Protein AF-0000000086175299 (afdb_homodimer)

Secondary structure (DSSP, 8-state):
-EEEEEEEEEEETTTTEEEEEEEEEETTEEEEEEETTTTEEEESSGGGGGT----HHHHHHHHHHHHHHHHHHHHHTTTPPPPPBPPEEEEEESS---TTS-EEEEEEEEEEBSS--EEEEEETTEEE-TT-EEPPPEEPTTS-EEEEEEEEE---TT--EEEEEE-TT-SS-EEEEE---------HHHHHHHHHHHHHHHHHHHHHHHHHHHHHHHHHHHHHGGGG-/-EEEEEEEEEEETTTTEEEEEEEEEETTEEEEEEETTTTEEEESSGGGGGT----HHHHHHHHHHHHHHHHHHHHHTTTPPPPPBPPEEEEEESS---TTS-EEEEEEEEEEBSS--EEEEEETTEEE-TT-EEPPPEEPTTS-EEEEEEEEE---TT--EEEEEE-TT-SS-EEEEE---------HHHHHHHHHHHHHHHHHHHHHHHHHHHHHHHHHHHHHHHTT-

Structure (mmCIF, N/CA/C/O backbone):
data_AF-0000000086175299-model_v1
#
loop_
_entity.id
_entity.type
_entity.pdbx_description
1 polymer 'Mamu class II histocompatibility antigen, DR alpha chain'
#
loop_
_atom_site.group_PDB
_atom_site.id
_atom_site.type_symbol
_atom_site.label_atom_id
_atom_site.label_alt_id
_atom_site.label_comp_id
_atom_site.label_asym_id
_atom_site.label_entity_id
_atom_site.label_seq_id
_atom_site.pdbx_PDB_ins_code
_atom_site.Cartn_x
_atom_site.Cartn_y
_atom_site.Cartn_z
_atom_site.occupancy
_atom_site.B_iso_or_equiv
_atom_site.auth_seq_id
_atom_site.auth_comp_id
_atom_site.auth_asym_id
_atom_site.auth_atom_id
_atom_site.pdbx_PDB_model_num
ATOM 1 N N . ASN A 1 1 ? -17.094 -0.562 -2.014 1 91.75 1 ASN A N 1
ATOM 2 C CA . ASN A 1 1 ? -16.391 0 -0.864 1 91.75 1 ASN A CA 1
ATOM 3 C C . ASN A 1 1 ? -15.438 -1.011 -0.24 1 91.75 1 ASN A C 1
ATOM 5 O O . ASN A 1 1 ? -15.633 -2.221 -0.379 1 91.75 1 ASN A O 1
ATOM 9 N N . VAL A 1 2 ? -14.383 -0.412 0.351 1 91.12 2 VAL A N 1
ATOM 10 C CA . VAL A 1 2 ? -13.367 -1.262 0.966 1 91.12 2 VAL A CA 1
ATOM 11 C C . VAL A 1 2 ? -12.945 -0.672 2.309 1 91.12 2 VAL A C 1
ATOM 13 O O . VAL A 1 2 ? -12.781 0.543 2.436 1 91.12 2 VAL A O 1
ATOM 16 N N . ILE A 1 3 ? -12.906 -1.562 3.283 1 90.12 3 ILE A N 1
ATOM 17 C CA . ILE A 1 3 ? -12.266 -1.201 4.543 1 90.12 3 ILE A CA 1
ATOM 18 C C . ILE A 1 3 ? -10.93 -1.933 4.672 1 90.12 3 ILE A C 1
ATOM 20 O O . ILE A 1 3 ? -10.82 -3.105 4.305 1 90.12 3 ILE A O 1
ATOM 24 N N . ILE A 1 4 ? -9.875 -1.222 5.113 1 90.38 4 ILE A N 1
ATOM 25 C CA . ILE A 1 4 ? -8.539 -1.793 5.285 1 90.38 4 ILE A CA 1
ATOM 26 C C . ILE A 1 4 ? -8.055 -1.549 6.711 1 90.38 4 ILE A C 1
ATOM 28 O O . ILE A 1 4 ? -8.18 -0.439 7.234 1 90.38 4 ILE A O 1
ATOM 32 N N . GLN A 1 5 ? -7.672 -2.604 7.387 1 90.38 5 GLN A N 1
ATOM 33 C CA . GLN A 1 5 ? -6.887 -2.518 8.617 1 90.38 5 GLN A CA 1
ATOM 34 C C . GLN A 1 5 ? -5.438 -2.926 8.367 1 90.38 5 GLN A C 1
ATOM 36 O O . GLN A 1 5 ? -5.172 -3.994 7.816 1 90.38 5 GLN A O 1
ATOM 41 N N . ALA A 1 6 ? -4.582 -2.041 8.656 1 90.88 6 ALA A N 1
ATOM 42 C CA . ALA A 1 6 ? -3.166 -2.33 8.445 1 90.88 6 ALA A CA 1
ATOM 43 C C . ALA A 1 6 ? -2.344 -1.976 9.68 1 90.88 6 ALA A C 1
ATOM 45 O O . ALA A 1 6 ? -2.615 -0.976 10.352 1 90.88 6 ALA A O 1
ATOM 46 N N . GLU A 1 7 ? -1.419 -2.836 9.969 1 92.31 7 GLU A N 1
ATOM 47 C CA . GLU A 1 7 ? -0.458 -2.561 11.031 1 92.31 7 GLU A CA 1
ATOM 48 C C . GLU A 1 7 ? 0.943 -3.023 10.641 1 92.31 7 GLU A C 1
ATOM 50 O O . GLU A 1 7 ? 1.098 -3.943 9.836 1 92.31 7 GLU A O 1
ATOM 55 N N . PHE A 1 8 ? 1.941 -2.334 11.148 1 92.62 8 PHE A N 1
ATOM 56 C CA . PHE A 1 8 ? 3.305 -2.801 10.938 1 92.62 8 PHE A CA 1
ATOM 57 C C . PHE A 1 8 ? 4.168 -2.541 12.164 1 92.62 8 PHE A C 1
ATOM 59 O O . PHE A 1 8 ? 3.812 -1.725 13.016 1 92.62 8 PHE A O 1
ATOM 66 N N . TYR A 1 9 ? 5.18 -3.273 12.344 1 92.81 9 TYR A N 1
ATOM 67 C CA . TYR A 1 9 ? 6.242 -3.094 13.328 1 92.81 9 TYR A CA 1
ATOM 68 C C . TYR A 1 9 ? 7.613 -3.139 12.656 1 92.81 9 TYR A C 1
ATOM 70 O O . TYR A 1 9 ? 7.875 -4.012 11.82 1 92.81 9 TYR A O 1
ATOM 78 N N . GLN A 1 10 ? 8.43 -2.16 12.953 1 93.5 10 GLN A N 1
ATOM 79 C CA . GLN A 1 10 ? 9.727 -2.002 12.305 1 93.5 10 GLN A CA 1
ATOM 80 C C . GLN A 1 10 ? 10.844 -1.859 13.328 1 93.5 10 GLN A C 1
ATOM 82 O O . GLN A 1 10 ? 10.648 -1.259 14.391 1 93.5 10 GLN A O 1
ATOM 87 N N . ARG A 1 11 ? 11.93 -2.441 12.984 1 90.81 11 ARG A N 1
ATOM 88 C CA . ARG A 1 11 ? 13.133 -2.32 13.797 1 90.81 11 ARG A CA 1
ATOM 89 C C . ARG A 1 11 ? 14.336 -1.942 12.938 1 90.81 11 ARG A C 1
ATOM 91 O O . ARG A 1 11 ? 14.57 -2.541 11.891 1 90.81 11 ARG A O 1
ATOM 98 N N . ASP A 1 12 ? 14.984 -0.895 13.312 1 89.06 12 ASP A N 1
ATOM 99 C CA . ASP A 1 12 ? 16.281 -0.511 12.758 1 89.06 12 ASP A CA 1
ATOM 100 C C . ASP A 1 12 ? 17.406 -0.78 13.758 1 89.06 12 ASP A C 1
ATOM 102 O O . ASP A 1 12 ? 17.578 -0.028 14.719 1 89.06 12 ASP A O 1
ATOM 106 N N . GLU A 1 13 ? 18.188 -1.777 13.492 1 88.25 13 GLU A N 1
ATOM 107 C CA . GLU A 1 13 ? 19.219 -2.176 14.438 1 88.25 13 GLU A CA 1
ATOM 108 C C . GLU A 1 13 ? 20.391 -1.185 14.43 1 88.25 13 GLU A C 1
ATOM 110 O O . GLU A 1 13 ? 21.062 -1 15.445 1 88.25 13 GLU A O 1
ATOM 115 N N . ARG A 1 14 ? 20.625 -0.539 13.32 1 85.12 14 ARG A N 1
ATOM 116 C CA . ARG A 1 14 ? 21.703 0.437 13.242 1 85.12 14 ARG A CA 1
ATOM 117 C C . ARG A 1 14 ? 21.438 1.631 14.148 1 85.12 14 ARG A C 1
ATOM 119 O O . ARG A 1 14 ? 22.328 2.088 14.867 1 85.12 14 ARG A O 1
ATOM 126 N N . LEU A 1 15 ? 20.188 2.025 14.156 1 85.44 15 LEU A N 1
ATOM 127 C CA . LEU A 1 15 ? 19.797 3.178 14.953 1 85.44 15 LEU A CA 1
ATOM 128 C C . LEU A 1 15 ? 19.266 2.738 16.312 1 85.44 15 LEU A C 1
ATOM 130 O O . LEU A 1 15 ? 18.969 3.574 17.172 1 85.44 15 LEU A O 1
ATOM 134 N N . GLN A 1 16 ? 19.141 1.435 16.5 1 88.81 16 GLN A N 1
ATOM 135 C CA . GLN A 1 16 ? 18.562 0.883 17.734 1 88.81 16 GLN A CA 1
ATOM 136 C C . GLN A 1 16 ? 17.188 1.501 18.016 1 88.81 16 GLN A C 1
ATOM 138 O O . GLN A 1 16 ? 16.938 1.937 19.141 1 88.81 16 GLN A O 1
ATOM 143 N N . GLN A 1 17 ? 16.438 1.642 16.969 1 89.19 17 GLN A N 1
ATOM 144 C CA . GLN A 1 17 ? 15.078 2.186 17.062 1 89.19 17 GLN A CA 1
ATOM 145 C C . GLN A 1 17 ? 14.047 1.195 16.531 1 89.19 17 GLN A C 1
ATOM 147 O O . GLN A 1 17 ? 14.328 0.436 15.609 1 89.19 17 GLN A O 1
ATOM 152 N N . GLU A 1 18 ? 12.938 1.149 17.219 1 92.38 18 GLU A N 1
ATOM 153 C CA . GLU A 1 18 ? 11.82 0.323 16.766 1 92.38 18 GLU A CA 1
ATOM 154 C C . GLU A 1 18 ? 10.484 1.01 17.016 1 92.38 18 GLU A C 1
ATOM 156 O O . GLU A 1 18 ? 10.406 1.963 17.797 1 92.38 18 GLU A O 1
ATOM 161 N N . GLY A 1 19 ? 9.555 0.662 16.312 1 90.38 19 GLY A N 1
ATOM 162 C CA . GLY A 1 19 ? 8.219 1.211 16.438 1 90.38 19 GLY A CA 1
ATOM 163 C C . GLY A 1 19 ? 7.219 0.585 15.477 1 90.38 19 GLY A C 1
ATOM 164 O O . GLY A 1 19 ? 7.562 -0.337 14.734 1 90.38 19 GLY A O 1
ATOM 165 N N . GLY A 1 20 ? 6.012 0.989 15.656 1 92.38 20 GLY A N 1
ATOM 166 C CA . GLY A 1 20 ? 4.961 0.45 14.812 1 92.38 20 GLY A CA 1
ATOM 167 C C . GLY A 1 20 ? 3.811 1.415 14.602 1 92.38 20 GLY A C 1
ATOM 168 O O . GLY A 1 20 ? 3.826 2.533 15.117 1 92.38 20 GLY A O 1
ATOM 169 N N . GLU A 1 21 ? 2.945 1.028 13.734 1 93.62 21 GLU A N 1
ATOM 170 C CA . GLU A 1 21 ? 1.728 1.782 13.453 1 93.62 21 GLU A CA 1
ATOM 171 C C . GLU A 1 21 ? 0.528 0.853 13.289 1 93.62 21 GLU A C 1
ATOM 173 O O . GLU A 1 21 ? 0.684 -0.306 12.898 1 93.62 21 GLU A O 1
ATOM 178 N N . PHE A 1 22 ? -0.597 1.322 13.742 1 92.94 22 PHE A N 1
ATOM 179 C CA . PHE A 1 22 ? -1.893 0.681 13.555 1 92.94 22 PHE A CA 1
ATOM 180 C C . PHE A 1 22 ? -2.904 1.664 12.977 1 92.94 22 PHE A C 1
ATOM 182 O O . PHE A 1 22 ? -3.127 2.736 13.547 1 92.94 22 PHE A O 1
ATOM 189 N N . MET A 1 23 ? -3.545 1.289 11.828 1 90.62 23 MET A N 1
ATOM 190 C CA . MET A 1 23 ? -4.469 2.242 11.219 1 90.62 23 MET A CA 1
ATOM 191 C C . MET A 1 23 ? -5.648 1.521 10.57 1 90.62 23 MET A C 1
ATOM 193 O O . MET A 1 23 ? -5.578 0.317 10.32 1 90.62 23 MET A O 1
ATOM 197 N N . PHE A 1 24 ? -6.699 2.246 10.453 1 89.38 24 PHE A N 1
ATOM 198 C CA . PHE A 1 24 ? -7.918 1.813 9.773 1 89.38 24 PHE A CA 1
ATOM 199 C C . PHE A 1 24 ? -8.289 2.785 8.664 1 89.38 24 PHE A C 1
ATOM 201 O O . PHE A 1 24 ? -8.305 4 8.875 1 89.38 24 PHE A O 1
ATOM 208 N N . ASP A 1 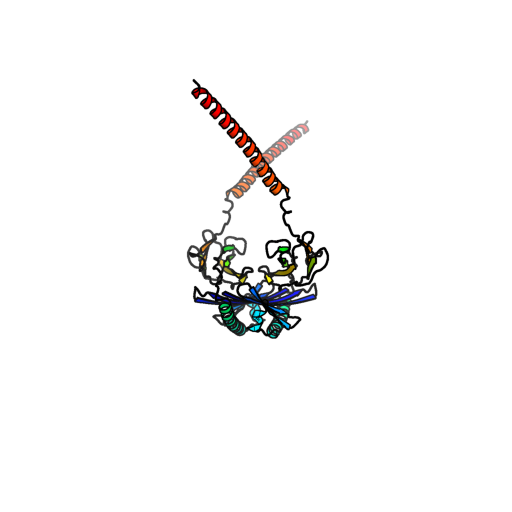25 ? -8.57 2.238 7.484 1 88.62 25 ASP A N 1
ATOM 209 C CA . ASP A 1 25 ? -8.852 3.027 6.285 1 88.62 25 ASP A CA 1
ATOM 210 C C . ASP A 1 25 ? -10.164 2.594 5.637 1 88.62 25 ASP A C 1
ATOM 212 O O . ASP A 1 25 ? -10.469 1.402 5.586 1 88.62 25 ASP A O 1
ATOM 216 N N . PHE A 1 26 ? -10.992 3.578 5.227 1 87.31 26 PHE A N 1
ATOM 217 C CA . PHE A 1 26 ? -12.219 3.336 4.48 1 87.31 26 PHE A CA 1
ATOM 218 C C . PHE A 1 26 ? -12.195 4.074 3.146 1 87.31 26 PHE A C 1
ATOM 220 O O . PHE A 1 26 ? -12.195 5.305 3.111 1 87.31 26 PHE A O 1
ATOM 227 N N . ASP A 1 27 ? -12.156 3.266 2.094 1 83.56 27 ASP A N 1
ATOM 228 C CA . ASP A 1 27 ? -12.172 3.787 0.731 1 83.56 27 ASP A CA 1
ATOM 229 C C . ASP A 1 27 ? -11.062 4.82 0.529 1 83.56 27 ASP A C 1
ATOM 231 O O . ASP A 1 27 ? -11.305 5.887 -0.047 1 83.56 27 ASP A O 1
ATOM 235 N N . GLY A 1 28 ? -9.914 4.52 1.148 1 79.25 28 GLY A N 1
ATOM 236 C CA . GLY A 1 28 ? -8.758 5.371 0.933 1 79.25 28 GLY A CA 1
ATOM 237 C C . GLY A 1 28 ? -8.617 6.457 1.98 1 79.25 28 GLY A C 1
ATOM 238 O O . GLY A 1 28 ? -7.59 7.141 2.039 1 79.25 28 GLY A O 1
ATOM 239 N N . ASP A 1 29 ? -9.609 6.66 2.764 1 79.81 29 ASP A N 1
ATOM 240 C CA . ASP A 1 29 ? -9.555 7.66 3.824 1 79.81 29 ASP A CA 1
ATOM 241 C C . ASP A 1 29 ? -9.25 7.016 5.176 1 79.81 29 ASP A C 1
ATOM 243 O O . ASP A 1 29 ? -9.977 6.125 5.621 1 79.81 29 ASP A O 1
ATOM 247 N N . GLU A 1 30 ? -8.148 7.523 5.73 1 83.44 30 GLU A N 1
ATOM 248 C CA . GLU A 1 30 ? -7.898 7.086 7.102 1 83.44 30 GLU A CA 1
ATOM 249 C C . GLU A 1 30 ? -9.055 7.469 8.023 1 83.44 30 GLU A C 1
ATOM 251 O O . GLU A 1 30 ? -9.5 8.617 8.023 1 83.44 30 GLU A O 1
ATOM 256 N N . ILE A 1 31 ? -9.57 6.52 8.711 1 86.56 31 ILE A N 1
ATOM 257 C CA . ILE A 1 31 ? -10.641 6.773 9.672 1 86.56 31 ILE A CA 1
ATOM 258 C C . ILE A 1 31 ? -10.039 7.051 11.047 1 86.56 31 ILE A C 1
ATOM 260 O O . ILE A 1 31 ? -10.391 8.039 11.703 1 86.56 31 ILE A O 1
ATOM 264 N N . PHE A 1 32 ? -9.133 6.164 11.43 1 89.5 32 PHE A N 1
ATOM 265 C CA . PHE A 1 32 ? -8.414 6.395 12.68 1 89.5 32 PHE A CA 1
ATOM 266 C C . PHE A 1 32 ? -7.082 5.652 12.68 1 89.5 32 PHE A C 1
ATOM 268 O O . PHE A 1 32 ? -6.852 4.781 11.836 1 89.5 32 PHE A O 1
ATOM 275 N N . HIS A 1 33 ? -6.211 6.051 13.555 1 91.88 33 HIS A N 1
ATOM 276 C CA . HIS A 1 33 ? -5 5.336 13.938 1 91.88 33 HIS A CA 1
ATOM 277 C C . HIS A 1 33 ? -4.809 5.348 15.445 1 91.88 33 HIS A C 1
ATOM 279 O O . HIS A 1 33 ? -5.559 6.008 16.172 1 91.88 33 HIS A O 1
ATOM 285 N N . VAL A 1 34 ? -3.881 4.477 15.852 1 91.69 34 VAL A N 1
ATOM 286 C CA . VAL A 1 34 ? -3.65 4.41 17.297 1 91.69 34 VAL A CA 1
ATOM 287 C C . VAL A 1 34 ? -2.32 5.078 17.641 1 91.69 34 VAL A C 1
ATOM 289 O O . VAL A 1 34 ? -1.292 4.781 17.016 1 91.69 34 VAL A O 1
ATOM 292 N N . ASP A 1 35 ? -2.406 6.105 18.484 1 92.31 35 ASP A N 1
ATOM 293 C CA . ASP A 1 35 ? -1.19 6.602 19.125 1 92.31 35 ASP A CA 1
ATOM 294 C C . ASP A 1 35 ? -0.645 5.59 20.125 1 92.31 35 ASP A C 1
ATOM 296 O O . ASP A 1 35 ? -1.168 5.465 21.234 1 92.31 35 ASP A O 1
ATOM 300 N N . LEU A 1 36 ? 0.349 4.906 19.734 1 91.94 36 LEU A N 1
ATOM 301 C CA . LEU A 1 36 ? 0.838 3.775 20.516 1 91.94 36 LEU A CA 1
ATOM 302 C C . LEU A 1 36 ? 1.492 4.25 21.812 1 91.94 36 LEU A C 1
ATOM 304 O O . LEU A 1 36 ? 1.406 3.576 22.828 1 91.94 36 LEU A O 1
ATOM 308 N N . GLN A 1 37 ? 2.152 5.375 21.766 1 89.19 37 GLN A N 1
ATOM 309 C CA . GLN A 1 37 ? 2.789 5.926 22.953 1 89.19 37 GLN A CA 1
ATOM 310 C C . GLN A 1 37 ? 1.75 6.367 23.984 1 89.19 37 GLN A C 1
ATOM 312 O O . GLN A 1 37 ? 1.866 6.051 25.156 1 89.19 37 GLN A O 1
ATOM 317 N N . LYS A 1 38 ? 0.691 7.004 23.5 1 92.62 38 LYS A N 1
ATOM 318 C CA . LYS A 1 38 ? -0.345 7.504 24.391 1 92.62 38 LYS A CA 1
ATOM 319 C C . LYS A 1 38 ? -1.429 6.453 24.625 1 92.62 38 LYS A C 1
ATOM 321 O O . LYS A 1 38 ? -2.314 6.641 25.453 1 92.62 38 LYS A O 1
ATOM 326 N N . THR A 1 39 ? -1.411 5.398 23.922 1 92.88 39 THR A N 1
ATOM 327 C CA . THR A 1 39 ? -2.406 4.336 23.984 1 92.88 39 THR A CA 1
ATOM 328 C C . THR A 1 39 ? -3.809 4.895 23.766 1 92.88 39 THR A C 1
ATOM 330 O O . THR A 1 39 ? -4.719 4.648 24.562 1 92.88 39 THR A O 1
ATOM 333 N N . GLU A 1 40 ? -3.92 5.703 22.672 1 93.19 40 GLU A N 1
ATOM 334 C CA . GLU A 1 40 ? -5.199 6.336 22.375 1 93.19 40 GLU A CA 1
ATOM 335 C C . GLU A 1 40 ? -5.559 6.172 20.891 1 93.19 40 GLU A C 1
ATOM 337 O O . GLU A 1 40 ? -4.684 6.234 20.031 1 93.19 40 GLU A O 1
ATOM 342 N N . THR A 1 41 ? -6.852 5.934 20.703 1 91.44 41 THR A N 1
ATOM 343 C CA . THR A 1 41 ? -7.383 5.965 19.344 1 91.44 41 THR A CA 1
ATOM 344 C C . THR A 1 41 ? -7.551 7.402 18.859 1 91.44 41 THR A C 1
ATOM 346 O O . THR A 1 41 ? -8.195 8.211 19.531 1 91.44 41 THR A O 1
ATOM 349 N N . VAL A 1 42 ? -6.902 7.727 17.781 1 90.31 42 VAL A N 1
ATOM 350 C CA . VAL A 1 42 ? -6.977 9.062 17.203 1 90.31 42 VAL A CA 1
ATOM 351 C C . VAL A 1 42 ? -7.828 9.031 15.93 1 90.31 42 VAL A C 1
ATOM 353 O O . VAL A 1 42 ? -7.438 8.43 14.93 1 90.31 42 VAL A O 1
ATOM 356 N N . TRP A 1 43 ? -8.961 9.703 15.977 1 86.31 43 TRP A N 1
ATOM 357 C CA . TRP A 1 43 ? -9.883 9.742 14.844 1 86.31 43 TRP A CA 1
ATOM 358 C C . TRP A 1 43 ? -9.508 10.852 13.867 1 86.31 43 TRP A C 1
ATOM 360 O O . TRP A 1 43 ? -9.203 11.969 14.281 1 86.31 43 TRP A O 1
ATOM 370 N N . ARG A 1 44 ? -9.453 10.531 12.586 1 81.25 44 ARG A N 1
ATOM 371 C CA . ARG A 1 44 ? -9.156 11.539 11.578 1 81.25 44 ARG A CA 1
ATOM 372 C C . ARG A 1 44 ? -10.234 12.617 11.539 1 81.25 44 ARG A C 1
ATOM 374 O O . ARG A 1 44 ? -9.938 13.805 11.438 1 81.25 44 ARG A O 1
ATOM 381 N N . LEU A 1 45 ? -11.445 12.148 11.477 1 76.5 45 LEU A N 1
ATOM 382 C CA . LEU A 1 45 ? -12.586 13.039 11.672 1 76.5 45 LEU A CA 1
ATOM 383 C C . LEU A 1 45 ? -13.211 12.812 13.047 1 76.5 45 LEU A C 1
ATOM 385 O O . LEU A 1 45 ? -13.781 11.75 13.312 1 76.5 45 LEU A O 1
ATOM 389 N N . PRO A 1 46 ? -13.156 13.789 13.922 1 78.06 46 PRO A N 1
ATOM 390 C CA . PRO A 1 46 ? -13.602 13.633 15.305 1 78.06 46 PRO A CA 1
ATOM 391 C C . PRO A 1 46 ? -15.031 13.109 15.422 1 78.06 46 PRO A C 1
ATOM 393 O O . PRO A 1 46 ? -15.352 12.359 16.344 1 78.06 46 PRO A O 1
ATOM 396 N N . LYS A 1 47 ? -15.859 13.516 14.453 1 76.31 47 LYS A N 1
ATOM 397 C CA . LYS A 1 47 ? -17.266 13.117 14.516 1 76.31 47 LYS A CA 1
ATOM 398 C C . LYS A 1 47 ? -17.406 11.594 14.492 1 76.31 47 LYS A C 1
ATOM 400 O O . LYS A 1 47 ? -18.328 11.047 15.078 1 76.31 47 LYS A O 1
ATOM 405 N N . PHE A 1 48 ? -16.469 10.938 13.891 1 77.44 48 PHE A N 1
ATOM 406 C CA . PHE A 1 48 ? -16.516 9.484 13.82 1 77.44 48 PHE A CA 1
ATOM 407 C C . PHE A 1 48 ? -16.391 8.867 15.211 1 77.44 48 PHE A C 1
ATOM 409 O O . PHE A 1 48 ? -16.938 7.797 15.484 1 77.44 48 PHE A O 1
ATOM 416 N N . GLY A 1 49 ? -15.703 9.547 16.109 1 78.44 49 GLY A N 1
ATOM 417 C CA . GLY A 1 49 ? -15.477 9.047 17.469 1 78.44 49 GLY A CA 1
ATOM 418 C C . GLY A 1 49 ? -16.719 9.062 18.328 1 78.44 49 GLY A C 1
ATOM 419 O O . GLY A 1 49 ? -16.766 8.422 19.375 1 78.44 49 GLY A O 1
ATOM 420 N N . SER A 1 50 ? -17.688 9.68 17.844 1 79 50 SER A N 1
ATOM 421 C CA . SER A 1 50 ? -18.906 9.758 18.625 1 79 50 SER A CA 1
ATOM 422 C C . SER A 1 50 ? -19.812 8.555 18.375 1 79 50 SER A C 1
ATOM 424 O O . SER A 1 50 ? -20.688 8.25 19.172 1 79 50 SER A O 1
ATOM 426 N N . PHE A 1 51 ? -19.609 7.91 17.266 1 73.62 51 PHE A N 1
ATOM 427 C CA . PHE A 1 51 ? -20.531 6.824 16.953 1 73.62 51 PHE A CA 1
ATOM 428 C C . PHE A 1 51 ? -19.781 5.496 16.875 1 73.62 51 PHE A C 1
ATOM 430 O O . PHE A 1 51 ? -20.406 4.43 16.844 1 73.62 51 PHE A O 1
ATOM 437 N N . ALA A 1 52 ? -18.516 5.582 16.766 1 74.56 52 ALA A N 1
ATOM 438 C CA . ALA A 1 52 ? -17.703 4.367 16.719 1 74.56 52 ALA A CA 1
ATOM 439 C C . ALA A 1 52 ? -16.594 4.398 17.766 1 74.56 52 ALA A C 1
ATOM 441 O O . ALA A 1 52 ? -16.25 5.465 18.281 1 74.56 52 ALA A O 1
ATOM 442 N N . SER A 1 53 ? -16.188 3.162 18.188 1 80.06 53 SER A N 1
ATOM 443 C CA . SER A 1 53 ? -15.094 3.078 19.141 1 80.06 53 SER A CA 1
ATOM 444 C C . SER A 1 53 ? -14.125 1.956 18.781 1 80.06 53 SER A C 1
ATOM 446 O O . SER A 1 53 ? -14.5 1.01 18.094 1 80.06 53 SER A O 1
ATOM 448 N N . PHE A 1 54 ? -12.938 2.209 19.125 1 84.25 54 PHE A N 1
ATOM 449 C CA . PHE A 1 54 ? -11.883 1.198 19.047 1 84.25 54 PHE A CA 1
ATOM 450 C C . PHE A 1 54 ? -11 1.234 20.281 1 84.25 54 PHE A C 1
ATOM 452 O O . PHE A 1 54 ? -10.57 2.307 20.719 1 84.25 54 PHE A O 1
ATOM 459 N N . GLU A 1 55 ? -10.875 0.029 20.812 1 86.19 55 GLU A N 1
ATOM 460 C CA . GLU A 1 55 ? -10.031 -0.066 22 1 86.19 55 GLU A CA 1
ATOM 461 C C . GLU A 1 55 ? -8.555 -0.091 21.625 1 86.19 55 GLU A C 1
ATOM 463 O O . GLU A 1 55 ? -8.062 -1.077 21.078 1 86.19 55 GLU A O 1
ATOM 468 N N . ALA A 1 56 ? -7.816 0.952 22.062 1 90.81 56 ALA A N 1
ATOM 469 C CA . ALA A 1 56 ? -6.406 1.105 21.719 1 90.81 56 ALA A CA 1
ATOM 470 C C . ALA A 1 56 ? -5.586 -0.075 22.234 1 90.81 56 ALA A C 1
ATOM 472 O O . ALA A 1 56 ? -4.574 -0.445 21.641 1 90.81 56 ALA A O 1
ATOM 473 N N . GLN A 1 57 ? -6.074 -0.735 23.25 1 89.12 57 GLN A N 1
ATOM 474 C CA . GLN A 1 57 ? -5.363 -1.868 23.828 1 89.12 57 GLN A CA 1
ATOM 475 C C . GLN A 1 57 ? -5.234 -3.014 22.828 1 89.12 57 GLN A C 1
ATOM 477 O O . GLN A 1 57 ? -4.242 -3.742 22.844 1 89.12 57 GLN A O 1
ATOM 482 N N . GLY A 1 58 ? -6.195 -3.17 22.078 1 85.81 58 GLY A N 1
ATOM 483 C CA . GLY A 1 58 ? -6.117 -4.184 21.031 1 85.81 58 GLY A CA 1
ATOM 484 C C . GLY A 1 58 ? -4.938 -3.988 20.094 1 85.81 58 GLY A C 1
ATOM 485 O O . GLY A 1 58 ? -4.23 -4.945 19.766 1 85.81 58 GLY A O 1
ATOM 486 N N . ALA A 1 59 ? -4.738 -2.754 19.688 1 89.94 59 ALA A N 1
ATOM 487 C CA . ALA A 1 59 ? -3.605 -2.428 18.828 1 89.94 59 ALA A CA 1
ATOM 488 C C . ALA A 1 59 ? -2.281 -2.707 19.531 1 89.94 59 ALA A C 1
ATOM 490 O O . ALA A 1 59 ? -1.333 -3.199 18.906 1 89.94 59 ALA A O 1
ATOM 491 N N . LEU A 1 60 ? -2.24 -2.396 20.828 1 90.94 60 LEU A N 1
ATOM 492 C CA . LEU A 1 60 ? -1.021 -2.625 21.594 1 90.94 60 LEU A CA 1
ATOM 493 C C . LEU A 1 60 ? -0.704 -4.113 21.688 1 90.94 60 LEU A C 1
ATOM 495 O O . LEU A 1 60 ? 0.46 -4.512 21.609 1 90.94 60 LEU A O 1
ATOM 499 N N . GLN A 1 61 ? -1.739 -4.887 21.828 1 86.56 61 GLN A N 1
ATOM 500 C CA . GLN A 1 61 ? -1.541 -6.332 21.859 1 86.56 61 GLN A CA 1
ATOM 501 C C . GLN A 1 61 ? -1.015 -6.844 20.516 1 86.56 61 GLN A C 1
ATOM 503 O O . GLN A 1 61 ? -0.111 -7.68 20.484 1 86.56 61 GLN A O 1
ATOM 508 N N . ASN A 1 62 ? -1.573 -6.352 19.469 1 86.94 62 ASN A N 1
ATOM 509 C CA . ASN A 1 62 ? -1.094 -6.715 18.141 1 86.94 62 ASN A CA 1
ATOM 510 C C . ASN A 1 62 ? 0.368 -6.324 17.953 1 86.94 62 ASN A C 1
ATOM 512 O O . ASN A 1 62 ? 1.139 -7.07 17.344 1 86.94 62 ASN A O 1
ATOM 516 N N . MET A 1 63 ? 0.769 -5.141 18.484 1 92 63 MET A N 1
ATOM 517 C CA . MET A 1 63 ? 2.148 -4.676 18.359 1 92 63 MET A CA 1
ATOM 518 C C . MET A 1 63 ? 3.105 -5.613 19.094 1 92 63 MET A C 1
ATOM 520 O O . MET A 1 63 ? 4.207 -5.879 18.609 1 92 63 MET A O 1
ATOM 524 N N . ALA A 1 64 ? 2.678 -6.102 20.234 1 89.94 64 ALA A N 1
ATOM 525 C CA . ALA A 1 64 ? 3.514 -7.027 20.984 1 89.94 64 ALA A CA 1
ATOM 526 C C . ALA A 1 64 ? 3.748 -8.32 20.203 1 89.94 64 ALA A C 1
ATOM 528 O O . ALA A 1 64 ? 4.871 -8.828 20.156 1 89.94 64 ALA A O 1
ATOM 529 N N . VAL A 1 65 ? 2.73 -8.836 19.625 1 84.56 65 VAL A N 1
ATOM 530 C CA . VAL A 1 65 ? 2.826 -10.039 18.812 1 84.56 65 VAL A CA 1
ATOM 531 C C . VAL A 1 65 ? 3.73 -9.781 17.609 1 84.56 65 VAL A C 1
ATOM 533 O O . VAL A 1 65 ? 4.621 -10.578 17.312 1 84.56 65 VAL A O 1
ATOM 536 N N . ASP A 1 66 ? 3.537 -8.648 16.938 1 90.19 66 ASP A N 1
ATOM 537 C CA . ASP A 1 66 ? 4.328 -8.289 15.766 1 90.19 66 ASP A CA 1
ATOM 538 C C . ASP A 1 66 ? 5.805 -8.148 16.125 1 90.19 66 ASP A C 1
ATOM 540 O O . ASP A 1 66 ? 6.68 -8.555 15.352 1 90.19 66 ASP A O 1
ATOM 544 N N . LYS A 1 67 ? 6.023 -7.543 17.2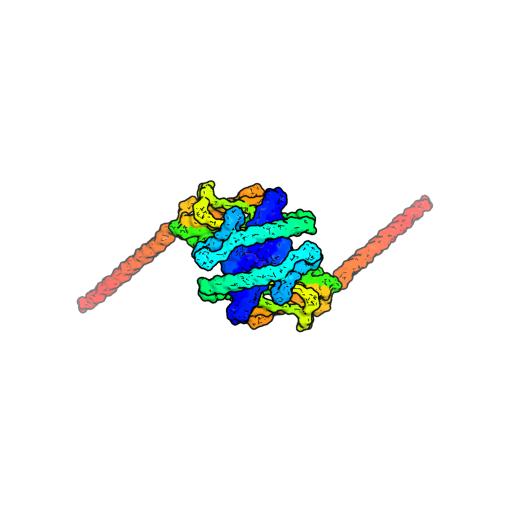66 1 90.5 67 LYS A N 1
ATOM 545 C CA . LYS A 1 67 ? 7.398 -7.379 17.734 1 90.5 67 LYS A CA 1
ATOM 546 C C . LYS A 1 67 ? 8.086 -8.734 17.906 1 90.5 67 LYS A C 1
ATOM 548 O O . LYS A 1 67 ? 9.219 -8.922 17.453 1 90.5 67 LYS A O 1
ATOM 553 N N . GLN A 1 68 ? 7.43 -9.656 18.516 1 88.56 68 GLN A N 1
ATOM 554 C CA . GLN A 1 68 ? 7.973 -10.992 18.719 1 88.56 68 GLN A CA 1
ATOM 555 C C . GLN A 1 68 ? 8.195 -11.703 17.391 1 88.56 68 GLN A C 1
ATOM 557 O O . GLN A 1 68 ? 9.242 -12.32 17.172 1 88.56 68 GLN A O 1
ATOM 562 N N . ASN A 1 69 ? 7.215 -11.617 16.531 1 84.12 69 ASN A N 1
ATOM 563 C CA . ASN A 1 69 ? 7.332 -12.234 15.219 1 84.12 69 ASN A CA 1
ATOM 564 C C . ASN A 1 69 ? 8.492 -11.641 14.422 1 84.12 69 ASN A C 1
ATOM 566 O O . ASN A 1 69 ? 9.188 -12.359 13.711 1 84.12 69 ASN A O 1
ATOM 570 N N . LEU A 1 70 ? 8.648 -10.352 14.555 1 90.12 70 LEU A N 1
ATOM 571 C CA . LEU A 1 70 ? 9.75 -9.688 13.867 1 90.12 70 LEU A CA 1
ATOM 572 C C . LEU A 1 70 ? 11.094 -10.234 14.344 1 90.12 70 LEU A C 1
ATOM 574 O O . LEU A 1 70 ? 11.984 -10.5 13.531 1 90.12 70 LEU A O 1
ATOM 578 N N . GLU A 1 71 ? 11.234 -10.453 15.641 1 89.44 71 GLU A N 1
ATOM 579 C CA . GLU A 1 71 ? 12.461 -11.008 16.203 1 89.44 71 GLU A CA 1
ATOM 580 C C . GLU A 1 71 ? 12.758 -12.391 15.617 1 89.44 71 GLU A C 1
ATOM 582 O O . GLU A 1 71 ? 13.891 -12.672 15.219 1 89.44 71 GLU A O 1
ATOM 587 N N . ILE A 1 72 ? 11.812 -13.148 15.562 1 85.5 72 ILE A N 1
ATOM 588 C CA . ILE A 1 72 ? 11.953 -14.5 15.039 1 85.5 72 ILE A CA 1
ATOM 589 C C . ILE A 1 72 ? 12.367 -14.445 13.57 1 85.5 72 ILE A C 1
ATOM 591 O O . ILE A 1 72 ? 13.305 -15.133 13.156 1 85.5 72 ILE A O 1
ATOM 595 N N . MET A 1 73 ? 11.672 -13.633 12.805 1 85.69 73 MET A N 1
ATOM 596 C CA . MET A 1 73 ? 11.953 -13.547 11.375 1 85.69 73 MET A CA 1
ATOM 597 C C . MET A 1 73 ? 13.352 -12.984 11.125 1 85.69 73 MET A C 1
ATOM 599 O O . MET A 1 73 ? 14.031 -13.406 10.195 1 85.69 73 MET A O 1
ATOM 603 N N . MET A 1 74 ? 13.75 -12.031 11.945 1 89.69 74 MET A N 1
ATOM 604 C CA . MET A 1 74 ? 15.086 -11.461 11.82 1 89.69 74 MET A CA 1
ATOM 605 C C . MET A 1 74 ? 16.156 -12.531 12.062 1 89.69 74 MET A C 1
ATOM 607 O O . MET A 1 74 ? 17.141 -12.617 11.32 1 89.69 74 MET A O 1
ATOM 611 N N . LYS A 1 75 ? 15.969 -13.352 13.047 1 86.19 75 LYS A N 1
ATOM 612 C CA . LYS A 1 75 ? 16.906 -14.43 13.336 1 86.19 75 LYS A CA 1
ATOM 613 C C . LYS A 1 75 ? 16.984 -15.422 12.18 1 86.19 75 LYS A C 1
ATOM 615 O O . LYS A 1 75 ? 18.078 -15.852 11.797 1 86.19 75 LYS A O 1
ATOM 620 N N . ARG A 1 76 ? 15.883 -15.695 11.617 1 82.25 76 ARG A N 1
ATOM 621 C CA . ARG A 1 76 ? 15.805 -16.672 10.531 1 82.25 76 ARG A CA 1
ATOM 622 C C . ARG A 1 76 ? 16.438 -16.125 9.258 1 82.25 76 ARG A C 1
ATOM 624 O O . ARG A 1 76 ? 16.844 -16.906 8.383 1 82.25 76 ARG A O 1
ATOM 631 N N . SER A 1 77 ? 16.438 -14.891 9.125 1 83.06 77 SER A N 1
ATOM 632 C CA . SER A 1 77 ? 17.031 -14.258 7.957 1 83.06 77 SER A CA 1
ATOM 633 C C . SER A 1 77 ? 18.484 -13.852 8.219 1 83.06 77 SER A C 1
ATOM 635 O O . SER A 1 77 ? 19.047 -13.047 7.477 1 83.06 77 SER A O 1
ATOM 637 N N . ASN A 1 78 ? 19.016 -14.383 9.227 1 87 78 ASN A N 1
ATOM 638 C CA . ASN A 1 78 ? 20.375 -14.039 9.641 1 87 78 ASN A CA 1
ATOM 639 C C . ASN A 1 78 ? 20.547 -12.539 9.836 1 87 78 ASN A C 1
ATOM 641 O O . ASN A 1 78 ? 21.594 -11.977 9.523 1 87 78 ASN A O 1
ATOM 645 N N . ARG A 1 79 ? 19.438 -11.883 10.164 1 83.31 79 ARG A N 1
ATOM 646 C CA . ARG A 1 79 ? 19.359 -10.477 10.531 1 83.31 79 ARG A CA 1
ATOM 647 C C . ARG A 1 79 ? 19.859 -9.586 9.398 1 83.31 79 ARG A C 1
ATOM 649 O O . ARG A 1 79 ? 20.594 -8.625 9.641 1 83.31 79 ARG A O 1
ATOM 656 N N . SER A 1 80 ? 19.578 -10.047 8.195 1 81.44 80 SER A N 1
ATOM 657 C CA . SER A 1 80 ? 19.844 -9.203 7.039 1 81.44 80 SER A CA 1
ATOM 658 C C . SER A 1 80 ? 19.016 -7.93 7.078 1 81.44 80 SER A C 1
ATOM 660 O O . SER A 1 80 ? 17.797 -7.98 7.328 1 81.44 80 SER A O 1
ATOM 662 N N . GLN A 1 81 ? 19.672 -6.77 6.988 1 80.56 81 GLN A N 1
ATOM 663 C CA . GLN A 1 81 ? 18.953 -5.5 7.094 1 80.56 81 GLN A CA 1
ATOM 664 C C . GLN A 1 81 ? 18.641 -4.934 5.711 1 80.56 81 GLN A C 1
ATOM 666 O O . GLN A 1 81 ? 19.453 -5.051 4.789 1 80.56 81 GLN A O 1
ATOM 671 N N . ALA A 1 82 ? 17.469 -4.426 5.633 1 81.31 82 ALA A N 1
ATOM 672 C CA . ALA A 1 82 ? 17.078 -3.754 4.395 1 81.31 82 ALA A CA 1
ATOM 673 C C . ALA A 1 82 ? 17.984 -2.551 4.121 1 81.31 82 ALA A C 1
ATOM 675 O O . ALA A 1 82 ? 18.562 -1.983 5.047 1 81.31 82 ALA A O 1
ATOM 676 N N . THR A 1 83 ? 18.062 -2.203 2.814 1 87.31 83 THR A N 1
ATOM 677 C CA . THR A 1 83 ? 18.844 -1.041 2.414 1 87.31 83 THR A CA 1
ATOM 678 C C . THR A 1 83 ? 18.109 0.252 2.768 1 87.31 83 THR A C 1
ATOM 680 O O . THR A 1 83 ? 16.906 0.361 2.574 1 87.31 83 THR A O 1
ATOM 683 N N . ILE A 1 84 ? 18.953 1.192 3.299 1 91.06 84 ILE A N 1
ATOM 684 C CA . ILE A 1 84 ? 18.406 2.504 3.625 1 91.06 84 ILE A CA 1
ATOM 685 C C . ILE A 1 84 ? 18.016 3.238 2.342 1 91.06 84 ILE A C 1
ATOM 687 O O . ILE A 1 84 ? 18.766 3.232 1.367 1 91.06 84 ILE A O 1
ATOM 691 N N . VAL A 1 85 ? 16.828 3.807 2.312 1 94.5 85 VAL A N 1
ATOM 692 C CA . VAL A 1 85 ? 16.359 4.582 1.17 1 94.5 85 VAL A CA 1
ATOM 693 C C . VAL A 1 85 ? 15.992 5.992 1.618 1 94.5 85 VAL A C 1
ATOM 695 O O . VAL A 1 85 ? 15.055 6.184 2.393 1 94.5 85 VAL A O 1
ATOM 698 N N . PRO A 1 86 ? 16.734 7.004 1.139 1 96.56 86 PRO A N 1
ATOM 699 C CA . PRO A 1 86 ? 16.422 8.383 1.515 1 96.56 86 PRO A CA 1
ATOM 700 C C . PRO A 1 86 ? 15.094 8.867 0.92 1 96.56 86 PRO A C 1
ATOM 702 O O . PRO A 1 86 ? 14.727 8.461 -0.187 1 96.56 86 PRO A O 1
ATOM 705 N N . PRO A 1 87 ? 14.445 9.844 1.584 1 97.44 87 PRO A N 1
ATOM 706 C CA . PRO A 1 87 ? 13.133 10.297 1.12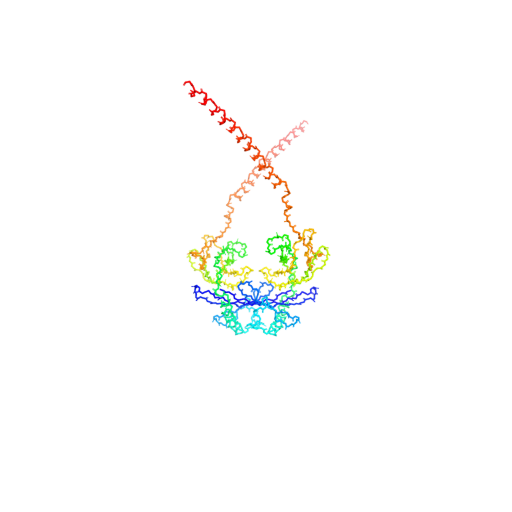4 1 97.44 87 PRO A CA 1
ATOM 707 C C . PRO A 1 87 ? 13.227 11.297 -0.027 1 97.44 87 PRO A C 1
ATOM 709 O O . PRO A 1 87 ? 14.211 12.031 -0.139 1 97.44 87 PRO A O 1
ATOM 712 N N . GLU A 1 88 ? 12.219 11.148 -0.843 1 97.62 88 GLU A N 1
ATOM 713 C CA . GLU A 1 88 ? 11.883 12.25 -1.739 1 97.62 88 GLU A CA 1
ATOM 714 C C . GLU A 1 88 ? 10.844 13.172 -1.113 1 97.62 88 GLU A C 1
ATOM 716 O O . GLU A 1 88 ? 9.898 12.711 -0.479 1 97.62 88 GLU A O 1
ATOM 721 N N . VAL A 1 89 ? 11.094 14.562 -1.232 1 97.88 89 VAL A N 1
ATOM 722 C CA . VAL A 1 89 ? 10.219 15.5 -0.533 1 97.88 89 VAL A CA 1
ATOM 723 C C . VAL A 1 89 ? 9.617 16.484 -1.527 1 97.88 89 VAL A C 1
ATOM 725 O O . VAL A 1 89 ? 10.32 17.016 -2.398 1 97.88 89 VAL A O 1
ATOM 728 N N . THR A 1 90 ? 8.32 16.625 -1.465 1 97.69 90 THR A N 1
ATOM 729 C CA . THR A 1 90 ? 7.605 17.625 -2.258 1 97.69 90 THR A CA 1
ATOM 730 C C . THR A 1 90 ? 6.695 18.469 -1.37 1 97.69 90 THR A C 1
ATOM 732 O O . THR A 1 90 ? 6.07 17.953 -0.442 1 97.69 90 THR A O 1
ATOM 735 N N . VAL A 1 91 ? 6.652 19.812 -1.637 1 97.81 91 VAL A N 1
ATOM 736 C CA . VAL A 1 91 ? 5.77 20.703 -0.907 1 97.81 91 VAL A CA 1
ATOM 737 C C . VAL A 1 91 ? 4.809 21.391 -1.879 1 97.81 91 VAL A C 1
ATOM 739 O O . VAL A 1 91 ? 5.23 21.906 -2.922 1 97.81 91 VAL A O 1
ATOM 742 N N . PHE A 1 92 ? 3.514 21.375 -1.564 1 96.88 92 PHE A N 1
ATOM 743 C CA . PHE A 1 92 ? 2.508 22 -2.412 1 96.88 92 PHE A CA 1
ATOM 744 C C . PHE A 1 92 ? 1.287 22.406 -1.596 1 96.88 92 PHE A C 1
ATOM 746 O O . PHE A 1 92 ? 1.118 21.969 -0.459 1 96.88 92 PHE A O 1
ATOM 753 N N . SER A 1 93 ? 0.508 23.297 -2.139 1 95.81 93 SER A N 1
ATOM 754 C CA . SER A 1 93 ? -0.694 23.75 -1.443 1 95.81 93 SER A CA 1
ATOM 755 C C . SER A 1 93 ? -1.883 22.844 -1.757 1 95.81 93 SER A C 1
ATOM 757 O O . SER A 1 93 ? -1.982 22.297 -2.859 1 95.81 93 SER A O 1
ATOM 759 N N . GLU A 1 94 ? -2.742 22.672 -0.762 1 94.31 94 GLU A N 1
ATOM 760 C CA . GLU A 1 94 ? -3.943 21.859 -0.937 1 94.31 94 GLU A CA 1
ATOM 761 C C . GLU A 1 94 ? -4.867 22.469 -1.989 1 94.31 94 GLU A C 1
ATOM 763 O O . GLU A 1 94 ? -5.41 21.75 -2.832 1 94.31 94 GLU A O 1
ATOM 768 N N . ASP A 1 95 ? -5.098 23.781 -1.865 1 91.38 95 ASP A N 1
ATOM 769 C CA . ASP A 1 95 ? -5.914 24.547 -2.811 1 91.38 95 ASP A CA 1
ATOM 770 C C . ASP A 1 95 ? -5.066 25.547 -3.584 1 91.38 95 ASP A C 1
ATOM 772 O O . ASP A 1 95 ? -3.959 25.891 -3.166 1 91.38 95 ASP A O 1
ATOM 776 N N . PRO A 1 96 ? -5.641 25.969 -4.793 1 92.75 96 PRO A N 1
ATOM 777 C CA . PRO A 1 96 ? -4.93 27.078 -5.449 1 92.75 96 PRO A CA 1
ATOM 778 C C . PRO A 1 96 ? -4.699 28.266 -4.516 1 92.75 96 PRO A C 1
ATOM 780 O O . PRO A 1 96 ? -5.574 28.609 -3.723 1 92.75 96 PRO A O 1
ATOM 783 N N . VAL A 1 97 ? -3.596 28.812 -4.664 1 94.06 97 VAL A N 1
ATOM 784 C CA . VAL A 1 97 ? -3.174 29.828 -3.701 1 94.06 97 VAL A CA 1
ATOM 785 C C . VAL A 1 97 ? -3.828 31.172 -4.039 1 94.06 97 VAL A C 1
ATOM 787 O O . VAL A 1 97 ? -3.756 31.625 -5.184 1 94.06 97 VAL A O 1
ATOM 790 N N . GLU A 1 98 ? -4.551 31.688 -3.102 1 92.25 98 GLU A N 1
ATOM 791 C CA . GLU A 1 98 ? -5.066 33.062 -3.102 1 92.25 98 GLU A CA 1
ATOM 792 C C . GLU A 1 98 ? -4.586 33.812 -1.876 1 92.25 98 GLU A C 1
ATOM 794 O O . GLU A 1 98 ? -4.844 33.438 -0.74 1 92.25 98 GLU A O 1
ATOM 799 N N . LEU A 1 99 ? -3.887 34.969 -2.223 1 92.44 99 LEU A N 1
ATOM 800 C CA . LEU A 1 99 ? -3.334 35.75 -1.111 1 92.44 99 LEU A CA 1
ATOM 801 C C . LEU A 1 99 ? -4.43 36.156 -0.131 1 92.44 99 LEU A C 1
ATOM 803 O O . LEU A 1 99 ? -5.516 36.562 -0.543 1 92.44 99 LEU A O 1
ATOM 807 N N . GLY A 1 100 ? -4.176 35.906 1.189 1 94.44 100 GLY A N 1
ATOM 808 C CA . GLY A 1 100 ? -5.105 36.312 2.229 1 94.44 100 GLY A CA 1
ATOM 809 C C . GLY A 1 100 ? -6.145 35.281 2.549 1 94.44 100 GLY A C 1
ATOM 810 O O . GLY A 1 100 ? -6.824 35.344 3.574 1 94.44 100 GLY A O 1
ATOM 811 N N . ASP A 1 101 ? -6.34 34.281 1.71 1 95.5 101 ASP A N 1
ATOM 812 C CA . ASP A 1 101 ? -7.316 33.219 1.936 1 95.5 101 ASP A CA 1
ATOM 813 C C . ASP A 1 101 ? -6.672 32 2.6 1 95.5 101 ASP A C 1
ATOM 815 O O . ASP A 1 101 ? -5.617 31.531 2.16 1 95.5 101 ASP A O 1
ATOM 819 N N . PRO A 1 102 ? -7.285 31.578 3.641 1 96.56 102 PRO A N 1
ATOM 820 C CA . PRO A 1 102 ? -6.738 30.406 4.328 1 96.56 102 PRO A CA 1
ATOM 821 C C . PRO A 1 102 ? -6.508 29.219 3.391 1 96.56 102 PRO A C 1
ATOM 823 O O . PRO A 1 102 ? -7.305 28.984 2.479 1 96.56 102 PRO A O 1
ATOM 826 N N . ASN A 1 103 ? -5.387 28.5 3.584 1 96.88 103 ASN A N 1
ATOM 827 C CA . ASN A 1 103 ? -4.977 27.344 2.803 1 96.88 103 ASN A CA 1
ATOM 828 C C . ASN A 1 103 ? -4.207 26.344 3.654 1 96.88 103 ASN A C 1
ATOM 830 O O . ASN A 1 103 ? -4.082 26.516 4.867 1 96.88 103 ASN A O 1
ATOM 834 N N . VAL A 1 104 ? -3.852 25.25 3.1 1 96.12 104 VAL A N 1
ATOM 835 C CA . VAL A 1 104 ? -3.051 24.234 3.775 1 96.12 104 VAL A CA 1
ATOM 836 C C . VAL A 1 104 ? -1.842 23.875 2.916 1 96.12 104 VAL A C 1
ATOM 838 O O . VAL A 1 104 ? -1.985 23.578 1.727 1 96.12 104 VAL A O 1
ATOM 841 N N . LEU A 1 105 ? -0.645 23.969 3.486 1 97.56 105 LEU A N 1
ATOM 842 C CA . LEU A 1 105 ? 0.563 23.453 2.848 1 97.56 105 LEU A CA 1
ATOM 843 C C . LEU A 1 105 ? 0.776 21.984 3.184 1 97.56 105 LEU A C 1
ATOM 845 O O . LEU A 1 105 ? 0.575 21.562 4.328 1 97.56 105 LEU A O 1
ATOM 849 N N . ILE A 1 106 ? 1.142 21.25 2.178 1 96.88 106 ILE A N 1
ATOM 850 C CA . ILE A 1 106 ? 1.346 19.812 2.342 1 96.88 106 ILE A CA 1
ATOM 851 C C . ILE A 1 106 ? 2.809 19.469 2.07 1 96.88 106 ILE A C 1
ATOM 853 O O . ILE A 1 106 ? 3.354 19.828 1.023 1 96.88 106 ILE A O 1
ATOM 857 N N . CYS A 1 107 ? 3.471 18.922 2.994 1 98.5 107 CYS A N 1
ATOM 858 C CA . CYS A 1 107 ? 4.777 18.297 2.805 1 98.5 107 CYS A CA 1
ATOM 859 C C . CYS A 1 107 ? 4.645 16.797 2.594 1 98.5 107 CYS A C 1
ATOM 861 O O . CYS A 1 107 ? 4.266 16.062 3.512 1 98.5 107 CYS A O 1
ATOM 863 N N . TYR A 1 108 ? 4.859 16.359 1.454 1 97.19 108 TYR A N 1
ATOM 864 C CA . TYR A 1 108 ? 4.762 14.961 1.069 1 97.19 108 TYR A CA 1
ATOM 865 C C . TYR A 1 108 ? 6.137 14.305 1.064 1 97.19 108 TYR A C 1
ATOM 867 O O . TYR A 1 108 ? 6.965 14.586 0.2 1 97.19 108 TYR A O 1
ATOM 875 N N . VAL A 1 109 ? 6.395 13.414 1.994 1 97.31 109 VAL A N 1
ATOM 876 C CA . VAL A 1 109 ? 7.645 12.672 2.121 1 97.31 109 VAL A CA 1
ATOM 877 C C . VAL A 1 109 ? 7.441 11.234 1.633 1 97.31 109 VAL A C 1
ATOM 879 O O . VAL A 1 109 ? 6.645 10.484 2.203 1 97.31 109 VAL A O 1
ATOM 882 N N . ASP A 1 110 ? 8.227 10.867 0.63 1 94.81 110 ASP A N 1
ATOM 883 C CA . ASP A 1 110 ? 7.875 9.656 -0.101 1 94.81 110 ASP A CA 1
ATOM 884 C C . ASP A 1 110 ? 9.094 8.75 -0.276 1 94.81 110 ASP A C 1
ATOM 886 O O . ASP A 1 110 ? 10.234 9.211 -0.209 1 94.81 110 ASP A O 1
ATOM 890 N N . LYS A 1 111 ? 8.859 7.395 -0.331 1 94.62 111 LYS A N 1
ATOM 891 C CA . LYS A 1 111 ? 9.82 6.383 -0.756 1 94.62 111 LYS A CA 1
ATOM 892 C C . LYS A 1 111 ? 11.023 6.332 0.186 1 94.62 111 LYS A C 1
ATOM 894 O O . LYS A 1 111 ? 12.172 6.387 -0.259 1 94.62 111 LYS A O 1
ATOM 899 N N . PHE A 1 112 ? 10.766 6.148 1.454 1 94.75 112 PHE A N 1
ATOM 900 C CA . PHE A 1 112 ? 11.906 6.109 2.371 1 94.75 112 PHE A CA 1
ATOM 901 C C . PHE A 1 112 ? 11.844 4.867 3.252 1 94.75 112 PHE A C 1
ATOM 903 O O . PHE A 1 112 ? 10.766 4.332 3.508 1 94.75 112 PHE A O 1
ATOM 910 N N . TRP A 1 113 ? 12.977 4.48 3.654 1 90.81 113 TRP A N 1
ATOM 911 C CA . TRP A 1 113 ? 13.188 3.398 4.609 1 90.81 113 TRP A CA 1
ATOM 912 C C . TRP A 1 113 ? 14.43 3.645 5.453 1 90.81 113 TRP A C 1
ATOM 914 O O . TRP A 1 113 ? 15.461 4.09 4.938 1 90.81 113 TRP A O 1
ATOM 924 N N . PRO A 1 114 ? 14.328 3.459 6.785 1 90.62 114 PRO A N 1
ATOM 925 C CA . PRO A 1 114 ? 13.188 3.01 7.586 1 90.62 114 PRO A CA 1
ATOM 926 C C . PRO A 1 114 ? 12.164 4.113 7.816 1 90.62 114 PRO A C 1
ATOM 928 O O . PRO A 1 114 ? 12.352 5.242 7.363 1 90.62 114 PRO A O 1
ATOM 931 N N . SER A 1 115 ? 11.062 3.707 8.43 1 90.5 115 SER A N 1
ATOM 932 C CA . SER A 1 115 ? 9.969 4.641 8.68 1 90.5 115 SER A CA 1
ATOM 933 C C . SER A 1 115 ? 10.234 5.492 9.914 1 90.5 115 SER A C 1
ATOM 935 O O . SER A 1 115 ? 9.398 5.566 10.82 1 90.5 115 SER A O 1
ATOM 937 N N . MET A 1 116 ? 11.328 6.07 10.039 1 87.31 116 MET A N 1
ATOM 938 C CA . MET A 1 116 ? 11.734 7.023 11.07 1 87.31 116 MET A CA 1
ATOM 939 C C . MET A 1 116 ? 12.211 8.328 10.438 1 87.31 116 MET A C 1
ATOM 941 O O . MET A 1 116 ? 13.242 8.359 9.766 1 87.31 116 MET A O 1
ATOM 945 N N . ILE A 1 117 ? 11.414 9.352 10.617 1 93.44 117 ILE A N 1
ATOM 946 C CA . ILE A 1 117 ? 11.758 10.633 10.016 1 93.44 117 ILE A CA 1
ATOM 947 C C . ILE A 1 117 ? 11.289 11.773 10.914 1 93.44 117 ILE A C 1
ATOM 949 O O . ILE A 1 117 ? 10.414 11.578 11.766 1 93.44 117 ILE A O 1
ATOM 953 N N . SER A 1 118 ? 11.977 12.82 10.797 1 94.31 118 SER A N 1
ATOM 954 C CA . SER A 1 118 ? 11.547 14.055 11.445 1 94.31 118 SER A CA 1
ATOM 955 C C . SER A 1 118 ? 11.141 15.109 10.422 1 94.31 118 SER A C 1
ATOM 957 O O . SER A 1 118 ? 11.906 15.398 9.492 1 94.31 118 SER A O 1
ATOM 959 N N . ILE A 1 119 ? 9.93 15.594 10.602 1 97.38 119 ILE A N 1
ATOM 960 C CA . ILE A 1 119 ? 9.43 16.625 9.695 1 97.38 119 ILE A CA 1
ATOM 961 C C . ILE A 1 119 ? 9.133 17.906 10.484 1 97.38 119 ILE A C 1
ATOM 963 O O . ILE A 1 119 ? 8.43 17.859 11.5 1 97.38 119 ILE A O 1
ATOM 967 N N . THR A 1 120 ? 9.727 19 10.039 1 98.25 120 THR A N 1
ATOM 968 C CA . THR A 1 120 ? 9.508 20.297 10.688 1 98.25 120 THR A CA 1
ATOM 969 C C . THR A 1 120 ? 9.141 21.359 9.656 1 98.25 120 THR A C 1
ATOM 971 O O . THR A 1 120 ? 9.68 21.375 8.547 1 98.25 120 THR A O 1
ATOM 974 N N . TRP A 1 121 ? 8.219 22.219 10.062 1 98.62 121 TRP A N 1
ATOM 975 C CA . TRP A 1 121 ? 7.848 23.328 9.203 1 98.62 121 TRP A CA 1
ATOM 976 C C . TRP A 1 121 ? 8.539 24.625 9.656 1 98.62 121 TRP A C 1
ATOM 978 O O . TRP A 1 121 ? 8.625 24.891 10.852 1 98.62 121 TRP A O 1
ATOM 988 N N . LEU A 1 122 ? 8.977 25.422 8.672 1 98.69 122 LEU A N 1
ATOM 989 C CA . LEU A 1 122 ? 9.547 26.734 8.945 1 98.69 122 LEU A CA 1
ATOM 990 C C . LEU A 1 122 ? 8.82 27.812 8.156 1 98.69 122 LEU A C 1
ATOM 992 O O . LEU A 1 122 ? 8.484 27.625 6.98 1 98.69 122 LEU A O 1
ATOM 996 N N . ARG A 1 123 ? 8.531 28.844 8.828 1 98.38 123 ARG A N 1
ATOM 997 C CA . ARG A 1 123 ? 8.086 30.078 8.188 1 98.38 123 ARG A CA 1
ATOM 998 C C . ARG A 1 123 ? 9.141 31.172 8.328 1 98.38 123 ARG A C 1
ATOM 1000 O O . ARG A 1 123 ? 9.477 31.578 9.438 1 98.38 123 ARG A O 1
ATOM 1007 N N . ASN A 1 124 ? 9.602 31.625 7.246 1 97.94 124 ASN A N 1
ATOM 1008 C CA . ASN A 1 124 ? 10.664 32.625 7.238 1 97.94 124 ASN A CA 1
ATOM 1009 C C . ASN A 1 124 ? 11.812 32.219 8.156 1 97.94 124 ASN A C 1
ATOM 1011 O O . ASN A 1 124 ? 12.297 33.031 8.945 1 97.94 124 ASN A O 1
ATOM 1015 N N . GLY A 1 125 ? 12.148 31 8.164 1 97.44 125 GLY A N 1
ATOM 1016 C CA . GLY A 1 125 ? 13.305 30.484 8.883 1 97.44 125 GLY A CA 1
ATOM 1017 C C . GLY A 1 125 ? 12.984 30.109 10.32 1 97.44 125 GLY A C 1
ATOM 1018 O O . GLY A 1 125 ? 13.836 29.547 11.023 1 97.44 125 GLY A O 1
ATOM 1019 N N . GLN A 1 126 ? 11.758 30.375 10.719 1 98 126 GLN A N 1
ATOM 1020 C CA . GLN A 1 126 ? 11.359 30.062 12.094 1 98 126 GLN A CA 1
ATOM 1021 C C . GLN A 1 126 ? 10.398 28.891 12.133 1 98 126 GLN A C 1
ATOM 1023 O O . GLN A 1 126 ? 9.469 28.797 11.32 1 98 126 GLN A O 1
ATOM 1028 N N . GLU A 1 127 ? 10.594 28.031 13.102 1 98.12 127 GLU A N 1
ATOM 1029 C CA . GLU A 1 127 ? 9.758 26.844 13.219 1 98.12 127 GLU A CA 1
ATOM 1030 C C . GLU A 1 127 ? 8.32 27.219 13.555 1 98.12 127 GLU A C 1
ATOM 1032 O O . GLU A 1 127 ? 8.07 28.094 14.383 1 98.12 127 GLU A O 1
ATOM 1037 N N . VAL A 1 128 ? 7.395 26.641 12.867 1 98.19 128 VAL A N 1
ATOM 1038 C CA . VAL A 1 128 ? 5.977 26.828 13.141 1 98.19 128 VAL A CA 1
ATOM 1039 C C . VAL A 1 128 ? 5.328 25.484 13.445 1 98.19 128 VAL A C 1
ATOM 1041 O O . VAL A 1 128 ? 5.629 24.469 12.797 1 98.19 128 VAL A O 1
ATOM 1044 N N . THR A 1 129 ? 4.465 25.453 14.516 1 95.69 129 THR A N 1
ATOM 1045 C CA . THR A 1 129 ? 3.889 24.172 14.953 1 95.69 129 THR A CA 1
ATOM 1046 C C . THR A 1 129 ? 2.369 24.281 15.055 1 95.69 129 THR A C 1
ATOM 1048 O O . THR A 1 129 ? 1.681 23.266 15.148 1 95.69 129 THR A O 1
ATOM 1051 N N . ASP A 1 130 ? 1.894 25.453 14.984 1 94 130 ASP A N 1
ATOM 1052 C CA . ASP A 1 130 ? 0.465 25.641 15.219 1 94 130 ASP A CA 1
ATOM 1053 C C . ASP A 1 130 ? -0.364 24.984 14.117 1 94 130 ASP A C 1
ATOM 1055 O O . ASP A 1 130 ? -0.228 25.328 12.945 1 94 130 ASP A O 1
ATOM 1059 N N . GLY A 1 131 ? -1.23 24.078 14.492 1 91.69 131 GLY A N 1
ATOM 1060 C CA . GLY A 1 131 ? -2.17 23.453 13.57 1 91.69 131 GLY A CA 1
ATOM 1061 C C . GLY A 1 131 ? -1.542 22.375 12.711 1 91.69 131 GLY A C 1
ATOM 1062 O O . GLY A 1 131 ? -2.219 21.766 11.875 1 91.69 131 GLY A O 1
ATOM 1063 N N . VAL A 1 132 ? -0.289 22.188 12.93 1 93.62 132 VAL A N 1
ATOM 1064 C CA . VAL A 1 132 ? 0.401 21.188 12.117 1 93.62 132 VAL A CA 1
ATOM 1065 C C . VAL A 1 132 ? -0.165 19.797 12.406 1 93.62 132 VAL A C 1
ATOM 1067 O O . VAL A 1 132 ? -0.388 19.438 13.562 1 93.62 132 VAL A O 1
ATOM 1070 N N . PHE A 1 133 ? -0.433 19.094 11.281 1 87.44 133 PHE A N 1
ATOM 1071 C CA . PHE A 1 133 ? -0.919 17.719 11.391 1 87.44 133 PHE A CA 1
ATOM 1072 C C . PHE A 1 133 ? -0.067 16.781 10.555 1 87.44 133 PHE A C 1
ATOM 1074 O O . PHE A 1 133 ? 0.244 17.078 9.398 1 87.44 133 PHE A O 1
ATOM 1081 N N . GLU A 1 134 ? 0.337 15.688 11.219 1 89.5 134 GLU A N 1
ATOM 1082 C CA . GLU A 1 134 ? 1.104 14.664 10.508 1 89.5 134 GLU A CA 1
ATOM 1083 C C . GLU A 1 134 ? 0.359 13.336 10.477 1 89.5 134 GLU A C 1
ATOM 1085 O O . GLU A 1 134 ? -0.238 12.93 11.477 1 89.5 134 GLU A O 1
ATOM 1090 N N . THR A 1 135 ? 0.363 12.719 9.289 1 87.06 135 THR A N 1
ATOM 1091 C CA . THR A 1 135 ? -0.26 11.406 9.172 1 87.06 135 THR A CA 1
ATOM 1092 C C . THR A 1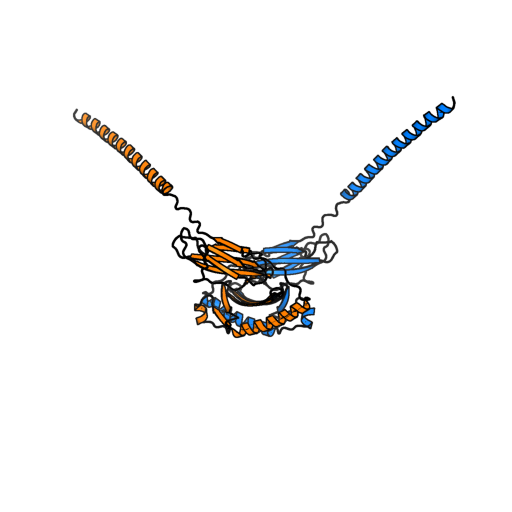 135 ? 0.653 10.32 9.734 1 87.06 135 THR A C 1
ATOM 1094 O O . THR A 1 135 ? 1.799 10.594 10.102 1 87.06 135 THR A O 1
ATOM 1097 N N . VAL A 1 136 ? 0.104 9.086 9.852 1 87.81 136 VAL A N 1
ATOM 1098 C CA . VAL A 1 136 ? 0.928 7.922 10.156 1 87.81 136 VAL A CA 1
ATOM 1099 C C . VAL A 1 136 ? 1.803 7.582 8.945 1 87.81 136 VAL A C 1
ATOM 1101 O O . VAL A 1 136 ? 1.685 8.211 7.891 1 87.81 136 VAL A O 1
ATOM 1104 N N . PHE A 1 137 ? 2.727 6.641 9.172 1 90.25 137 PHE A N 1
ATOM 1105 C CA . PHE A 1 137 ? 3.49 6.098 8.055 1 90.25 137 PHE A CA 1
ATOM 1106 C C . PHE A 1 137 ? 2.631 5.156 7.219 1 90.25 137 PHE A C 1
ATOM 1108 O O . PHE A 1 137 ? 2.018 4.23 7.75 1 90.25 137 PHE A O 1
ATOM 1115 N N . TYR A 1 138 ? 2.533 5.422 5.957 1 85.44 138 TYR A N 1
ATOM 1116 C CA . TYR A 1 138 ? 1.836 4.531 5.035 1 85.44 138 TYR A CA 1
ATOM 1117 C C . TYR A 1 138 ? 2.82 3.643 4.285 1 85.44 138 TYR A C 1
ATOM 1119 O O . TYR A 1 138 ? 3.779 4.137 3.686 1 85.44 138 TYR A O 1
ATOM 1127 N N . PRO A 1 139 ? 2.574 2.354 4.371 1 83.81 139 PRO A N 1
ATOM 1128 C CA . PRO A 1 139 ? 3.455 1.47 3.604 1 83.81 139 PRO A CA 1
ATOM 1129 C C . PRO A 1 139 ? 3.256 1.602 2.096 1 83.81 139 PRO A C 1
ATOM 1131 O O . PRO A 1 139 ? 2.135 1.84 1.637 1 83.81 139 PRO A O 1
ATOM 1134 N N . ARG A 1 140 ? 4.379 1.501 1.39 1 84 140 ARG A N 1
ATOM 1135 C CA . ARG A 1 140 ? 4.348 1.479 -0.069 1 84 140 ARG A CA 1
ATOM 1136 C C . ARG A 1 140 ? 4.516 0.059 -0.6 1 84 140 ARG A C 1
ATOM 1138 O O . ARG A 1 140 ? 4.879 -0.85 0.149 1 84 140 ARG A O 1
ATOM 1145 N N . GLU A 1 141 ? 4.316 -0.061 -1.924 1 74.5 141 GLU A N 1
ATOM 1146 C CA . GLU A 1 141 ? 4.422 -1.357 -2.588 1 74.5 141 GLU A CA 1
ATOM 1147 C C . GLU A 1 141 ? 5.859 -1.859 -2.598 1 74.5 141 GLU A C 1
ATOM 1149 O O . GLU A 1 141 ? 6.102 -3.068 -2.574 1 74.5 141 GLU A O 1
ATOM 1154 N N . ASP A 1 142 ? 6.762 -0.957 -2.684 1 77.38 142 ASP A N 1
ATOM 1155 C CA . ASP A 1 142 ? 8.164 -1.341 -2.76 1 77.38 142 ASP A CA 1
ATOM 1156 C C . ASP A 1 142 ? 8.773 -1.494 -1.365 1 77.38 142 ASP A C 1
ATOM 1158 O O . ASP A 1 142 ? 9.992 -1.479 -1.207 1 77.38 142 ASP A O 1
ATOM 1162 N N . HIS A 1 143 ? 7.977 -1.532 -0.341 1 77.12 143 HIS A N 1
ATOM 1163 C CA . HIS A 1 143 ? 8.336 -1.781 1.051 1 77.12 143 HIS A CA 1
ATOM 1164 C C . HIS A 1 143 ? 8.93 -0.535 1.7 1 77.12 143 HIS A C 1
ATOM 1166 O O . HIS A 1 143 ? 9.531 -0.615 2.773 1 77.12 143 HIS A O 1
ATOM 1172 N N . SER A 1 144 ? 8.867 0.501 0.963 1 89.81 144 SER A N 1
ATOM 1173 C CA . SER A 1 144 ? 9.188 1.79 1.57 1 89.81 144 SER A CA 1
ATOM 1174 C C . SER A 1 144 ? 7.938 2.451 2.143 1 89.81 144 SER A C 1
ATOM 1176 O O . SER A 1 144 ? 6.898 1.806 2.287 1 89.81 144 SER A O 1
ATOM 1178 N N . PHE A 1 145 ? 8.172 3.697 2.639 1 92.31 145 PHE A N 1
ATOM 1179 C CA . PHE A 1 145 ? 7.055 4.344 3.312 1 92.31 145 PHE A CA 1
ATOM 1180 C C . PHE A 1 145 ? 6.809 5.734 2.74 1 92.31 145 PHE A C 1
ATOM 1182 O O . PHE A 1 145 ? 7.652 6.273 2.021 1 92.31 145 PHE A O 1
ATOM 1189 N N . ARG A 1 146 ? 5.641 6.172 3.02 1 93.06 146 ARG A N 1
ATOM 1190 C CA . ARG A 1 146 ? 5.316 7.57 2.754 1 93.06 146 ARG A CA 1
ATOM 1191 C C . ARG A 1 146 ? 4.617 8.211 3.951 1 93.06 146 ARG A C 1
ATOM 1193 O O . ARG A 1 146 ? 4.062 7.504 4.797 1 93.06 146 ARG A O 1
ATOM 1200 N N . LYS A 1 147 ? 4.68 9.57 4.051 1 93.94 147 LYS A N 1
ATOM 1201 C CA . LYS A 1 147 ? 4.094 10.344 5.137 1 93.94 147 LYS A CA 1
ATOM 1202 C C . LYS A 1 147 ? 3.74 11.758 4.68 1 93.94 147 LYS A C 1
ATOM 1204 O O . LYS A 1 147 ? 4.383 12.305 3.781 1 93.94 147 LYS A O 1
ATOM 1209 N N . PHE A 1 148 ? 2.662 12.25 5.27 1 92.31 148 PHE A N 1
ATOM 1210 C CA . PHE A 1 148 ? 2.24 13.609 4.953 1 92.31 148 PHE A CA 1
ATOM 1211 C C . PHE A 1 148 ? 2.273 14.492 6.199 1 92.31 148 PHE A C 1
ATOM 1213 O O . PHE A 1 148 ? 1.939 14.031 7.297 1 92.31 148 PHE A O 1
ATOM 1220 N N . SER A 1 149 ? 2.682 15.68 6.047 1 96.12 149 SER A N 1
ATOM 1221 C CA . SER A 1 149 ? 2.547 16.719 7.055 1 96.12 149 SER A CA 1
ATOM 1222 C C . SER A 1 149 ? 1.78 17.922 6.508 1 96.12 149 SER A C 1
ATOM 1224 O O . SER A 1 149 ? 2.01 18.344 5.375 1 96.12 149 SER A O 1
ATOM 1226 N N . TYR A 1 150 ? 0.844 18.391 7.297 1 93.81 150 TYR A N 1
ATOM 1227 C CA . TYR A 1 150 ? -0.04 19.469 6.875 1 93.81 150 TYR A CA 1
ATOM 1228 C C . TYR A 1 150 ? 0.158 20.719 7.742 1 93.81 150 TYR A C 1
ATOM 1230 O O . TYR A 1 150 ? 0.19 20.609 8.969 1 93.81 150 TYR A O 1
ATOM 1238 N N . LEU A 1 151 ? 0.262 21.859 7.105 1 97.75 151 LEU A N 1
ATOM 1239 C CA . LEU A 1 151 ? 0.4 23.141 7.797 1 97.75 151 LEU A CA 1
ATOM 1240 C C . LEU A 1 151 ? -0.672 24.125 7.34 1 97.75 151 LEU A C 1
ATOM 1242 O O . LEU A 1 151 ? -0.625 24.625 6.211 1 97.75 151 LEU A O 1
ATOM 1246 N N . PRO A 1 152 ? -1.645 24.406 8.227 1 96.81 152 PRO A N 1
ATOM 1247 C CA . PRO A 1 152 ? -2.541 25.516 7.891 1 96.81 152 PRO A CA 1
ATOM 1248 C C . PRO A 1 152 ? -1.825 26.859 7.855 1 96.81 152 PRO A C 1
ATOM 1250 O O . PRO A 1 152 ? -0.979 27.141 8.711 1 96.81 152 PRO A O 1
ATOM 1253 N N . PHE A 1 153 ? -2.15 27.641 6.77 1 97.19 153 PHE A N 1
ATOM 1254 C CA . PHE A 1 153 ? -1.477 28.922 6.66 1 97.19 153 PHE A CA 1
ATOM 1255 C C . PHE A 1 153 ? -2.328 29.922 5.875 1 97.19 153 PHE A C 1
ATOM 1257 O O . PHE A 1 153 ? -3.354 29.547 5.301 1 97.19 153 PHE A O 1
ATOM 1264 N N . ILE A 1 154 ? -2.012 31.109 6.059 1 96.38 154 ILE A N 1
ATOM 1265 C CA . ILE A 1 154 ? -2.547 32.156 5.215 1 96.38 154 ILE A CA 1
ATOM 1266 C C . ILE A 1 154 ? -1.449 32.688 4.301 1 96.38 154 ILE A C 1
ATOM 1268 O O . ILE A 1 154 ? -0.494 33.312 4.766 1 96.38 154 ILE A O 1
ATOM 1272 N N . PRO A 1 155 ? -1.628 32.406 3.014 1 95.69 155 PRO A N 1
ATOM 1273 C CA . PRO A 1 155 ? -0.605 32.906 2.096 1 95.69 155 PRO A CA 1
ATOM 1274 C C . PRO A 1 155 ? -0.447 34.406 2.17 1 95.69 155 PRO A C 1
ATOM 1276 O O . PRO A 1 155 ? -1.433 35.156 2.055 1 95.69 155 PRO A O 1
ATOM 1279 N N . THR A 1 156 ? 0.695 34.844 2.406 1 94.19 156 THR A N 1
ATOM 1280 C CA . THR A 1 156 ? 1.04 36.25 2.492 1 94.19 156 THR A CA 1
ATOM 1281 C C . THR A 1 156 ? 2.258 36.562 1.629 1 94.19 156 THR A C 1
ATOM 1283 O O . THR A 1 156 ? 3.242 35.812 1.639 1 94.19 156 THR A O 1
ATOM 1286 N N . ARG A 1 157 ? 2.111 37.719 0.886 1 90.94 157 ARG A N 1
ATOM 1287 C CA . ARG A 1 157 ? 3.24 38.125 0.052 1 90.94 157 ARG A CA 1
ATOM 1288 C C . ARG A 1 157 ? 4.5 38.312 0.89 1 90.94 157 ARG A C 1
ATOM 1290 O O . ARG A 1 157 ? 4.453 38.938 1.947 1 90.94 157 ARG A O 1
ATOM 1297 N N . GLY A 1 158 ? 5.633 37.75 0.431 1 92.38 158 GLY A N 1
ATOM 1298 C CA . GLY A 1 158 ? 6.906 37.906 1.116 1 92.38 158 GLY A CA 1
ATOM 1299 C C . GLY A 1 158 ? 7.223 36.75 2.053 1 92.38 158 GLY A C 1
ATOM 1300 O O . GLY A 1 158 ? 8.375 36.562 2.447 1 92.38 158 GLY A O 1
ATOM 1301 N N . ASP A 1 159 ? 6.125 36.062 2.459 1 95.94 159 ASP A N 1
ATOM 1302 C CA . ASP A 1 159 ? 6.359 34.906 3.32 1 95.94 159 ASP A CA 1
ATOM 1303 C C . ASP A 1 159 ? 6.828 33.688 2.506 1 95.94 159 ASP A C 1
ATOM 1305 O O . ASP A 1 159 ? 6.43 33.531 1.352 1 95.94 159 ASP A O 1
ATOM 1309 N N . TYR A 1 160 ? 7.711 33 3.119 1 97.69 160 TYR A N 1
ATOM 1310 C CA . TYR A 1 160 ? 8.078 31.719 2.533 1 97.69 160 TYR A CA 1
ATOM 1311 C C . TYR A 1 160 ? 8.062 30.609 3.584 1 97.69 160 TYR A C 1
ATOM 1313 O O . TYR A 1 160 ? 8.117 30.891 4.785 1 97.69 160 TYR A O 1
ATOM 1321 N N . TYR A 1 161 ? 7.926 29.406 3.123 1 98.5 161 TYR A N 1
ATOM 1322 C CA . TYR A 1 161 ? 7.828 28.25 3.998 1 98.5 161 TYR A CA 1
ATOM 1323 C C . TYR A 1 161 ? 8.797 27.156 3.562 1 98.5 161 TYR A C 1
ATOM 1325 O O . TYR A 1 161 ? 9.047 26.969 2.369 1 98.5 161 TYR A O 1
ATOM 1333 N N . ASP A 1 162 ? 9.344 26.5 4.555 1 98.69 162 ASP A N 1
ATOM 1334 C CA . ASP A 1 162 ? 10.188 25.344 4.301 1 98.69 162 ASP A CA 1
ATOM 1335 C C . ASP A 1 162 ? 9.688 24.125 5.07 1 98.69 162 ASP A C 1
ATOM 1337 O O . ASP A 1 162 ? 9.258 24.234 6.219 1 98.69 162 ASP A O 1
ATOM 1341 N N . CYS A 1 163 ? 9.758 23.031 4.387 1 98.81 163 CYS A N 1
ATOM 1342 C CA . CYS A 1 163 ? 9.633 21.75 5.062 1 98.81 163 CYS A CA 1
ATOM 1343 C C . CYS A 1 163 ? 11 21.109 5.254 1 98.81 163 CYS A C 1
ATOM 1345 O O . CYS A 1 163 ? 11.695 20.812 4.277 1 98.81 163 CYS A O 1
ATOM 1347 N N . ARG A 1 164 ? 11.398 20.891 6.441 1 98.69 164 ARG A N 1
ATOM 1348 C CA . ARG A 1 164 ? 12.688 20.297 6.777 1 98.69 164 ARG A CA 1
ATOM 1349 C C . ARG A 1 164 ? 12.523 18.828 7.176 1 98.69 164 ARG A C 1
ATOM 1351 O O . ARG A 1 164 ? 11.758 18.516 8.094 1 98.69 164 ARG A O 1
ATOM 1358 N N . VAL A 1 165 ? 13.266 18 6.465 1 98.5 165 VAL A N 1
ATOM 1359 C CA . VAL A 1 165 ? 13.141 16.562 6.699 1 98.5 165 VAL A CA 1
ATOM 1360 C C . VAL A 1 165 ? 14.492 15.984 7.098 1 98.5 165 VAL A C 1
ATOM 1362 O O . VAL A 1 165 ? 15.5 16.219 6.43 1 98.5 165 VAL A O 1
ATOM 1365 N N . LYS A 1 166 ? 14.492 15.242 8.188 1 96.94 166 LYS A N 1
ATOM 1366 C CA . LYS A 1 166 ? 15.672 14.5 8.617 1 96.94 166 LYS A CA 1
ATOM 1367 C C . LYS A 1 166 ? 15.43 12.992 8.531 1 96.94 166 LYS A C 1
ATOM 1369 O O . LYS A 1 166 ? 14.359 12.508 8.898 1 96.94 166 LYS A O 1
ATOM 1374 N N . HIS A 1 167 ? 16.375 12.375 8.016 1 95.94 167 HIS A N 1
ATOM 1375 C CA . HIS A 1 167 ? 16.344 10.93 7.84 1 95.94 167 HIS A CA 1
ATOM 1376 C C . HIS A 1 167 ? 17.75 10.344 7.781 1 95.94 167 HIS A C 1
ATOM 1378 O O . HIS A 1 167 ? 18.672 11 7.301 1 95.94 167 HIS A O 1
ATOM 1384 N N . GLU A 1 168 ? 17.875 9.117 8.266 1 92.94 168 GLU A N 1
ATOM 1385 C CA . GLU A 1 168 ? 19.188 8.477 8.336 1 92.94 168 GLU A CA 1
ATOM 1386 C C . GLU A 1 168 ? 19.812 8.352 6.957 1 92.94 168 GLU A C 1
ATOM 1388 O O . GLU A 1 168 ? 21.047 8.367 6.824 1 92.94 168 GLU A O 1
ATOM 1393 N N . GLY A 1 169 ? 19 8.281 5.969 1 94 169 GLY A N 1
ATOM 1394 C CA . GLY A 1 169 ? 19.5 8.148 4.613 1 94 169 GLY A CA 1
ATOM 1395 C C . GLY A 1 169 ? 19.984 9.453 4.012 1 94 169 GLY A C 1
ATOM 1396 O O . GLY A 1 169 ? 20.547 9.477 2.918 1 94 169 GLY A O 1
ATOM 1397 N N . LEU A 1 170 ? 19.766 10.477 4.703 1 95.75 170 LEU A N 1
ATOM 1398 C CA . LEU A 1 170 ? 20.188 11.805 4.258 1 95.75 170 LEU A CA 1
ATOM 1399 C C . LEU A 1 170 ? 21.422 12.258 5.02 1 95.75 170 LEU A C 1
ATOM 1401 O O . LEU A 1 170 ? 21.5 12.102 6.242 1 95.75 170 LEU A O 1
ATOM 1405 N N . SER A 1 171 ? 22.359 12.82 4.289 1 95.12 171 SER A N 1
ATOM 1406 C CA . SER A 1 171 ? 23.578 13.312 4.926 1 95.12 171 SER A CA 1
ATOM 1407 C C . SER A 1 171 ? 23.312 14.562 5.75 1 95.12 171 SER A C 1
ATOM 1409 O O . SER A 1 171 ? 24.016 14.836 6.73 1 95.12 171 SER A O 1
ATOM 1411 N N . ALA A 1 172 ? 22.359 15.305 5.316 1 96.5 172 ALA A N 1
ATOM 1412 C CA . ALA A 1 172 ? 21.922 16.5 6.02 1 96.5 172 ALA A CA 1
ATOM 1413 C C . ALA A 1 172 ? 20.406 16.672 5.902 1 96.5 172 ALA A C 1
ATOM 1415 O O . ALA A 1 172 ? 19.766 16 5.086 1 96.5 172 ALA A O 1
ATOM 1416 N N . ALA A 1 173 ? 19.953 17.547 6.789 1 96.94 173 ALA A N 1
ATOM 1417 C CA . ALA A 1 173 ? 18.516 17.828 6.711 1 96.94 173 ALA A CA 1
ATOM 1418 C C . ALA A 1 173 ? 18.141 18.359 5.332 1 96.94 173 ALA A C 1
ATOM 1420 O O . ALA A 1 173 ? 18.844 19.203 4.77 1 96.94 173 ALA A O 1
ATOM 1421 N N . LEU A 1 174 ? 17.156 17.781 4.762 1 97.81 174 LEU A N 1
ATOM 1422 C CA . LEU A 1 174 ? 16.672 18.219 3.469 1 97.81 174 LEU A CA 1
ATOM 1423 C C . LEU A 1 174 ? 15.625 19.328 3.641 1 97.81 174 LEU A C 1
ATOM 1425 O O . LEU A 1 174 ? 14.641 19.156 4.355 1 97.81 174 LEU A O 1
ATOM 1429 N N . LEU A 1 175 ? 15.859 20.453 3.037 1 97.69 175 LEU A N 1
ATOM 1430 C CA . LEU A 1 175 ? 14.93 21.578 3.098 1 97.69 175 LEU A CA 1
ATOM 1431 C C . LEU A 1 175 ? 14.219 21.766 1.765 1 97.69 175 LEU A C 1
ATOM 1433 O O . LEU A 1 175 ? 14.859 22 0.738 1 97.69 175 LEU A O 1
ATOM 1437 N N . LYS A 1 176 ? 12.945 21.625 1.79 1 98.25 176 LYS A N 1
ATOM 1438 C CA . LYS A 1 176 ? 12.156 21.906 0.595 1 98.25 176 LYS A CA 1
ATOM 1439 C C . LYS A 1 176 ? 11.422 23.234 0.717 1 98.25 176 LYS A C 1
ATOM 1441 O O . LYS A 1 176 ? 10.578 23.406 1.602 1 98.25 176 LYS A O 1
ATOM 1446 N N . HIS A 1 177 ? 11.688 24.078 -0.234 1 97.69 177 HIS A N 1
ATOM 1447 C CA . HIS A 1 177 ? 11.227 25.469 -0.194 1 97.69 177 HIS A CA 1
ATOM 1448 C C . HIS A 1 177 ? 9.891 25.625 -0.917 1 97.69 177 HIS A C 1
ATOM 1450 O O . HIS A 1 177 ? 9.664 24.984 -1.946 1 97.69 177 HIS A O 1
ATOM 1456 N N . TRP A 1 178 ? 8.992 26.438 -0.325 1 97.56 178 TRP A N 1
ATOM 1457 C CA . TRP A 1 178 ? 7.746 26.812 -0.979 1 97.56 178 TRP A CA 1
ATOM 1458 C C . TRP A 1 178 ? 7.43 28.281 -0.752 1 97.56 178 TRP A C 1
ATOM 1460 O O . TRP A 1 178 ? 7.602 28.797 0.355 1 97.56 178 TRP A O 1
ATOM 1470 N N . GLU A 1 179 ? 7.016 28.938 -1.737 1 95.56 179 GLU A N 1
ATOM 1471 C CA . GLU A 1 179 ? 6.562 30.328 -1.642 1 95.56 179 GLU A CA 1
ATOM 1472 C C . GLU A 1 179 ? 5.391 30.594 -2.584 1 95.56 179 GLU A C 1
ATOM 1474 O O . GLU A 1 179 ? 5.285 29.969 -3.641 1 95.56 179 GLU A O 1
ATOM 1479 N N . PRO A 1 180 ? 4.5 31.422 -2.129 1 92.12 180 PRO A N 1
ATOM 1480 C CA . PRO A 1 180 ? 3.371 31.734 -3.016 1 92.12 180 PRO A CA 1
ATOM 1481 C C . PRO A 1 180 ? 3.805 32.375 -4.32 1 92.12 180 PRO A C 1
ATOM 1483 O O . PRO A 1 180 ? 4.637 33.312 -4.309 1 92.12 180 PRO A O 1
ATOM 1486 N N . GLN A 1 181 ? 3.525 31.656 -5.422 1 80.81 181 GLN A N 1
ATOM 1487 C CA . GLN A 1 181 ? 3.805 32.281 -6.711 1 80.81 181 GLN A CA 1
ATOM 1488 C C . GLN A 1 181 ? 2.6 33.062 -7.211 1 80.81 181 GLN A C 1
ATOM 1490 O O . GLN A 1 181 ? 1.614 32.5 -7.668 1 80.81 181 GLN A O 1
ATOM 1495 N N . VAL A 1 182 ? 2.309 34.031 -6.641 1 69.69 182 VAL A N 1
ATOM 1496 C CA . VAL A 1 182 ? 1.187 34.812 -7.145 1 69.69 182 VAL A CA 1
ATOM 1497 C C . VAL A 1 182 ? 1.677 35.781 -8.219 1 69.69 182 VAL A C 1
ATOM 1499 O O . VAL A 1 182 ? 2.689 36.438 -8.031 1 69.69 182 VAL A O 1
ATOM 1502 N N . PRO A 1 183 ? 1.386 35.312 -9.5 1 60.91 183 PRO A N 1
ATOM 1503 C CA . PRO A 1 183 ? 1.794 36.281 -10.516 1 60.91 183 PRO A CA 1
ATOM 1504 C C . PRO A 1 183 ? 1.661 37.719 -10.047 1 60.91 183 PRO A C 1
ATOM 1506 O O . PRO A 1 183 ? 0.789 38.031 -9.234 1 60.91 183 PRO A O 1
ATOM 1509 N N . LEU A 1 184 ? 2.801 38.344 -9.898 1 54.69 184 LEU A N 1
ATOM 1510 C CA . LEU A 1 184 ? 2.691 39.781 -9.656 1 54.69 184 LEU A CA 1
ATOM 1511 C C . LEU A 1 184 ? 1.42 40.344 -10.289 1 54.69 184 LEU A C 1
ATOM 1513 O O . LEU A 1 184 ? 0.965 39.844 -11.32 1 54.69 184 LEU A O 1
ATOM 1517 N N . PRO A 1 185 ? 0.519 40.781 -9.414 1 49.59 185 PRO A N 1
ATOM 1518 C CA . PRO A 1 185 ? -0.607 41.406 -10.102 1 49.59 185 PRO A CA 1
ATOM 1519 C C . PRO A 1 185 ? -0.242 41.906 -11.5 1 49.59 185 PRO A C 1
ATOM 1521 O O . PRO A 1 185 ? 0.911 42.25 -11.758 1 49.59 185 PRO A O 1
ATOM 1524 N N . ALA A 1 186 ? -0.707 41.281 -12.547 1 48.88 186 ALA A N 1
ATOM 1525 C CA . ALA A 1 186 ? -0.484 41.906 -13.844 1 48.88 186 ALA A CA 1
ATOM 1526 C C . ALA A 1 186 ? -0.179 43.406 -13.68 1 48.88 186 ALA A C 1
ATOM 1528 O O . ALA A 1 186 ? -0.949 44.125 -13.047 1 48.88 186 ALA A O 1
ATOM 1529 N N . SER A 1 187 ? 0.938 43.781 -13.469 1 45.31 187 SER A N 1
ATOM 1530 C CA . SER A 1 187 ? 1.219 45.219 -13.383 1 45.31 187 SER A CA 1
ATOM 1531 C C . SER A 1 187 ? 0.148 46.031 -14.094 1 45.31 187 SER A C 1
ATOM 1533 O O . SER A 1 187 ? -0.549 45.531 -14.969 1 45.31 187 SER A O 1
ATOM 1535 N N . GLU A 1 188 ? -0.3 47.188 -13.484 1 48.81 188 GLU A N 1
ATOM 1536 C CA . GLU A 1 188 ? -1.053 48.312 -14.016 1 48.81 188 GLU A CA 1
ATOM 1537 C C . GLU A 1 188 ? -0.817 48.469 -15.516 1 48.81 188 GLU A C 1
ATOM 1539 O O . GLU A 1 188 ? -1.5 49.25 -16.172 1 48.81 188 GLU A O 1
ATOM 1544 N N . SER A 1 189 ? 0.119 47.656 -16.031 1 54.78 189 SER A N 1
ATOM 1545 C CA . SER A 1 189 ? 0.542 47.938 -17.391 1 54.78 189 SER A CA 1
ATOM 1546 C C . SER A 1 189 ? -0.435 47.344 -18.406 1 54.78 189 SER A C 1
ATOM 1548 O O . SER A 1 189 ? -0.744 47.938 -19.422 1 54.78 189 SER A O 1
ATOM 1550 N N . THR A 1 190 ? -0.884 46.094 -18.062 1 56.75 190 THR A N 1
ATOM 1551 C CA . THR A 1 190 ? -1.838 45.531 -19.031 1 56.75 190 THR A CA 1
ATOM 1552 C C . THR A 1 190 ? -3.189 46.219 -18.906 1 56.75 190 THR A C 1
ATOM 1554 O O . THR A 1 190 ? -3.857 46.469 -19.906 1 56.75 190 THR A O 1
ATOM 1557 N N . GLU A 1 191 ? -3.666 46.375 -17.719 1 54.38 191 GLU A N 1
ATOM 1558 C CA . GLU A 1 191 ? -4.848 47.219 -17.531 1 54.38 191 GLU A CA 1
ATOM 1559 C C . GLU A 1 191 ? -4.609 48.625 -18.031 1 54.38 191 GLU A C 1
ATOM 1561 O O . GLU A 1 191 ? -5.484 49.25 -18.656 1 54.38 191 GLU A O 1
ATOM 1566 N N . THR A 1 192 ? -3.416 49.156 -17.75 1 56.34 192 THR A N 1
ATOM 1567 C CA . THR A 1 192 ? -2.986 50.438 -18.312 1 56.34 192 THR A CA 1
ATOM 1568 C C . THR A 1 192 ? -2.92 50.344 -19.844 1 56.34 192 THR A C 1
ATOM 1570 O O . THR A 1 192 ? -3.326 51.281 -20.531 1 56.34 192 THR A O 1
ATOM 1573 N N . LEU A 1 193 ? -2.494 49.156 -20.312 1 59.25 193 LEU A N 1
ATOM 1574 C CA . LEU A 1 193 ? -2.453 48.969 -21.766 1 59.25 193 LEU A CA 1
ATOM 1575 C C . LEU A 1 193 ? -3.861 48.875 -22.344 1 59.25 193 LEU A C 1
ATOM 1577 O O . LEU A 1 193 ? -4.148 49.438 -23.391 1 59.25 193 LEU A O 1
ATOM 1581 N N . VAL A 1 194 ? -4.742 48.219 -21.703 1 65.69 194 VAL A N 1
ATOM 1582 C CA . VAL A 1 194 ? -6.117 48.094 -22.156 1 65.69 194 VAL A CA 1
ATOM 1583 C C . VAL A 1 194 ? -6.832 49.438 -22.062 1 65.69 194 VAL A C 1
ATOM 1585 O O . VAL A 1 194 ? -7.57 49.812 -22.969 1 65.69 194 VAL A O 1
ATOM 1588 N N . CYS A 1 195 ? -6.527 50.156 -20.938 1 60.62 195 CYS A N 1
ATOM 1589 C CA . CYS A 1 195 ? -7.059 51.531 -20.797 1 60.62 195 CYS A CA 1
ATOM 1590 C C . CYS A 1 195 ? -6.461 52.469 -21.844 1 60.62 195 CYS A C 1
ATOM 1592 O O . CYS A 1 195 ? -7.172 53.281 -22.422 1 60.62 195 CYS A O 1
ATOM 1594 N N . ALA A 1 196 ? -5.156 52.344 -22.141 1 65.44 196 ALA A N 1
ATOM 1595 C CA . ALA A 1 196 ? -4.488 53.125 -23.172 1 65.44 196 ALA A CA 1
ATOM 1596 C C . ALA A 1 196 ? -5.047 52.812 -24.562 1 65.44 196 ALA A C 1
ATOM 1598 O O . ALA A 1 196 ? -5.277 53.719 -25.359 1 65.44 196 ALA A O 1
ATOM 1599 N N . LEU A 1 197 ? -5.289 51.5 -24.766 1 71.06 197 LEU A N 1
ATOM 1600 C CA . LEU A 1 197 ? -5.867 51.094 -26.031 1 71.06 197 LEU A CA 1
ATOM 1601 C C . LEU A 1 197 ? -7.305 51.594 -26.156 1 71.06 197 LEU A C 1
ATOM 1603 O O . LEU A 1 197 ? -7.723 52.031 -27.234 1 71.06 197 LEU A O 1
ATOM 1607 N N . GLY A 1 198 ? -8.07 51.531 -25.109 1 63.97 198 GLY A N 1
ATOM 1608 C CA . GLY A 1 198 ? -9.414 52.094 -25.094 1 63.97 198 GLY A CA 1
ATOM 1609 C C . GLY A 1 198 ? -9.438 53.562 -25.359 1 63.97 198 GLY A C 1
ATOM 1610 O O . GLY A 1 198 ? -10.266 54.062 -26.141 1 63.97 198 GLY A O 1
ATOM 1611 N N . LEU A 1 199 ? -8.438 54.312 -24.688 1 64.69 199 LEU A N 1
ATOM 1612 C CA . LEU A 1 199 ? -8.305 55.75 -24.906 1 64.69 199 LEU A CA 1
ATOM 1613 C C . LEU A 1 199 ? -7.902 56.062 -26.359 1 64.69 199 LEU A C 1
ATOM 1615 O O . LEU A 1 199 ? -8.422 57 -26.969 1 64.69 199 LEU A O 1
ATOM 1619 N N . ALA A 1 200 ? -7.035 55.188 -26.922 1 68.12 200 ALA A N 1
ATOM 1620 C CA . ALA A 1 200 ? -6.605 55.344 -28.312 1 68.12 200 ALA A CA 1
ATOM 1621 C C . ALA A 1 200 ? -7.773 55.156 -29.281 1 68.12 200 ALA A C 1
ATOM 1623 O O . ALA A 1 200 ? -7.965 55.938 -30.203 1 68.12 200 ALA A O 1
ATOM 1624 N N . VAL A 1 201 ? -8.539 54.156 -29.016 1 73.25 201 VAL A N 1
ATOM 1625 C CA . VAL A 1 201 ? -9.703 53.875 -29.859 1 73.25 201 VAL A CA 1
ATOM 1626 C C . VAL A 1 201 ? -10.734 54.969 -29.688 1 73.25 201 VAL A C 1
ATOM 1628 O O . VAL A 1 201 ? -11.375 55.375 -30.656 1 73.25 201 VAL A O 1
ATOM 1631 N N . GLY A 1 202 ? -10.914 55.469 -28.469 1 63.91 202 GLY A N 1
ATOM 1632 C CA . GLY A 1 202 ? -11.797 56.594 -28.188 1 63.91 202 GLY A CA 1
ATOM 1633 C C . GLY A 1 202 ? -11.398 57.844 -28.938 1 63.91 202 GLY A C 1
ATOM 1634 O O . GLY A 1 202 ? -12.25 58.531 -29.531 1 63.91 202 GLY A O 1
ATOM 1635 N N . ILE A 1 203 ? -10.086 58.188 -28.953 1 65.88 203 ILE A N 1
ATOM 1636 C CA . ILE A 1 203 ? -9.555 59.375 -29.625 1 65.88 203 ILE A CA 1
ATOM 1637 C C . ILE A 1 203 ? -9.758 59.219 -31.141 1 65.88 203 ILE A C 1
ATOM 1639 O O . ILE A 1 203 ? -10.203 60.156 -31.797 1 65.88 203 ILE A O 1
ATOM 1643 N N . VAL A 1 204 ? -9.484 58 -31.656 1 72 204 VAL A N 1
ATOM 1644 C CA . VAL A 1 204 ? -9.688 57.75 -33.094 1 72 204 VAL A CA 1
ATOM 1645 C C . VAL A 1 204 ? -11.172 57.875 -33.406 1 72 204 VAL A C 1
ATOM 1647 O O . VAL A 1 204 ? -11.523 58.438 -34.469 1 72 204 VAL A O 1
ATOM 1650 N N . GLY A 1 205 ? -11.992 57.375 -32.562 1 68.06 205 GLY A N 1
ATOM 1651 C CA . GLY A 1 205 ? -13.43 57.531 -32.75 1 68.06 205 GLY A CA 1
ATOM 1652 C C . GLY A 1 205 ? -13.883 58.969 -32.781 1 68.06 205 GLY A C 1
ATOM 1653 O O . GLY A 1 205 ? -14.711 59.344 -33.594 1 68.06 205 GLY A O 1
ATOM 1654 N N . ILE A 1 206 ? -13.328 59.781 -31.891 1 65 206 ILE A N 1
ATOM 1655 C CA . ILE A 1 206 ? -13.648 61.188 -31.812 1 65 206 ILE A CA 1
ATOM 1656 C C . ILE A 1 206 ? -13.203 61.906 -33.094 1 65 206 ILE A C 1
ATOM 1658 O O . ILE A 1 206 ? -13.945 62.688 -33.688 1 65 206 ILE A O 1
ATOM 1662 N N . ILE A 1 207 ? -11.969 61.562 -33.562 1 66.69 207 ILE A N 1
ATOM 1663 C CA . ILE A 1 207 ? -11.406 62.156 -34.781 1 66.69 207 ILE A CA 1
ATOM 1664 C C . ILE A 1 207 ? -12.266 61.812 -35.969 1 66.69 207 ILE A C 1
ATOM 1666 O O . ILE A 1 207 ? -12.633 62.688 -36.781 1 66.69 207 ILE A O 1
ATOM 1670 N N . VAL A 1 208 ? -12.617 60.531 -36.062 1 72.94 208 VAL A N 1
ATOM 1671 C CA . VAL A 1 208 ? -13.422 60.062 -37.188 1 72.94 208 VAL A CA 1
ATOM 1672 C C . VAL A 1 208 ? -14.82 60.656 -37.094 1 72.94 208 VAL A C 1
ATOM 1674 O O . VAL A 1 208 ? -15.375 61.125 -38.125 1 72.94 208 VAL A O 1
ATOM 1677 N N . GLY A 1 209 ? -15.391 60.656 -35.969 1 66.44 209 GLY A N 1
ATOM 1678 C CA . GLY A 1 209 ? -16.688 61.281 -35.75 1 66.44 209 GLY A CA 1
ATOM 1679 C C . GLY A 1 209 ? -16.719 62.75 -36.125 1 66.44 209 GLY A C 1
ATOM 1680 O O . GLY A 1 209 ? -17.656 63.219 -36.75 1 66.44 209 GLY A O 1
ATOM 1681 N N . THR A 1 210 ? -15.695 63.5 -35.781 1 69.44 210 THR A N 1
ATOM 1682 C CA . THR A 1 210 ? -15.57 64.938 -36.094 1 69.44 210 THR A CA 1
ATOM 1683 C C . THR A 1 210 ? -15.461 65.188 -37.594 1 69.44 210 THR A C 1
ATOM 1685 O O . THR A 1 210 ? -16.094 66.062 -38.125 1 69.44 210 THR A O 1
ATOM 1688 N N . ILE A 1 211 ? -14.742 64.25 -38.25 1 69.94 211 ILE A N 1
ATOM 1689 C CA . ILE A 1 211 ? -14.555 64.375 -39.688 1 69.94 211 ILE A CA 1
ATOM 1690 C C . ILE A 1 211 ? -15.891 64.125 -40.406 1 69.94 211 ILE A C 1
ATOM 1692 O O . ILE A 1 211 ? -16.25 64.875 -41.344 1 69.94 211 ILE A O 1
ATOM 1696 N N . LEU A 1 212 ? -16.594 63.156 -39.938 1 71.75 212 LEU A N 1
ATOM 1697 C CA . LEU A 1 212 ? -17.875 62.812 -40.531 1 71.75 212 LEU A CA 1
ATOM 1698 C C . LEU A 1 212 ? -18.891 63.938 -40.312 1 71.75 212 LEU A C 1
ATOM 1700 O O . LEU A 1 212 ? -19.688 64.25 -41.219 1 71.75 212 LEU A O 1
ATOM 1704 N N . ILE A 1 213 ? -18.875 64.625 -39.25 1 65.5 213 ILE A N 1
ATOM 1705 C CA . ILE A 1 213 ? -19.766 65.75 -38.938 1 65.5 213 ILE A CA 1
ATOM 1706 C C . ILE A 1 213 ? -19.438 66.938 -39.812 1 65.5 213 ILE A C 1
ATOM 1708 O O . ILE A 1 213 ? -20.328 67.625 -40.344 1 65.5 213 ILE A O 1
ATOM 1712 N N . ILE A 1 214 ? -18.172 67.188 -40.062 1 68.25 214 ILE A N 1
ATOM 1713 C CA . ILE A 1 214 ? -17.734 68.312 -40.875 1 68.25 214 ILE A CA 1
ATOM 1714 C C . ILE A 1 214 ? -18.156 68.125 -42.344 1 68.25 214 ILE A C 1
ATOM 1716 O O . ILE A 1 214 ? -18.656 69 -43 1 68.25 214 ILE A O 1
ATOM 1720 N N . LYS A 1 215 ? -18.047 66.812 -42.688 1 69.69 215 LYS A N 1
ATOM 1721 C CA . LYS A 1 215 ? -18.438 66.5 -44.062 1 69.69 215 LYS A CA 1
ATOM 1722 C C . LYS A 1 215 ? -19.953 66.625 -44.25 1 69.69 215 LYS A C 1
ATOM 1724 O O . LYS A 1 215 ? -20.406 67.125 -45.281 1 69.69 215 LYS A O 1
ATOM 1729 N N . ALA A 1 216 ? -20.734 66.375 -43.281 1 66.69 216 ALA A N 1
ATOM 1730 C CA . ALA A 1 216 ? -22.188 66.438 -43.312 1 66.69 216 ALA A CA 1
ATOM 1731 C C . ALA A 1 216 ? -22.641 67.875 -43.312 1 66.69 216 ALA A C 1
ATOM 1733 O O . ALA A 1 216 ? -23.578 68.25 -44.031 1 66.69 216 ALA A O 1
ATOM 1734 N N . MET A 1 217 ? -21.891 68.75 -42.656 1 63.44 217 MET A N 1
ATOM 1735 C CA . MET A 1 217 ? -22.219 70.188 -42.562 1 63.44 217 MET A CA 1
ATOM 1736 C C . MET A 1 217 ? -21.906 70.938 -43.875 1 63.44 217 MET A C 1
ATOM 1738 O O . MET A 1 217 ? -22.641 71.812 -44.281 1 63.44 217 MET A O 1
ATOM 1742 N N . LYS A 1 218 ? -20.969 70.438 -44.625 1 73.75 218 LYS A N 1
ATOM 1743 C CA . LYS A 1 218 ? -20.609 71 -45.906 1 73.75 218 LYS A CA 1
ATOM 1744 C C . LYS A 1 218 ? -21.562 70.562 -47.031 1 73.75 218 LYS A C 1
ATOM 1746 O O . LYS A 1 218 ? -21.875 71.375 -47.906 1 73.75 218 LYS A O 1
ATOM 1751 N N . MET A 1 219 ? -21.984 69.375 -46.938 1 63.34 219 MET A N 1
ATOM 1752 C CA . MET A 1 219 ? -22.922 68.875 -47.969 1 63.34 219 MET A CA 1
ATOM 1753 C C . MET A 1 219 ? -24.266 69.562 -47.844 1 63.34 219 MET A C 1
ATOM 1755 O O . MET A 1 219 ? -24.922 69.875 -48.844 1 63.34 219 MET A O 1
ATOM 1759 N N . ASN A 1 220 ? -24.641 69.938 -46.688 1 59.12 220 ASN A N 1
ATOM 1760 C CA . ASN A 1 220 ? -25.922 70.625 -46.531 1 59.12 220 ASN A CA 1
ATOM 1761 C C . ASN A 1 220 ? -25.812 72.125 -46.938 1 59.12 220 ASN A C 1
ATOM 1763 O O . ASN A 1 220 ? -26.828 72.75 -47.219 1 59.12 220 ASN A O 1
ATOM 1767 N N . GLY A 1 221 ? -24.625 72.625 -46.938 1 60.31 221 GLY A N 1
ATOM 1768 C CA . GLY A 1 221 ? -24.484 74 -47.406 1 60.31 221 GLY A CA 1
ATOM 1769 C C . GLY A 1 221 ? -24.703 74.188 -48.906 1 60.31 221 GLY A C 1
ATOM 1770 O O . GLY A 1 221 ? -25.219 75.188 -49.344 1 60.31 221 GLY A O 1
ATOM 1771 N N . THR A 1 222 ? -24.281 73.25 -49.75 1 59.91 222 THR A N 1
ATOM 1772 C CA . THR A 1 222 ? -24.469 73.438 -51.188 1 59.91 222 THR A CA 1
ATOM 1773 C C . THR A 1 222 ? -25.938 73.188 -51.562 1 59.91 222 THR A C 1
ATOM 1775 O O . THR A 1 222 ? -26.359 73.562 -52.625 1 59.91 222 THR A O 1
ATOM 1778 N N . ARG A 1 223 ? -26.641 72.5 -50.75 1 54.03 223 ARG A N 1
ATOM 1779 C CA . ARG A 1 223 ? -28.047 72.312 -51.156 1 54.03 223 ARG A CA 1
ATOM 1780 C C . ARG A 1 223 ? -28.828 73.625 -51 1 54.03 223 ARG A C 1
ATOM 1782 O O . ARG A 1 223 ? -29.719 73.938 -51.781 1 54.03 223 ARG A O 1
ATOM 1789 N N . ASN A 1 224 ? -28.406 74.375 -49.938 1 49.66 224 ASN A N 1
ATOM 1790 C CA . ASN A 1 224 ? -29.281 75.562 -49.781 1 49.66 224 ASN A CA 1
ATOM 1791 C C . ASN A 1 224 ? -28.984 76.625 -50.812 1 49.66 224 ASN A C 1
ATOM 1793 O O . ASN A 1 224 ? -29.75 77.562 -50.969 1 49.66 224 ASN A O 1
ATOM 1797 N N . GLN A 1 225 ? -27.797 76.562 -51.438 1 50.34 225 GLN A N 1
ATOM 1798 C CA . GLN A 1 225 ? -27.656 77.688 -52.375 1 50.34 225 GLN A CA 1
ATOM 1799 C C . GLN A 1 225 ? -28.5 77.438 -53.625 1 50.34 225 GLN A C 1
ATOM 1801 O O . GLN A 1 225 ? -28.547 78.312 -54.5 1 50.34 225 GLN A O 1
ATOM 1806 N N . ARG A 1 226 ? -28.938 76.188 -53.875 1 47.25 226 ARG A N 1
ATOM 1807 C CA . ARG A 1 226 ? -29.656 76.125 -55.156 1 47.25 226 ARG A CA 1
ATOM 1808 C C . ARG A 1 226 ? -31.016 76.812 -55.062 1 47.25 226 ARG A C 1
ATOM 1810 O O . ARG A 1 226 ? -31.703 76.938 -56.094 1 47.25 226 ARG A O 1
ATOM 1817 N N . GLY A 1 227 ? -31.469 76.875 -53.844 1 40.84 227 GLY A N 1
ATOM 1818 C CA . GLY A 1 227 ? -32.844 77.312 -53.906 1 40.84 227 GLY A CA 1
ATOM 1819 C C . GLY A 1 227 ? -32.969 78.75 -54.375 1 40.84 227 GLY A C 1
ATOM 1820 O O . GLY A 1 227 ? -34.062 79.25 -54.531 1 40.84 227 GLY A O 1
ATOM 1821 N N . LEU A 1 228 ? -31.828 79.562 -54.062 1 41.59 228 LEU A N 1
ATOM 1822 C CA . LEU A 1 228 ? -32.125 80.938 -54.406 1 41.59 228 LEU A CA 1
ATOM 1823 C C . LEU A 1 228 ? -31.953 81.188 -55.906 1 41.59 228 LEU A C 1
ATOM 1825 O O . LEU A 1 228 ? -32.156 82.312 -56.375 1 41.59 228 LEU A O 1
ATOM 1829 N N . LEU A 1 229 ? -31.766 80.125 -56.688 1 30.81 229 LEU A N 1
ATOM 1830 C CA . LEU A 1 229 ? -32.094 80.688 -58 1 30.81 229 LEU A CA 1
ATOM 1831 C C . LEU A 1 229 ? -33.625 80.688 -58.219 1 30.81 229 LEU A C 1
ATOM 1833 O O . LEU A 1 229 ? -34.312 79.812 -57.75 1 30.81 229 LEU A O 1
ATOM 1837 N N . ASN B 1 1 ? 14.336 -4.02 9.508 1 91.81 1 ASN B N 1
ATOM 1838 C CA . ASN B 1 1 ? 13.32 -4.984 9.117 1 91.81 1 ASN B CA 1
ATOM 1839 C C . ASN B 1 1 ? 11.922 -4.523 9.523 1 91.81 1 ASN B C 1
ATOM 1841 O O . ASN B 1 1 ? 11.773 -3.744 10.469 1 91.81 1 ASN B O 1
ATOM 1845 N N . VAL B 1 2 ? 10.977 -4.984 8.695 1 91.25 2 VAL B N 1
ATOM 1846 C CA . VAL B 1 2 ? 9.594 -4.602 8.945 1 91.25 2 VAL B CA 1
ATOM 1847 C C . VAL B 1 2 ? 8.68 -5.812 8.766 1 91.25 2 VAL B C 1
ATOM 1849 O O . VAL B 1 2 ? 8.859 -6.594 7.828 1 91.25 2 VAL B O 1
ATOM 1852 N N . ILE B 1 3 ? 7.805 -5.965 9.75 1 90.19 3 ILE B N 1
ATOM 1853 C CA . ILE B 1 3 ? 6.707 -6.906 9.578 1 90.19 3 ILE B CA 1
ATOM 1854 C C . ILE B 1 3 ? 5.398 -6.141 9.383 1 90.19 3 ILE B C 1
ATOM 1856 O O . ILE B 1 3 ? 5.164 -5.125 10.039 1 90.19 3 ILE B O 1
ATOM 1860 N N . ILE B 1 4 ? 4.566 -6.578 8.398 1 90.5 4 ILE B N 1
ATOM 1861 C CA . ILE B 1 4 ? 3.287 -5.941 8.109 1 90.5 4 ILE B CA 1
ATOM 1862 C C . ILE B 1 4 ? 2.17 -6.977 8.164 1 90.5 4 ILE B C 1
ATOM 1864 O O . ILE B 1 4 ? 2.305 -8.078 7.625 1 90.5 4 ILE B O 1
ATOM 1868 N N . GLN B 1 5 ? 1.155 -6.703 8.961 1 90.38 5 GLN B N 1
ATOM 1869 C CA . GLN B 1 5 ? -0.12 -7.41 8.883 1 90.38 5 GLN B CA 1
ATOM 1870 C C . GLN B 1 5 ? -1.195 -6.531 8.25 1 90.38 5 GLN B C 1
ATOM 1872 O O . GLN B 1 5 ? -1.407 -5.395 8.672 1 90.38 5 GLN B O 1
ATOM 1877 N N . ALA B 1 6 ? -1.723 -7.02 7.203 1 90.81 6 ALA B N 1
ATOM 1878 C CA . ALA B 1 6 ? -2.758 -6.25 6.516 1 90.81 6 ALA B CA 1
ATOM 1879 C C . ALA B 1 6 ? -3.984 -7.113 6.23 1 90.81 6 ALA B C 1
ATOM 1881 O O . ALA B 1 6 ? -3.857 -8.297 5.91 1 90.81 6 ALA B O 1
ATOM 1882 N N . GLU B 1 7 ? -5.121 -6.504 6.434 1 92.31 7 GLU B N 1
ATOM 1883 C CA . GLU B 1 7 ? -6.375 -7.148 6.066 1 92.31 7 GLU B CA 1
ATOM 1884 C C . GLU B 1 7 ? -7.352 -6.148 5.453 1 92.31 7 GLU B C 1
ATOM 1886 O O . GLU B 1 7 ? -7.285 -4.949 5.742 1 92.31 7 GLU B O 1
ATOM 1891 N N . PHE B 1 8 ? -8.188 -6.633 4.555 1 92.62 8 PHE B N 1
ATOM 1892 C CA . PHE B 1 8 ? -9.234 -5.766 4.023 1 92.62 8 PHE B CA 1
ATOM 1893 C C . PHE B 1 8 ? -10.516 -6.551 3.779 1 92.62 8 PHE B C 1
ATOM 1895 O O . PHE B 1 8 ? -10.492 -7.781 3.703 1 92.62 8 PHE B O 1
ATOM 1902 N N . TYR B 1 9 ? -11.602 -5.914 3.783 1 92.88 9 TYR B N 1
ATOM 1903 C CA . TYR B 1 9 ? -12.914 -6.406 3.391 1 92.88 9 TYR B CA 1
ATOM 1904 C C . TYR B 1 9 ? -13.578 -5.469 2.387 1 92.88 9 TYR B C 1
ATOM 1906 O O . TYR B 1 9 ? -13.562 -4.246 2.568 1 92.88 9 TYR B O 1
ATOM 1914 N N . GLN B 1 10 ? -14.055 -6.039 1.31 1 93.44 10 GLN B N 1
ATOM 1915 C CA . GLN B 1 10 ? -14.609 -5.258 0.208 1 93.44 10 GLN B CA 1
ATOM 1916 C C . GLN B 1 10 ? -16 -5.75 -0.166 1 93.44 10 GLN B C 1
ATOM 1918 O O . GLN B 1 10 ? -16.281 -6.949 -0.104 1 93.44 10 GLN B O 1
ATOM 1923 N N . ARG B 1 11 ? -16.812 -4.805 -0.494 1 90.75 11 ARG B N 1
ATOM 1924 C CA . ARG B 1 11 ? -18.156 -5.102 -0.979 1 90.75 11 ARG B CA 1
ATOM 1925 C C . ARG B 1 11 ? -18.453 -4.344 -2.268 1 90.75 11 ARG B C 1
ATOM 1927 O O . ARG B 1 11 ? -18.203 -3.137 -2.354 1 90.75 11 ARG B O 1
ATOM 1934 N N . ASP B 1 12 ? -18.844 -5.059 -3.273 1 88.94 12 ASP B N 1
ATOM 1935 C CA . ASP B 1 12 ? -19.375 -4.492 -4.504 1 88.94 12 ASP B CA 1
ATOM 1936 C C . ASP B 1 12 ? -20.891 -4.707 -4.59 1 88.94 12 ASP B C 1
ATOM 1938 O O . ASP B 1 12 ? -21.344 -5.816 -4.879 1 88.94 12 ASP B O 1
ATOM 1942 N N . GLU B 1 13 ? -21.625 -3.664 -4.402 1 88.12 13 GLU B N 1
ATOM 1943 C CA . GLU B 1 13 ? -23.078 -3.785 -4.367 1 88.12 13 GLU B CA 1
ATOM 1944 C C . GLU B 1 13 ? -23.656 -4.031 -5.762 1 88.12 13 GLU B C 1
ATOM 1946 O O . GLU B 1 13 ? -24.688 -4.684 -5.91 1 88.12 13 GLU B O 1
ATOM 1951 N N . ARG B 1 14 ? -22.984 -3.551 -6.785 1 85.06 14 ARG B N 1
ATOM 1952 C CA . ARG B 1 14 ? -23.469 -3.762 -8.148 1 85.06 14 ARG B CA 1
ATOM 1953 C C . ARG B 1 14 ? -23.406 -5.238 -8.523 1 85.06 14 ARG B C 1
ATOM 1955 O O . ARG B 1 14 ? -24.359 -5.773 -9.102 1 85.06 14 ARG B O 1
ATOM 1962 N N . LEU B 1 15 ? -22.344 -5.859 -8.102 1 85.25 15 LEU B N 1
ATOM 1963 C CA . LEU B 1 15 ? -22.156 -7.27 -8.422 1 85.25 15 LEU B CA 1
ATOM 1964 C C . LEU B 1 15 ? -22.672 -8.156 -7.293 1 85.25 15 LEU B C 1
ATOM 1966 O O . LEU B 1 15 ? -22.688 -9.383 -7.418 1 85.25 15 LEU B O 1
ATOM 1970 N N . GLN B 1 16 ? -23.094 -7.535 -6.207 1 88.56 16 GLN B N 1
ATOM 1971 C CA . GLN B 1 16 ? -23.531 -8.266 -5.023 1 88.56 16 GLN B CA 1
ATOM 1972 C C . GLN B 1 16 ? -22.484 -9.281 -4.578 1 88.56 16 GLN B C 1
ATOM 1974 O O . GLN B 1 16 ? -22.812 -10.445 -4.332 1 88.56 16 GLN B O 1
ATOM 1979 N N . GLN B 1 17 ? -21.266 -8.836 -4.621 1 89.19 17 GLN B N 1
ATOM 1980 C CA . GLN B 1 17 ? -20.125 -9.656 -4.199 1 89.19 17 GLN B CA 1
ATOM 1981 C C . GLN B 1 17 ? -19.344 -8.977 -3.076 1 89.19 17 GLN B C 1
ATOM 1983 O O . GLN B 1 17 ? -19.266 -7.75 -3.02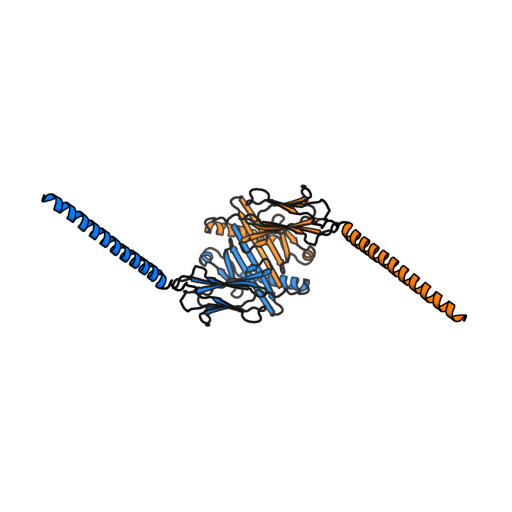7 1 89.19 17 GLN B O 1
ATOM 1988 N N . GLU B 1 18 ? -18.922 -9.789 -2.152 1 92.31 18 GLU B N 1
ATOM 1989 C CA . GLU B 1 18 ? -18.062 -9.289 -1.078 1 92.31 18 GLU B CA 1
ATOM 1990 C C . GLU B 1 18 ? -17 -10.305 -0.707 1 92.31 18 GLU B C 1
ATOM 1992 O O . GLU B 1 18 ? -17.094 -11.484 -1.062 1 92.31 18 GLU B O 1
ATOM 1997 N N . GLY B 1 19 ? -15.984 -9.867 -0.17 1 90.44 19 GLY B N 1
ATOM 1998 C CA . GLY B 1 19 ? -14.875 -10.711 0.256 1 90.44 19 GLY B CA 1
ATOM 1999 C C . GLY B 1 19 ? -13.766 -9.938 0.94 1 90.44 19 GLY B C 1
ATOM 2000 O O . GLY B 1 19 ? -13.883 -8.7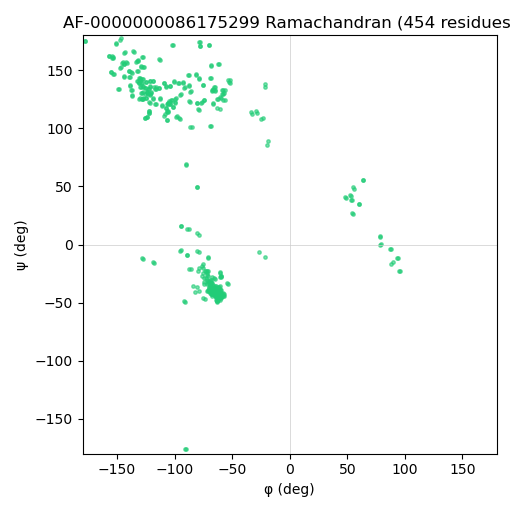27 1.143 1 90.44 19 GLY B O 1
ATOM 2001 N N . GLY B 1 20 ? -12.836 -10.688 1.404 1 92.31 20 GLY B N 1
ATOM 2002 C CA . GLY B 1 20 ? -11.727 -10.062 2.098 1 92.31 20 GLY B CA 1
ATOM 2003 C C . GLY B 1 20 ? -10.43 -10.852 1.982 1 92.31 20 GLY B C 1
ATOM 2004 O O . GLY B 1 20 ? -10.398 -11.914 1.349 1 92.31 20 GLY B O 1
ATOM 2005 N N . GLU B 1 21 ? -9.398 -10.258 2.463 1 93.62 21 GLU B N 1
ATOM 2006 C CA . GLU B 1 21 ? -8.078 -10.883 2.514 1 93.62 21 GLU B CA 1
ATOM 2007 C C . GLU B 1 21 ? -7.367 -10.57 3.826 1 93.62 21 GLU B C 1
ATOM 2009 O O . GLU B 1 21 ? -7.613 -9.531 4.438 1 93.62 21 GLU B O 1
ATOM 2014 N N . PHE B 1 22 ? -6.637 -11.539 4.293 1 92.88 22 PHE B N 1
ATOM 2015 C CA . PHE B 1 22 ? -5.746 -11.414 5.445 1 92.88 22 PHE B CA 1
ATOM 2016 C C . PHE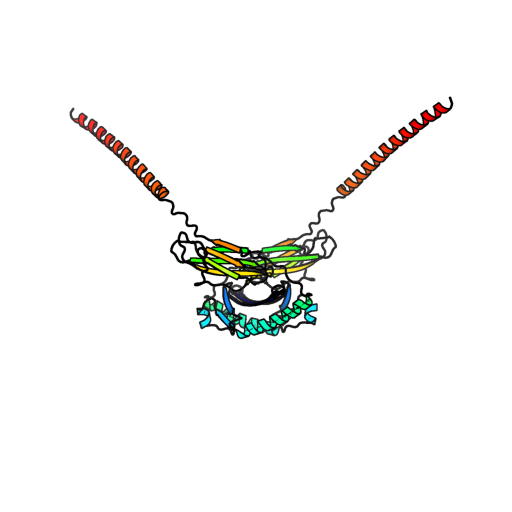 B 1 22 ? -4.344 -11.898 5.102 1 92.88 22 PHE B C 1
ATOM 2018 O O . PHE B 1 22 ? -4.172 -13.031 4.641 1 92.88 22 PHE B O 1
ATOM 2025 N N . MET B 1 23 ? -3.316 -11.023 5.328 1 90.69 23 MET B N 1
ATOM 2026 C CA . MET B 1 23 ? -1.972 -11.453 4.949 1 90.69 23 MET B CA 1
ATOM 2027 C C . MET B 1 23 ? -0.934 -10.906 5.926 1 90.69 23 MET B C 1
ATOM 2029 O O . MET B 1 23 ? -1.211 -9.969 6.672 1 90.69 23 MET B O 1
ATOM 2033 N N . PHE B 1 24 ? 0.163 -11.586 5.965 1 89.38 24 PHE B N 1
ATOM 2034 C CA . PHE B 1 24 ? 1.337 -11.211 6.742 1 89.38 24 PHE B CA 1
ATOM 2035 C C . PHE B 1 24 ? 2.568 -11.109 5.852 1 89.38 24 PHE B C 1
ATOM 2037 O O . PHE B 1 24 ? 2.836 -12 5.047 1 89.38 24 PHE B O 1
ATOM 2044 N N . ASP B 1 25 ? 3.297 -10 5.984 1 88.69 25 ASP B N 1
ATOM 2045 C CA . ASP B 1 25 ? 4.445 -9.695 5.137 1 88.69 25 ASP B CA 1
ATOM 2046 C C . ASP B 1 25 ? 5.676 -9.367 5.98 1 88.69 25 ASP B C 1
ATOM 2048 O O . ASP B 1 25 ? 5.57 -8.695 7.008 1 88.69 25 ASP B O 1
ATOM 2052 N N . PHE B 1 26 ? 6.84 -9.914 5.598 1 87.25 26 PHE B N 1
ATOM 2053 C CA . PHE B 1 26 ? 8.125 -9.609 6.215 1 87.25 26 PHE B CA 1
ATOM 2054 C C . PHE B 1 26 ? 9.109 -9.07 5.18 1 87.25 26 PHE B C 1
ATOM 2056 O O . PHE B 1 26 ? 9.508 -9.797 4.266 1 87.25 26 PHE B O 1
ATOM 2063 N N . ASP B 1 27 ? 9.438 -7.812 5.359 1 83.56 27 ASP B N 1
ATOM 2064 C CA . ASP B 1 27 ? 10.398 -7.141 4.492 1 83.56 27 ASP B CA 1
ATOM 2065 C C . ASP B 1 27 ? 10.008 -7.277 3.023 1 83.56 27 ASP B C 1
ATOM 2067 O O . ASP B 1 27 ? 10.852 -7.578 2.176 1 83.56 27 ASP B O 1
ATOM 2071 N N . GLY B 1 28 ? 8.695 -7.199 2.801 1 79.25 28 GLY B N 1
ATOM 2072 C CA . GLY B 1 28 ? 8.211 -7.199 1.429 1 79.25 28 GLY B CA 1
ATOM 2073 C C . GLY B 1 28 ? 7.836 -8.578 0.929 1 79.25 28 GLY B C 1
ATOM 2074 O O . GLY B 1 28 ? 7.25 -8.719 -0.147 1 79.25 28 GLY B O 1
ATOM 2075 N N . ASP B 1 29 ? 8.188 -9.57 1.65 1 80.25 29 ASP B N 1
ATOM 2076 C CA . ASP B 1 29 ? 7.844 -10.938 1.273 1 80.25 29 ASP B CA 1
ATOM 2077 C C . ASP B 1 29 ? 6.629 -11.438 2.055 1 80.25 29 ASP B C 1
ATOM 2079 O O . ASP B 1 29 ? 6.641 -11.445 3.287 1 80.25 29 ASP B O 1
ATOM 2083 N N . GLU B 1 30 ? 5.641 -11.82 1.239 1 83.62 30 GLU B N 1
ATOM 2084 C CA . GLU B 1 30 ? 4.523 -12.469 1.913 1 83.62 30 GLU B CA 1
ATOM 2085 C C . GLU B 1 30 ? 4.977 -13.734 2.639 1 83.62 30 GLU B C 1
ATOM 2087 O O . GLU B 1 30 ? 5.664 -14.578 2.059 1 83.62 30 GLU B O 1
ATOM 2092 N N . ILE B 1 31 ? 4.652 -13.812 3.889 1 86.56 31 ILE B N 1
ATOM 2093 C CA . ILE B 1 31 ? 4.977 -15 4.672 1 86.56 31 ILE B CA 1
ATOM 2094 C C . ILE B 1 31 ? 3.812 -15.984 4.617 1 86.56 31 ILE B C 1
ATOM 2096 O O . ILE B 1 31 ? 4.008 -17.172 4.336 1 86.56 31 ILE B O 1
ATOM 2100 N N . PHE B 1 32 ? 2.637 -15.438 4.867 1 89.31 32 PHE B N 1
ATOM 2101 C CA . PHE B 1 32 ? 1.443 -16.266 4.73 1 89.31 32 PHE B CA 1
ATOM 2102 C C . PHE B 1 32 ? 0.209 -15.398 4.504 1 89.31 32 PHE B C 1
ATOM 2104 O O . PHE B 1 32 ? 0.249 -14.188 4.707 1 89.31 32 PHE B O 1
ATOM 2111 N N . HIS B 1 33 ? -0.825 -16.016 4.012 1 91.88 33 HIS B N 1
ATOM 2112 C CA . HIS B 1 33 ? -2.182 -15.492 3.977 1 91.88 33 HIS B CA 1
ATOM 2113 C C . HIS B 1 33 ? -3.199 -16.547 4.406 1 91.88 33 HIS B C 1
ATOM 2115 O O . HIS B 1 33 ? -2.844 -17.703 4.617 1 91.88 33 HIS B O 1
ATOM 2121 N N . VAL B 1 34 ? -4.395 -16.016 4.668 1 91.75 34 VAL B N 1
ATOM 2122 C CA . VAL B 1 34 ? -5.422 -16.969 5.105 1 91.75 34 VAL B CA 1
ATOM 2123 C C . VAL B 1 34 ? -6.418 -17.203 3.971 1 91.75 34 VAL B C 1
ATOM 2125 O O . VAL B 1 34 ? -6.934 -16.25 3.377 1 91.75 34 VAL B O 1
ATOM 2128 N N . ASP B 1 35 ? -6.531 -18.469 3.566 1 92.38 35 ASP B N 1
ATOM 2129 C CA . ASP B 1 35 ? -7.668 -18.859 2.732 1 92.38 35 ASP B CA 1
ATOM 2130 C C . ASP B 1 35 ? -8.969 -18.812 3.521 1 92.38 35 ASP B C 1
ATOM 2132 O O . ASP B 1 35 ? -9.258 -19.703 4.32 1 92.38 35 ASP B O 1
ATOM 2136 N N . LEU B 1 36 ? -9.703 -17.797 3.305 1 91.94 36 LEU B N 1
ATOM 2137 C CA . LEU B 1 36 ? -10.875 -17.531 4.133 1 91.94 36 LEU B CA 1
ATOM 2138 C C . LEU B 1 36 ? -11.969 -18.562 3.877 1 91.94 36 LEU B C 1
ATOM 2140 O O . LEU B 1 36 ? -12.711 -18.922 4.793 1 91.94 36 LEU B O 1
ATOM 2144 N N . GLN B 1 37 ? -12.102 -19 2.658 1 89.19 37 GLN B N 1
ATOM 2145 C CA . GLN B 1 37 ? -13.102 -20.016 2.322 1 89.19 37 GLN B CA 1
ATOM 2146 C C . GLN B 1 37 ? -12.773 -21.359 2.973 1 89.19 37 GLN B C 1
ATOM 2148 O O . GLN B 1 37 ? -13.641 -21.984 3.57 1 89.19 37 GLN B O 1
ATOM 2153 N N . LYS B 1 38 ? -11.5 -21.719 2.934 1 92.56 38 LYS B N 1
ATOM 2154 C CA . LYS B 1 38 ? -11.078 -23 3.494 1 92.56 38 LYS B CA 1
ATOM 2155 C C . LYS B 1 38 ? -10.719 -22.859 4.973 1 92.56 38 LYS B C 1
ATOM 2157 O O . LYS B 1 38 ? -10.477 -23.859 5.652 1 92.56 38 LYS B O 1
ATOM 2162 N N . THR B 1 39 ? -10.656 -21.703 5.48 1 92.81 39 THR B N 1
ATOM 2163 C CA . THR B 1 39 ? -10.273 -21.422 6.855 1 92.81 39 THR B CA 1
ATOM 2164 C C . THR B 1 39 ? -8.914 -22.016 7.184 1 92.81 39 THR B C 1
ATOM 2166 O O . THR B 1 39 ? -8.766 -22.734 8.18 1 92.81 39 THR B O 1
ATOM 2169 N N . GLU B 1 40 ? -7.945 -21.766 6.262 1 93.12 40 GLU B N 1
ATOM 2170 C CA . GLU B 1 40 ? -6.609 -22.328 6.434 1 93.12 40 GLU B CA 1
ATOM 2171 C C . GLU B 1 40 ? -5.535 -21.266 6.223 1 93.12 40 GLU B C 1
ATOM 2173 O O . GLU B 1 40 ? -5.672 -20.391 5.355 1 93.12 40 GLU B O 1
ATOM 2178 N N . THR B 1 41 ? -4.523 -21.359 7.07 1 91.38 41 THR B N 1
ATOM 2179 C CA . THR B 1 41 ? -3.33 -20.547 6.863 1 91.38 41 THR B CA 1
ATOM 2180 C C . THR B 1 41 ? -2.477 -21.125 5.738 1 91.38 41 THR B C 1
ATOM 2182 O O . THR B 1 41 ? -2.117 -22.297 5.758 1 91.38 41 THR B O 1
ATOM 2185 N N . VAL B 1 42 ? -2.229 -20.328 4.738 1 90.5 42 VAL B N 1
ATOM 2186 C CA . VAL B 1 42 ? -1.424 -20.75 3.592 1 90.5 42 VAL B CA 1
ATOM 2187 C C . VAL B 1 42 ? -0.057 -20.078 3.65 1 90.5 42 VAL B C 1
ATOM 2189 O O . VAL B 1 42 ? 0.045 -18.844 3.504 1 90.5 42 VAL B O 1
ATOM 2192 N N . TRP B 1 43 ? 0.977 -20.859 3.828 1 86.38 43 TRP B N 1
ATOM 2193 C CA . TRP B 1 43 ? 2.34 -20.344 3.93 1 86.38 43 TRP B CA 1
ATOM 2194 C C . TRP B 1 43 ? 2.967 -20.203 2.547 1 86.38 43 TRP B C 1
ATOM 2196 O O . TRP B 1 43 ? 2.846 -21.078 1.701 1 86.38 43 TRP B O 1
ATOM 2206 N N . ARG B 1 44 ? 3.566 -19.031 2.275 1 81.44 44 ARG B N 1
ATOM 2207 C CA . ARG B 1 44 ? 4.238 -18.828 0.998 1 81.44 44 ARG B CA 1
ATOM 2208 C C . ARG B 1 44 ? 5.414 -19.781 0.833 1 81.44 44 ARG B C 1
ATOM 2210 O O . ARG B 1 44 ? 5.621 -20.344 -0.248 1 81.44 44 ARG B O 1
ATOM 2217 N N . LEU B 1 45 ? 6.219 -19.828 1.859 1 76.38 45 LEU B N 1
ATOM 2218 C CA . LEU B 1 45 ? 7.242 -20.859 1.947 1 76.38 45 LEU B CA 1
ATOM 2219 C C . LEU B 1 45 ? 6.855 -21.922 2.971 1 76.38 45 LEU B C 1
ATOM 2221 O O . LEU B 1 45 ? 6.805 -21.641 4.172 1 76.38 45 LEU B O 1
ATOM 2225 N N . PRO B 1 46 ? 6.602 -23.141 2.541 1 78.19 46 PRO B N 1
ATOM 2226 C CA . PRO B 1 46 ? 6.078 -24.188 3.412 1 78.19 46 PRO B CA 1
ATOM 2227 C C . PRO B 1 46 ? 6.934 -24.406 4.656 1 78.19 46 PRO B C 1
ATOM 2229 O O . PRO B 1 46 ? 6.402 -24.719 5.727 1 78.19 46 PRO B O 1
ATOM 2232 N N . LYS B 1 47 ? 8.25 -24.203 4.492 1 76.25 47 LYS B N 1
ATOM 2233 C CA . LYS B 1 47 ? 9.148 -24.453 5.617 1 76.25 47 LYS B CA 1
ATOM 2234 C C . LYS B 1 47 ? 8.797 -23.547 6.801 1 76.25 47 LYS B C 1
ATOM 2236 O O . LYS B 1 47 ? 8.984 -23.938 7.957 1 76.25 47 LYS B O 1
ATOM 2241 N N . PHE B 1 48 ? 8.234 -22.406 6.531 1 77.38 48 PHE B N 1
ATOM 2242 C CA . PHE B 1 48 ? 7.863 -21.5 7.602 1 77.38 48 PHE B CA 1
ATOM 2243 C C . PHE B 1 48 ? 6.762 -22.094 8.469 1 77.38 48 PHE B C 1
ATOM 2245 O O . PHE B 1 48 ? 6.684 -21.797 9.664 1 77.38 48 PHE B O 1
ATOM 2252 N N . GLY B 1 49 ? 5.934 -22.938 7.895 1 78.5 49 GLY B N 1
ATOM 2253 C CA . GLY B 1 49 ? 4.824 -23.547 8.609 1 78.5 49 GLY B CA 1
ATOM 2254 C C . GLY B 1 49 ? 5.27 -24.578 9.641 1 78.5 49 GLY B C 1
ATOM 2255 O O . GLY B 1 49 ? 4.488 -24.969 10.508 1 78.5 49 GLY B O 1
ATOM 2256 N N . SER B 1 50 ? 6.453 -24.906 9.555 1 79 50 SER B N 1
ATOM 2257 C CA . SER B 1 50 ? 6.945 -25.906 10.492 1 79 50 SER B CA 1
ATOM 2258 C C . SER B 1 50 ? 7.398 -25.266 11.805 1 79 50 SER B C 1
ATOM 2260 O O . SER B 1 50 ? 7.504 -25.938 12.828 1 79 50 SER B O 1
ATOM 2262 N N . PHE B 1 51 ? 7.688 -24 11.773 1 73.56 51 PHE B N 1
ATOM 2263 C CA . PHE B 1 51 ? 8.227 -23.406 12.984 1 73.56 51 PHE B CA 1
ATOM 2264 C C . PHE B 1 51 ? 7.301 -22.297 13.492 1 73.56 51 PHE B C 1
ATOM 2266 O O . PHE B 1 51 ? 7.461 -21.828 14.617 1 73.56 51 PHE B O 1
ATOM 2273 N N . ALA B 1 52 ? 6.426 -21.891 12.656 1 74.62 52 ALA B N 1
ATOM 2274 C CA . ALA B 1 52 ? 5.469 -20.875 13.055 1 74.62 52 ALA B CA 1
ATOM 2275 C C . ALA B 1 52 ? 4.039 -21.312 12.773 1 74.62 52 ALA B C 1
ATOM 2277 O O . ALA B 1 52 ? 3.811 -22.234 11.992 1 74.62 52 ALA B O 1
ATOM 2278 N N . SER B 1 53 ? 3.105 -20.75 13.602 1 80.25 53 SER B N 1
ATOM 2279 C CA . SER B 1 53 ? 1.697 -21.047 13.383 1 80.25 53 SER B CA 1
ATOM 2280 C C . SER B 1 53 ? 0.83 -19.797 13.508 1 80.25 53 SER B C 1
ATOM 2282 O O . SER B 1 53 ? 1.221 -18.828 14.156 1 80.25 53 SER B O 1
ATOM 2284 N N . PHE B 1 54 ? -0.191 -19.844 12.734 1 84.25 54 PHE B N 1
ATOM 2285 C CA . PHE B 1 54 ? -1.244 -18.844 12.836 1 84.25 54 PHE B CA 1
ATOM 2286 C C . PHE B 1 54 ? -2.621 -19.484 12.742 1 84.25 54 PHE B C 1
ATOM 2288 O O . PHE B 1 54 ? -2.863 -20.312 11.867 1 84.25 54 PHE B O 1
ATOM 2295 N N . GLU B 1 55 ? -3.395 -19.109 13.758 1 86.38 55 GLU B N 1
ATOM 2296 C CA . GLU B 1 55 ? -4.746 -19.656 13.773 1 86.38 55 GLU B CA 1
ATOM 2297 C C . GLU B 1 55 ? -5.656 -18.906 12.805 1 86.38 55 GLU B C 1
ATOM 2299 O O . GLU B 1 55 ? -6.008 -17.75 13.039 1 86.38 55 GLU B O 1
ATOM 2304 N N . ALA B 1 56 ? -6.137 -19.625 11.766 1 90.94 56 ALA B N 1
ATOM 2305 C CA . ALA B 1 56 ? -6.957 -19.031 10.711 1 90.94 56 ALA B CA 1
ATOM 2306 C C . ALA B 1 56 ? -8.234 -18.438 11.289 1 90.94 56 ALA B C 1
ATOM 2308 O O . ALA B 1 56 ? -8.766 -17.453 10.75 1 90.94 56 ALA B O 1
ATOM 2309 N N . GLN B 1 57 ? -8.664 -18.906 12.43 1 89.12 57 GLN B N 1
ATOM 2310 C CA . GLN B 1 57 ? -9.891 -18.422 13.055 1 89.12 57 GLN B CA 1
ATOM 2311 C C . GLN B 1 57 ? -9.758 -16.953 13.445 1 89.12 57 GLN B C 1
ATOM 2313 O O . GLN B 1 57 ? -10.734 -16.203 13.414 1 89.12 57 GLN B O 1
ATOM 2318 N N . GLY B 1 58 ? -8.625 -16.609 13.836 1 85.81 58 GLY B N 1
ATOM 2319 C CA . GLY B 1 58 ? -8.398 -15.211 14.148 1 85.81 58 GLY B CA 1
ATOM 2320 C C . GLY B 1 58 ? -8.688 -14.281 12.984 1 85.81 58 GLY B C 1
ATOM 2321 O O . GLY B 1 58 ? -9.32 -13.242 13.156 1 85.81 58 GLY B O 1
ATOM 2322 N N . ALA B 1 59 ? -8.219 -14.664 11.812 1 90.06 59 ALA B N 1
ATOM 2323 C CA . ALA B 1 59 ? -8.477 -13.883 10.609 1 90.06 59 ALA B CA 1
ATOM 2324 C C . ALA B 1 59 ? -9.969 -13.82 10.305 1 90.06 59 ALA B C 1
ATOM 2326 O O . ALA B 1 59 ? -10.484 -12.773 9.891 1 90.06 59 ALA B O 1
ATOM 2327 N N . LEU B 1 60 ? -10.656 -14.938 10.531 1 91.06 60 LEU B N 1
ATOM 2328 C CA . LEU B 1 60 ? -12.094 -14.984 10.273 1 91.06 60 LEU B CA 1
ATOM 2329 C C . LEU B 1 60 ? -12.844 -14.047 11.203 1 91.06 60 LEU B C 1
ATOM 2331 O O . LEU B 1 60 ? -13.797 -13.383 10.789 1 91.06 60 LEU B O 1
ATOM 2335 N N . GLN B 1 61 ? -12.398 -13.992 12.438 1 86.56 61 GLN B N 1
ATOM 2336 C CA . GLN B 1 61 ? -13.008 -13.07 13.383 1 86.56 61 GLN B CA 1
ATOM 2337 C C . GLN B 1 61 ? -12.789 -11.617 12.961 1 86.56 61 GLN B C 1
ATOM 2339 O O . GLN B 1 61 ? -13.703 -10.797 13.039 1 86.56 61 GLN B O 1
ATOM 2344 N N . ASN B 1 62 ? -11.602 -11.336 12.539 1 86.88 62 ASN B N 1
ATOM 2345 C CA . ASN B 1 62 ? -11.305 -9.992 12.047 1 86.88 62 ASN B CA 1
ATOM 2346 C C . ASN B 1 62 ? -12.172 -9.633 10.844 1 86.88 62 ASN B C 1
ATOM 2348 O O . ASN B 1 62 ? -12.633 -8.5 10.719 1 86.88 62 ASN B O 1
ATOM 2352 N N . MET B 1 63 ? -12.422 -10.633 9.945 1 92.12 63 MET B N 1
ATOM 2353 C CA . MET B 1 63 ? -13.25 -10.398 8.758 1 92.12 63 MET B CA 1
ATOM 2354 C C . MET B 1 63 ? -14.68 -10.055 9.156 1 92.12 63 MET B C 1
ATOM 2356 O O . MET B 1 63 ? -15.312 -9.203 8.531 1 92.12 63 MET B O 1
ATOM 2360 N N . ALA B 1 64 ? -15.172 -10.711 10.18 1 90 64 ALA B N 1
ATOM 2361 C CA . ALA B 1 64 ? -16.531 -10.438 10.648 1 90 64 ALA B CA 1
ATOM 2362 C C . ALA B 1 64 ? -16.656 -9.016 11.172 1 90 64 ALA B C 1
ATOM 2364 O O . ALA B 1 64 ? -17.625 -8.32 10.867 1 90 64 ALA B O 1
ATOM 2365 N N . VAL B 1 65 ? -15.703 -8.594 11.922 1 84.69 65 VAL B N 1
ATOM 2366 C CA . VAL B 1 65 ? -15.68 -7.234 12.453 1 84.69 65 VAL B CA 1
ATOM 2367 C C . VAL B 1 65 ? -15.578 -6.234 11.297 1 84.69 65 VAL B C 1
ATOM 2369 O O . VAL B 1 65 ? -16.328 -5.25 11.258 1 84.69 65 VAL B O 1
ATOM 2372 N N . ASP B 1 66 ? -14.695 -6.488 10.336 1 90.19 66 ASP B N 1
ATOM 2373 C CA . ASP B 1 66 ? -14.5 -5.605 9.195 1 90.19 66 ASP B CA 1
ATOM 2374 C C . ASP B 1 66 ? -15.773 -5.496 8.359 1 90.19 66 ASP B C 1
ATOM 2376 O O . ASP B 1 66 ? -16.125 -4.414 7.879 1 90.19 66 ASP B O 1
ATOM 2380 N N . LYS B 1 67 ? -16.422 -6.625 8.211 1 90.5 67 LYS B N 1
ATOM 2381 C CA . LYS B 1 67 ? -17.672 -6.641 7.465 1 90.5 67 LYS B CA 1
ATOM 2382 C C . LYS B 1 67 ? -18.703 -5.727 8.117 1 90.5 67 LYS B C 1
ATOM 2384 O O . LYS B 1 67 ? -19.359 -4.934 7.438 1 90.5 67 LYS B O 1
ATOM 2389 N N . GLN B 1 68 ? -18.875 -5.828 9.391 1 88.56 68 GLN B N 1
ATOM 2390 C CA . GLN B 1 68 ? -19.812 -4.988 10.125 1 88.56 68 GLN B CA 1
ATOM 2391 C C . GLN B 1 68 ? -19.422 -3.516 10.023 1 88.56 68 GLN B C 1
ATOM 2393 O O . GLN B 1 68 ? -20.281 -2.66 9.789 1 88.56 68 GLN B O 1
ATOM 2398 N N . ASN B 1 69 ? -18.172 -3.248 10.227 1 84.06 69 ASN B N 1
ATOM 2399 C CA . ASN B 1 69 ? -17.688 -1.875 10.133 1 84.06 69 ASN B CA 1
ATOM 2400 C C . ASN B 1 69 ? -17.906 -1.297 8.742 1 84.06 69 ASN B C 1
ATOM 2402 O O . ASN B 1 69 ? -18.25 -0.12 8.594 1 84.06 69 ASN B O 1
ATOM 2406 N N . LEU B 1 70 ? -17.703 -2.125 7.758 1 90.06 70 LEU B N 1
ATOM 2407 C CA . LEU B 1 70 ? -17.922 -1.69 6.383 1 90.06 70 LEU B CA 1
ATOM 2408 C C . LEU B 1 70 ? -19.375 -1.29 6.172 1 90.06 70 LEU B C 1
ATOM 2410 O O . LEU B 1 70 ? -19.656 -0.26 5.555 1 90.06 70 LEU B O 1
ATOM 2414 N N . GLU B 1 71 ? -20.312 -2.055 6.719 1 89.44 71 GLU B N 1
ATOM 2415 C CA . GLU B 1 71 ? -21.734 -1.74 6.613 1 89.44 71 GLU B CA 1
ATOM 2416 C C . GLU B 1 71 ? -22.047 -0.383 7.238 1 89.44 71 GLU B C 1
ATOM 2418 O O . GLU B 1 71 ? -22.75 0.433 6.637 1 89.44 71 GLU B O 1
ATOM 2423 N N . ILE B 1 72 ? -21.531 -0.175 8.312 1 85.44 72 ILE B N 1
ATOM 2424 C CA . ILE B 1 72 ? -21.766 1.077 9.023 1 85.44 72 ILE B CA 1
ATOM 2425 C C . ILE B 1 72 ? -21.203 2.242 8.211 1 85.44 72 ILE B C 1
ATOM 2427 O O . ILE B 1 72 ? -21.875 3.254 8.016 1 85.44 72 ILE B O 1
ATOM 2431 N N . MET B 1 73 ? -19.984 2.092 7.75 1 85.5 73 MET B N 1
ATOM 2432 C CA . MET B 1 73 ? -19.328 3.166 7.004 1 85.5 73 MET B CA 1
ATOM 2433 C C . MET B 1 73 ? -20.062 3.441 5.695 1 85.5 73 MET B C 1
ATOM 2435 O O . MET B 1 73 ? -20.172 4.594 5.266 1 85.5 73 MET B O 1
ATOM 2439 N N . MET B 1 74 ? -20.547 2.383 5.066 1 89.62 74 MET B N 1
ATOM 2440 C CA . MET B 1 74 ? -21.297 2.549 3.83 1 89.62 74 MET B CA 1
ATOM 2441 C C . MET B 1 74 ? -22.578 3.348 4.078 1 89.62 74 MET B C 1
ATOM 2443 O O . MET B 1 74 ? -22.922 4.242 3.305 1 89.62 74 MET B O 1
ATOM 2447 N N . LYS B 1 75 ? -23.281 3.072 5.141 1 86.12 75 LYS B N 1
ATOM 2448 C CA . LYS B 1 75 ? -24.484 3.809 5.492 1 86.12 75 LYS B CA 1
ATOM 2449 C C . LYS B 1 75 ? -24.188 5.281 5.75 1 86.12 75 LYS B C 1
ATOM 2451 O O . LYS B 1 75 ? -24.906 6.164 5.289 1 86.12 75 LYS B O 1
ATOM 2456 N N . ARG B 1 76 ? -23.109 5.512 6.383 1 81.94 76 ARG B N 1
ATOM 2457 C CA . ARG B 1 76 ? -22.734 6.875 6.75 1 81.94 76 ARG B CA 1
ATOM 2458 C C . ARG B 1 76 ? -22.297 7.668 5.52 1 81.94 76 ARG B C 1
ATOM 2460 O O . ARG B 1 76 ? -22.359 8.898 5.523 1 81.94 76 ARG B O 1
ATOM 2467 N N . SER B 1 77 ? -21.844 7.008 4.562 1 82.94 77 SER B N 1
ATOM 2468 C CA . SER B 1 77 ? -21.406 7.66 3.33 1 82.94 77 SER B CA 1
ATOM 2469 C C . SER B 1 77 ? -22.531 7.668 2.293 1 82.94 77 SER B C 1
ATOM 2471 O O . SER B 1 77 ? -22.281 7.902 1.108 1 82.94 77 SER B O 1
ATOM 2473 N N . ASN B 1 78 ? -23.688 7.426 2.738 1 86.94 78 ASN B N 1
ATOM 2474 C CA . ASN B 1 78 ? -24.844 7.336 1.858 1 86.94 78 ASN B CA 1
ATOM 2475 C C . ASN B 1 78 ? -24.625 6.32 0.74 1 86.94 78 ASN B C 1
ATOM 2477 O O . ASN B 1 78 ? -25.062 6.535 -0.392 1 86.94 78 ASN B O 1
ATOM 2481 N N . ARG B 1 79 ? -23.766 5.348 1.02 1 83.5 79 ARG B N 1
ATOM 2482 C CA . ARG B 1 79 ? -23.484 4.195 0.169 1 83.5 79 ARG B CA 1
ATOM 2483 C C . ARG B 1 79 ? -22.938 4.633 -1.186 1 83.5 79 ARG B C 1
ATOM 2485 O O . ARG B 1 79 ? -23.344 4.098 -2.225 1 83.5 79 ARG B O 1
ATOM 2492 N N . SER B 1 80 ? -22.172 5.699 -1.119 1 81 80 SER B N 1
ATOM 2493 C CA . SER B 1 80 ? -21.453 6.113 -2.316 1 81 80 SER B CA 1
ATOM 2494 C C . SER B 1 80 ? -20.438 5.051 -2.754 1 81 80 SER B C 1
ATOM 2496 O O . SER B 1 80 ? -19.688 4.531 -1.934 1 81 80 SER B O 1
ATOM 2498 N N . GLN B 1 81 ? -20.531 4.609 -4.023 1 80.69 81 GLN B N 1
ATOM 2499 C CA . GLN B 1 81 ? -19.672 3.539 -4.504 1 80.69 81 GLN B CA 1
ATOM 2500 C C . GLN B 1 81 ? -18.453 4.102 -5.227 1 80.69 81 GLN B C 1
ATOM 2502 O O . GLN B 1 81 ? -18.547 5.105 -5.938 1 80.69 81 GLN B O 1
ATOM 2507 N N . ALA B 1 82 ? -17.359 3.479 -4.953 1 81.38 82 ALA B N 1
ATOM 2508 C CA . ALA B 1 82 ? -16.141 3.846 -5.672 1 81.38 82 ALA B CA 1
ATOM 2509 C C . ALA B 1 82 ? -16.297 3.586 -7.168 1 81.38 82 ALA B C 1
ATOM 2511 O O . ALA B 1 82 ? -17.094 2.744 -7.586 1 81.38 82 ALA B O 1
ATOM 2512 N N . THR B 1 83 ? -15.477 4.352 -7.949 1 87.19 83 THR B N 1
ATOM 2513 C CA . THR B 1 83 ? -15.477 4.176 -9.398 1 87.19 83 THR B CA 1
ATOM 2514 C C . THR B 1 83 ? -14.734 2.902 -9.789 1 87.19 83 THR B C 1
ATOM 2516 O O . THR B 1 83 ? -13.672 2.604 -9.234 1 87.19 83 THR B O 1
ATOM 2519 N N . ILE B 1 84 ? -15.375 2.193 -10.758 1 91.06 84 ILE B N 1
ATOM 2520 C CA . ILE B 1 84 ? -14.742 0.985 -11.273 1 91.06 84 ILE B CA 1
ATOM 2521 C C . ILE B 1 84 ? -13.477 1.354 -12.055 1 91.06 84 ILE B C 1
ATOM 2523 O O . ILE B 1 84 ? -13.484 2.299 -12.844 1 91.06 84 ILE B O 1
ATOM 2527 N N . VAL B 1 85 ? -12.391 0.678 -11.789 1 94.5 85 VAL B N 1
ATOM 2528 C CA . VAL B 1 85 ? -11.133 0.89 -12.5 1 94.5 85 VAL B CA 1
ATOM 2529 C C . VAL B 1 85 ? -10.68 -0.413 -13.148 1 94.5 85 VAL B C 1
ATOM 2531 O O . VAL B 1 85 ? -10.367 -1.386 -12.461 1 94.5 85 VAL B O 1
ATOM 2534 N N . PRO B 1 86 ? -10.648 -0.453 -14.5 1 96.5 86 PRO B N 1
ATOM 2535 C CA . PRO B 1 86 ? -10.203 -1.67 -15.18 1 96.5 86 PRO B CA 1
ATOM 2536 C C . PRO B 1 86 ? -8.711 -1.94 -14.984 1 96.5 86 PRO B C 1
ATOM 2538 O O . PRO B 1 86 ? -7.918 -1.002 -14.875 1 96.5 86 PRO B O 1
ATOM 2541 N N . PRO B 1 87 ? -8.297 -3.221 -15.078 1 97.44 87 PRO B N 1
ATOM 2542 C CA . PRO B 1 87 ? -6.902 -3.568 -14.82 1 97.44 87 PRO B CA 1
ATOM 2543 C C . PRO B 1 87 ? -5.992 -3.311 -16.016 1 97.44 87 PRO B C 1
ATOM 2545 O O . PRO B 1 87 ? -6.449 -3.369 -17.156 1 97.44 87 PRO B O 1
ATOM 2548 N N . GLU B 1 88 ? -4.812 -2.926 -15.625 1 97.56 88 GLU B N 1
ATOM 2549 C CA . GLU B 1 88 ? -3.699 -3.049 -16.562 1 97.56 88 GLU B CA 1
ATOM 2550 C C . GLU B 1 88 ? -2.992 -4.391 -16.406 1 97.56 88 GLU B C 1
ATOM 2552 O O . GLU B 1 88 ? -2.785 -4.863 -15.281 1 97.56 88 GLU B O 1
ATOM 2557 N N . VAL B 1 89 ? -2.676 -5.074 -17.594 1 97.88 89 VAL B N 1
ATOM 2558 C CA . VAL B 1 89 ? -2.131 -6.426 -17.516 1 97.88 89 VAL B CA 1
ATOM 2559 C C . VAL B 1 89 ? -0.793 -6.488 -18.25 1 97.88 89 VAL B C 1
ATOM 2561 O O . VAL B 1 89 ? -0.655 -5.953 -19.344 1 97.88 89 VAL B O 1
ATOM 2564 N N . THR B 1 90 ? 0.19 -7.031 -17.578 1 97.69 90 THR B N 1
ATOM 2565 C CA . THR B 1 90 ? 1.499 -7.277 -18.172 1 97.69 90 THR B CA 1
ATOM 2566 C C . THR B 1 90 ? 1.934 -8.719 -17.938 1 97.69 90 THR B C 1
ATOM 2568 O O . THR B 1 90 ? 1.706 -9.273 -16.859 1 97.69 90 THR B O 1
ATOM 2571 N N . VAL B 1 91 ? 2.547 -9.359 -18.984 1 97.88 91 VAL B N 1
ATOM 2572 C CA . VAL B 1 91 ? 3.072 -10.719 -18.859 1 97.88 91 VAL B CA 1
ATOM 2573 C C . VAL B 1 91 ? 4.57 -10.719 -19.156 1 97.88 91 VAL B C 1
ATOM 2575 O O . VAL B 1 91 ? 5.016 -10.141 -20.141 1 97.88 91 VAL B O 1
ATOM 2578 N N . PHE B 1 92 ? 5.363 -11.336 -18.281 1 96.88 92 PHE B N 1
ATOM 2579 C CA . PHE B 1 92 ? 6.809 -11.414 -18.469 1 96.88 92 PHE B CA 1
ATOM 2580 C C . PHE B 1 92 ? 7.379 -12.633 -17.75 1 96.88 92 PHE B C 1
ATOM 2582 O O . PHE B 1 92 ? 6.707 -13.25 -16.922 1 96.88 92 PHE B O 1
ATOM 2589 N N . SER B 1 93 ? 8.562 -13.008 -18.141 1 95.81 93 SER B N 1
ATOM 2590 C CA . SER B 1 93 ? 9.203 -14.164 -17.516 1 95.81 93 SER B CA 1
ATOM 2591 C C . SER B 1 93 ? 10 -13.75 -16.281 1 95.81 93 SER B C 1
ATOM 2593 O O . SER B 1 93 ? 10.547 -12.648 -16.234 1 95.81 93 SER B O 1
ATOM 2595 N N . GLU B 1 94 ? 10.008 -14.641 -15.297 1 94.25 94 GLU B N 1
ATOM 2596 C CA . GLU B 1 94 ? 10.766 -14.398 -14.07 1 94.25 94 GLU B CA 1
ATOM 2597 C C . GLU B 1 94 ? 12.258 -14.281 -14.359 1 94.25 94 GLU B C 1
ATOM 2599 O O . GLU B 1 94 ? 12.93 -13.398 -13.828 1 94.25 94 GLU B O 1
ATOM 2604 N N . ASP B 1 95 ? 12.766 -15.234 -15.141 1 91.31 95 ASP B N 1
ATOM 2605 C CA . ASP B 1 95 ? 14.164 -15.258 -15.555 1 91.31 95 ASP B CA 1
ATOM 2606 C C . ASP B 1 95 ? 14.281 -15.039 -17.062 1 91.31 95 ASP B C 1
ATOM 2608 O O . ASP B 1 95 ? 13.312 -15.211 -17.797 1 91.31 95 ASP B O 1
ATOM 2612 N N . PRO B 1 96 ? 15.555 -14.602 -17.484 1 92.88 96 PRO B N 1
ATOM 2613 C CA . PRO B 1 96 ? 15.734 -14.57 -18.938 1 92.88 96 PRO B CA 1
ATOM 2614 C C . PRO B 1 96 ? 15.391 -15.898 -19.594 1 92.88 96 PRO B C 1
ATOM 2616 O O . PRO B 1 96 ? 15.695 -16.969 -19.047 1 92.88 96 PRO B O 1
ATOM 2619 N N . VAL B 1 97 ? 14.812 -15.797 -20.688 1 94.12 97 VAL B N 1
ATOM 2620 C CA . VAL B 1 97 ? 14.25 -16.984 -21.328 1 94.12 97 VAL B CA 1
ATOM 2621 C C . VAL B 1 97 ? 15.352 -17.75 -22.047 1 94.12 97 VAL B C 1
ATOM 2623 O O . VAL B 1 97 ? 16.094 -17.172 -22.844 1 94.12 97 VAL B O 1
ATOM 2626 N N . GLU B 1 98 ? 15.523 -18.984 -21.672 1 92.25 98 GLU B N 1
ATOM 2627 C CA . GLU B 1 98 ? 16.344 -19.969 -22.359 1 92.25 98 GLU B CA 1
ATOM 2628 C C . GLU B 1 98 ? 15.508 -21.188 -22.766 1 92.25 98 GLU B C 1
ATOM 2630 O O . GLU B 1 98 ? 14.922 -21.859 -21.906 1 92.25 98 GLU B O 1
ATOM 2635 N N . LEU B 1 99 ? 15.531 -21.422 -24.141 1 92.44 99 LEU B N 1
ATOM 2636 C CA . LEU B 1 99 ? 14.711 -22.531 -24.609 1 92.44 99 LEU B CA 1
ATOM 2637 C C . LEU B 1 99 ? 15.094 -23.828 -23.906 1 92.44 99 LEU B C 1
ATOM 2639 O O . LEU B 1 99 ? 16.281 -24.109 -23.734 1 92.44 99 LEU B O 1
ATOM 2643 N N . GLY B 1 100 ? 14.062 -24.578 -23.422 1 94.5 100 GLY B N 1
ATOM 2644 C CA . GLY B 1 100 ? 14.297 -25.875 -22.797 1 94.5 100 GLY B CA 1
ATOM 2645 C C . GLY B 1 100 ? 14.57 -25.781 -21.312 1 94.5 100 GLY B C 1
ATOM 2646 O O . GLY B 1 100 ? 14.523 -26.797 -20.609 1 94.5 100 GLY B O 1
ATOM 2647 N N . ASP B 1 101 ? 14.898 -24.625 -20.781 1 95.56 101 ASP B N 1
ATOM 2648 C CA . ASP B 1 101 ? 15.172 -24.453 -19.359 1 95.56 101 ASP B CA 1
ATOM 2649 C C . ASP B 1 101 ? 13.93 -23.984 -18.609 1 95.56 101 ASP B C 1
ATOM 2651 O O . ASP B 1 101 ? 13.242 -23.062 -19.047 1 95.56 101 ASP B O 1
ATOM 2655 N N . PRO B 1 102 ? 13.648 -24.688 -17.562 1 96.62 102 PRO B N 1
ATOM 2656 C CA . PRO B 1 102 ? 12.477 -24.312 -16.766 1 96.62 102 PRO B CA 1
ATOM 2657 C C . PRO B 1 102 ? 12.477 -22.828 -16.375 1 96.62 102 PRO B C 1
ATOM 2659 O O . PRO B 1 102 ? 13.539 -22.281 -16.078 1 96.62 102 PRO B O 1
ATOM 2662 N N . ASN B 1 103 ? 11.297 -22.188 -16.453 1 96.81 103 ASN B N 1
ATOM 2663 C CA . ASN B 1 103 ? 11.086 -20.781 -16.109 1 96.81 103 ASN B CA 1
ATOM 2664 C C . ASN B 1 103 ? 9.695 -20.562 -15.516 1 96.81 103 ASN B C 1
ATOM 2666 O O . ASN B 1 103 ? 8.961 -21.516 -15.273 1 96.81 103 ASN B O 1
ATOM 2670 N N . VAL B 1 104 ? 9.406 -19.375 -15.133 1 96.19 104 VAL B N 1
ATOM 2671 C CA . VAL B 1 104 ? 8.102 -19 -14.609 1 96.19 104 VAL B CA 1
ATOM 2672 C C . VAL B 1 104 ? 7.574 -17.766 -15.359 1 96.19 104 VAL B C 1
ATOM 2674 O O . VAL B 1 104 ? 8.281 -16.766 -15.492 1 96.19 104 VAL B O 1
ATOM 2677 N N . LEU B 1 105 ? 6.367 -17.875 -15.914 1 97.56 105 LEU B N 1
ATOM 2678 C CA . LEU B 1 105 ? 5.668 -16.719 -16.484 1 97.56 105 LEU B CA 1
ATOM 2679 C C . LEU B 1 105 ? 4.855 -16 -15.414 1 97.56 105 LEU B C 1
ATOM 2681 O O . LEU B 1 105 ? 4.215 -16.641 -14.578 1 97.56 105 LEU B O 1
ATOM 2685 N N . ILE B 1 106 ? 4.938 -14.719 -15.445 1 96.88 106 ILE B N 1
ATOM 2686 C CA . ILE B 1 106 ? 4.242 -13.898 -14.461 1 96.88 106 ILE B CA 1
ATOM 2687 C C . ILE B 1 106 ? 3.188 -13.039 -15.156 1 96.88 106 ILE B C 1
ATOM 2689 O O . ILE B 1 106 ? 3.494 -12.32 -16.109 1 96.88 106 ILE B O 1
ATOM 2693 N N . CYS B 1 107 ? 1.979 -13.164 -14.805 1 98.5 107 CYS B N 1
ATOM 2694 C CA . CYS B 1 107 ? 0.912 -12.25 -15.18 1 98.5 107 CYS B CA 1
ATOM 2695 C C . CYS B 1 107 ? 0.668 -11.219 -14.086 1 98.5 107 CYS B C 1
ATOM 2697 O O . CYS B 1 107 ? 0.199 -11.562 -13 1 98.5 107 CYS B O 1
ATOM 2699 N N . TYR B 1 108 ? 1.024 -10.055 -14.312 1 97.12 108 TYR B N 1
ATOM 2700 C CA . TYR B 1 108 ? 0.884 -8.953 -13.367 1 97.12 108 TYR B CA 1
ATOM 2701 C C . TYR B 1 108 ? -0.354 -8.117 -13.688 1 97.12 108 TYR B C 1
ATOM 2703 O O . TYR B 1 108 ? -0.39 -7.402 -14.688 1 97.12 108 TYR B O 1
ATOM 2711 N N . VAL B 1 109 ? -1.362 -8.188 -12.852 1 97.38 109 VAL B N 1
ATOM 2712 C CA . VAL B 1 109 ? -2.607 -7.441 -12.992 1 97.38 109 VAL B CA 1
ATOM 2713 C C . VAL B 1 109 ? -2.619 -6.273 -12.008 1 97.38 109 VAL B C 1
ATOM 2715 O O . VAL B 1 109 ? -2.582 -6.477 -10.789 1 97.38 109 VAL B O 1
ATOM 2718 N N . ASP B 1 110 ? -2.738 -5.074 -12.555 1 94.81 110 ASP B N 1
ATOM 2719 C CA . ASP B 1 110 ? -2.426 -3.906 -11.742 1 94.81 110 ASP B CA 1
ATOM 2720 C C . ASP B 1 110 ? -3.523 -2.85 -11.852 1 94.81 110 ASP B C 1
ATOM 2722 O O . ASP B 1 110 ? -4.277 -2.828 -12.82 1 94.81 110 ASP B O 1
ATOM 2726 N N . LYS B 1 111 ? -3.74 -2.055 -10.75 1 94.56 111 LYS B N 1
ATOM 2727 C CA . LYS B 1 111 ? -4.535 -0.83 -10.727 1 94.56 111 LYS B CA 1
ATOM 2728 C C . LYS B 1 111 ? -6 -1.116 -11.039 1 94.56 111 LYS B C 1
ATOM 2730 O O . LYS B 1 111 ? -6.59 -0.47 -11.906 1 94.56 111 LYS B O 1
ATOM 2735 N N . PHE B 1 112 ? -6.613 -2.004 -10.297 1 94.69 112 PHE B N 1
ATOM 2736 C CA . PHE B 1 112 ? -8.008 -2.301 -10.594 1 94.69 112 PHE B CA 1
ATOM 2737 C C . PHE B 1 112 ? -8.859 -2.203 -9.328 1 94.69 112 PHE B C 1
ATOM 2739 O O . PHE B 1 112 ? -8.367 -2.395 -8.219 1 94.69 112 PHE B O 1
ATOM 2746 N N . TRP B 1 113 ? -10.07 -1.919 -9.555 1 90.81 113 TRP B N 1
ATOM 2747 C CA . TRP B 1 113 ? -11.109 -1.892 -8.539 1 90.81 113 TRP B CA 1
ATOM 2748 C C . TRP B 1 113 ? -12.461 -2.275 -9.133 1 90.81 113 TRP B C 1
ATOM 2750 O O . TRP B 1 113 ? -12.805 -1.857 -10.242 1 90.81 113 TRP B O 1
ATOM 2760 N N . PRO B 1 114 ? -13.203 -3.158 -8.461 1 90.44 114 PRO B N 1
ATOM 2761 C CA . PRO B 1 114 ? -12.953 -3.818 -7.176 1 90.44 114 PRO B CA 1
ATOM 2762 C C . PRO B 1 114 ? -11.969 -4.98 -7.293 1 90.44 114 PRO B C 1
ATOM 2764 O O . PRO B 1 114 ? -11.492 -5.277 -8.391 1 90.44 114 PRO B O 1
ATOM 2767 N N . SER B 1 115 ? -11.625 -5.52 -6.145 1 90.38 115 SER B N 1
ATOM 2768 C CA . SER B 1 115 ? -10.648 -6.609 -6.094 1 90.38 115 SER B CA 1
ATOM 2769 C C . SER B 1 115 ? -11.297 -7.945 -6.426 1 90.38 115 SER B C 1
ATOM 2771 O O . SER B 1 115 ? -11.164 -8.914 -5.672 1 90.38 115 SER B O 1
ATOM 2773 N N . MET B 1 116 ? -12.008 -8.055 -7.43 1 86.94 116 MET B N 1
ATOM 2774 C CA . MET B 1 116 ? -12.609 -9.258 -7.988 1 86.94 116 MET B CA 1
ATOM 2775 C C . MET B 1 116 ? -12.203 -9.445 -9.445 1 86.94 116 MET B C 1
ATOM 2777 O O . MET B 1 116 ? -12.586 -8.656 -10.312 1 86.94 116 MET B O 1
ATOM 2781 N N . ILE B 1 117 ? -11.391 -10.445 -9.672 1 93.38 117 ILE B N 1
ATOM 2782 C CA . ILE B 1 117 ? -10.906 -10.68 -11.031 1 93.38 117 ILE B CA 1
ATOM 2783 C C . ILE B 1 117 ? -10.711 -12.18 -11.25 1 93.38 117 ILE B C 1
ATOM 2785 O O . ILE B 1 117 ? -10.609 -12.953 -10.289 1 93.38 117 ILE B O 1
ATOM 2789 N N . SER B 1 118 ? -10.844 -12.523 -12.453 1 94.19 118 SER B N 1
ATOM 2790 C CA . SER B 1 118 ? -10.508 -13.883 -12.859 1 94.19 118 SER B CA 1
ATOM 2791 C C . SER B 1 118 ? -9.289 -13.898 -13.773 1 94.19 118 SER B C 1
ATOM 2793 O O . SER B 1 118 ? -9.227 -13.164 -14.758 1 94.19 118 SER B O 1
ATOM 2795 N N . ILE B 1 119 ? -8.32 -14.711 -13.359 1 97.31 119 ILE B N 1
ATOM 2796 C CA . ILE B 1 119 ? -7.105 -14.844 -14.156 1 97.31 119 ILE B CA 1
ATOM 2797 C C . ILE B 1 119 ? -6.941 -16.281 -14.617 1 97.31 119 ILE B C 1
ATOM 2799 O O . ILE B 1 119 ? -7.012 -17.219 -13.812 1 97.31 119 ILE B O 1
ATOM 2803 N N . THR B 1 120 ? -6.781 -16.438 -15.922 1 98.25 120 THR B N 1
ATOM 2804 C CA . THR B 1 120 ? -6.586 -17.766 -16.5 1 98.25 120 THR B CA 1
ATOM 2805 C C . THR B 1 120 ? -5.379 -17.781 -17.438 1 98.25 120 THR B C 1
ATOM 2807 O O . THR B 1 120 ? -5.145 -16.797 -18.156 1 98.25 120 THR B O 1
ATOM 2810 N N . TRP B 1 121 ? -4.66 -18.891 -17.391 1 98.62 121 TRP B N 1
ATOM 2811 C CA . TRP B 1 121 ? -3.535 -19.062 -18.297 1 98.62 121 TRP B CA 1
ATOM 2812 C C . TRP B 1 121 ? -3.916 -19.953 -19.469 1 98.62 121 TRP B C 1
ATOM 2814 O O . TRP B 1 121 ? -4.59 -20.969 -19.297 1 98.62 121 TRP B O 1
ATOM 2824 N N . LEU B 1 122 ? -3.434 -19.578 -20.672 1 98.69 122 LEU B N 1
ATOM 2825 C CA . LEU B 1 122 ? -3.613 -20.406 -21.859 1 98.69 122 LEU B CA 1
ATOM 2826 C C . LEU B 1 122 ? -2.271 -20.719 -22.516 1 98.69 122 LEU B C 1
ATOM 2828 O O . LEU B 1 122 ? -1.405 -19.844 -22.609 1 98.69 122 LEU B O 1
ATOM 2832 N N . ARG B 1 123 ? -2.125 -21.922 -22.844 1 98.38 123 ARG B N 1
ATOM 2833 C CA . ARG B 1 123 ? -1.039 -22.344 -23.719 1 98.38 123 ARG B CA 1
ATOM 2834 C C . ARG B 1 123 ? -1.571 -22.781 -25.078 1 98.38 123 ARG B C 1
ATOM 2836 O O . ARG B 1 123 ? -2.342 -23.75 -25.172 1 98.38 123 ARG B O 1
ATOM 2843 N N . ASN B 1 124 ? -1.144 -22.141 -26.062 1 98 124 ASN B N 1
ATOM 2844 C CA . ASN B 1 124 ? -1.631 -22.406 -27.422 1 98 124 ASN B CA 1
ATOM 2845 C C . ASN B 1 124 ? -3.154 -22.469 -27.453 1 98 124 ASN B C 1
ATOM 2847 O O . ASN B 1 124 ? -3.725 -23.391 -28.047 1 98 124 ASN B O 1
ATOM 2851 N N . GLY B 1 125 ? -3.797 -21.625 -26.766 1 97.44 125 GLY B N 1
ATOM 2852 C CA . GLY B 1 125 ? -5.242 -21.484 -26.797 1 97.44 125 GLY B CA 1
ATOM 2853 C C . GLY B 1 125 ? -5.953 -22.406 -25.812 1 97.44 125 GLY B C 1
ATOM 2854 O O . GLY B 1 125 ? -7.172 -22.312 -25.641 1 97.44 125 GLY B O 1
ATOM 2855 N N . GLN B 1 126 ? -5.172 -23.234 -25.156 1 98.06 126 GLN B N 1
ATOM 2856 C CA . GLN B 1 126 ? -5.766 -24.172 -24.203 1 98.06 126 GLN B CA 1
ATOM 2857 C C . GLN B 1 126 ? -5.43 -23.781 -22.766 1 98.06 126 GLN B C 1
ATOM 2859 O O . GLN B 1 126 ? -4.285 -23.438 -22.469 1 98.06 126 GLN B O 1
ATOM 2864 N N . GLU B 1 127 ? -6.406 -23.906 -21.906 1 98.12 127 GLU B N 1
ATOM 2865 C CA . GLU B 1 127 ? -6.215 -23.531 -20.516 1 98.12 127 GLU B CA 1
ATOM 2866 C C . GLU B 1 127 ? -5.211 -24.453 -19.828 1 98.12 127 GLU B C 1
ATOM 2868 O O . GLU B 1 127 ? -5.234 -25.672 -20.031 1 98.12 127 GLU B O 1
ATOM 2873 N N . VAL B 1 128 ? -4.297 -23.891 -19.125 1 98.12 128 VAL B N 1
ATOM 2874 C CA . VAL B 1 128 ? -3.326 -24.641 -18.328 1 98.12 128 VAL B CA 1
ATOM 2875 C C . VAL B 1 128 ? -3.434 -24.234 -16.859 1 98.12 128 VAL B C 1
ATOM 2877 O O . VAL B 1 128 ? -3.598 -23.062 -16.547 1 98.12 128 VAL B O 1
ATOM 2880 N N . THR B 1 129 ? -3.408 -25.266 -15.945 1 95.62 129 THR B N 1
ATOM 2881 C CA . THR B 1 129 ? -3.623 -25 -14.531 1 95.62 129 THR B CA 1
ATOM 2882 C C . THR B 1 129 ? -2.504 -25.594 -13.688 1 95.62 129 THR B C 1
ATOM 2884 O O . THR B 1 129 ? -2.359 -25.25 -12.508 1 95.62 129 THR B O 1
ATOM 2887 N N . ASP B 1 130 ? -1.731 -26.406 -14.281 1 93.88 130 ASP B N 1
ATOM 2888 C CA . ASP B 1 130 ? -0.732 -27.125 -13.5 1 93.88 130 ASP B CA 1
ATOM 2889 C C . ASP B 1 130 ? 0.322 -26.188 -12.938 1 93.88 130 ASP B C 1
ATOM 2891 O O . ASP B 1 130 ? 1.006 -25.484 -13.695 1 93.88 130 ASP B O 1
ATOM 2895 N N . GLY B 1 131 ? 0.467 -26.156 -11.648 1 91.62 131 GLY B N 1
ATOM 2896 C CA . GLY B 1 131 ? 1.519 -25.406 -10.984 1 91.62 131 GLY B CA 1
ATOM 2897 C C . GLY B 1 131 ? 1.208 -23.922 -10.883 1 91.62 131 GLY B C 1
ATOM 2898 O O . GLY B 1 131 ? 2.012 -23.141 -10.359 1 91.62 131 GLY B O 1
ATOM 2899 N N . VAL B 1 132 ? 0.08 -23.562 -11.383 1 93.69 132 VAL B N 1
ATOM 2900 C CA . VAL B 1 132 ? -0.278 -22.156 -11.352 1 93.69 132 VAL B CA 1
ATOM 2901 C C . VAL B 1 132 ? -0.447 -21.688 -9.906 1 93.69 132 VAL B C 1
ATOM 2903 O O . VAL B 1 132 ? -1.061 -22.391 -9.094 1 93.69 132 VAL B O 1
ATOM 2906 N N . PHE B 1 133 ? 0.192 -20.547 -9.625 1 87.62 133 PHE B N 1
ATOM 2907 C CA . PHE B 1 133 ? 0.072 -19.938 -8.305 1 87.62 133 PHE B CA 1
ATOM 2908 C C . PHE B 1 133 ? -0.383 -18.484 -8.414 1 87.62 133 PHE B C 1
ATOM 2910 O O . PHE B 1 133 ? 0.138 -17.719 -9.234 1 87.62 133 PHE B O 1
ATOM 2917 N N . GLU B 1 134 ? -1.421 -18.156 -7.648 1 89.31 134 GLU B N 1
ATOM 2918 C CA . GLU B 1 134 ? -1.909 -16.781 -7.605 1 89.31 134 GLU B CA 1
ATOM 2919 C C . GLU B 1 134 ? -1.743 -16.172 -6.215 1 89.31 134 GLU B C 1
ATOM 2921 O O . GLU B 1 134 ? -1.995 -16.844 -5.211 1 89.31 134 GLU B O 1
ATOM 2926 N N . THR B 1 135 ? -1.256 -14.945 -6.203 1 86.94 135 THR B N 1
ATOM 2927 C CA . THR B 1 135 ? -1.125 -14.25 -4.926 1 86.94 135 THR B CA 1
ATOM 2928 C C . THR B 1 135 ? -2.477 -13.719 -4.457 1 86.94 135 THR B C 1
ATOM 2930 O O . THR B 1 135 ? -3.467 -13.797 -5.188 1 86.94 135 THR B O 1
ATOM 2933 N N . VAL B 1 136 ? -2.508 -13.219 -3.197 1 87.81 136 VAL B N 1
ATOM 2934 C CA . VAL B 1 136 ? -3.666 -12.469 -2.719 1 87.81 136 VAL B CA 1
ATOM 2935 C C . VAL B 1 136 ? -3.73 -11.109 -3.42 1 87.81 136 VAL B C 1
ATOM 2937 O O . VAL B 1 136 ? -2.836 -10.766 -4.195 1 87.81 136 VAL B O 1
ATOM 2940 N N . PHE B 1 137 ? -4.848 -10.414 -3.184 1 90.19 137 PHE B N 1
ATOM 2941 C CA . PHE B 1 137 ? -4.945 -9.031 -3.639 1 90.19 137 PHE B CA 1
ATOM 2942 C C . PHE B 1 137 ? -4.102 -8.109 -2.764 1 90.19 137 PHE B C 1
ATOM 2944 O O . PHE B 1 137 ? -4.234 -8.117 -1.537 1 90.19 137 PHE B O 1
ATOM 2951 N N . TYR B 1 138 ? -3.221 -7.375 -3.361 1 85.38 138 TYR B N 1
ATOM 2952 C CA . TYR B 1 138 ? -2.438 -6.375 -2.646 1 85.38 138 TYR B CA 1
ATOM 2953 C C . TYR B 1 138 ? -3.021 -4.98 -2.842 1 85.38 138 TYR B C 1
ATOM 2955 O O . TYR B 1 138 ? -3.242 -4.547 -3.975 1 85.38 138 TYR B O 1
ATOM 2963 N N . PRO B 1 139 ? -3.289 -4.332 -1.73 1 83.81 139 PRO B N 1
ATOM 2964 C CA . PRO B 1 139 ? -3.783 -2.963 -1.875 1 83.81 139 PRO B CA 1
ATOM 2965 C C . PRO B 1 139 ? -2.721 -2.004 -2.404 1 83.81 139 PRO B C 1
ATOM 2967 O O . PRO B 1 139 ? -1.535 -2.16 -2.1 1 83.81 139 PRO B O 1
ATOM 2970 N N . ARG B 1 140 ? -3.193 -1.076 -3.24 1 84.19 140 ARG B N 1
ATOM 2971 C CA . ARG B 1 140 ? -2.332 -0.008 -3.736 1 84.19 140 ARG B CA 1
ATOM 2972 C C . ARG B 1 140 ? -2.6 1.298 -2.994 1 84.19 140 ARG B C 1
ATOM 2974 O O . ARG B 1 140 ? -3.588 1.415 -2.27 1 84.19 140 ARG B O 1
ATOM 2981 N N . GLU B 1 141 ? -1.723 2.273 -3.279 1 74.44 141 GLU B N 1
ATOM 2982 C CA . GLU B 1 141 ? -1.82 3.582 -2.637 1 74.44 141 GLU B CA 1
ATOM 2983 C C . GLU B 1 141 ? -3.057 4.34 -3.109 1 74.44 141 GLU B C 1
ATOM 2985 O O . GLU B 1 141 ? -3.627 5.137 -2.361 1 74.44 141 GLU B O 1
ATOM 2990 N N . ASP B 1 142 ? -3.422 4.121 -4.309 1 77.44 142 ASP B N 1
ATOM 2991 C CA . ASP B 1 142 ? -4.555 4.844 -4.875 1 77.44 142 ASP B CA 1
ATOM 2992 C C . ASP B 1 142 ? -5.867 4.105 -4.609 1 77.44 142 ASP B C 1
ATOM 2994 O O . ASP B 1 142 ? -6.871 4.355 -5.273 1 77.44 142 ASP B O 1
ATOM 2998 N N . HIS B 1 143 ? -5.879 3.139 -3.74 1 77.19 143 HIS B N 1
ATOM 2999 C CA . HIS B 1 143 ? -7.031 2.385 -3.262 1 77.19 143 HIS B CA 1
ATOM 3000 C C . HIS B 1 143 ? -7.457 1.327 -4.273 1 77.19 143 HIS B C 1
ATOM 3002 O O . HIS B 1 143 ? -8.547 0.767 -4.172 1 77.19 143 HIS B O 1
ATOM 3008 N N . SER B 1 144 ? -6.652 1.222 -5.266 1 89.88 144 SER B N 1
ATOM 3009 C CA . SER B 1 144 ? -6.836 0.088 -6.164 1 89.88 144 SER B CA 1
ATOM 3010 C C . SER B 1 144 ? -6.02 -1.117 -5.711 1 89.88 144 SER B C 1
ATOM 3012 O O . SER B 1 144 ? -5.516 -1.145 -4.586 1 89.88 144 SER B O 1
ATOM 3014 N N . PHE B 1 145 ? -6.094 -2.172 -6.578 1 92.31 145 PHE B N 1
ATOM 3015 C CA . PHE B 1 145 ? -5.434 -3.4 -6.152 1 92.31 145 PHE B CA 1
ATOM 3016 C C . PHE B 1 145 ? -4.488 -3.91 -7.23 1 92.31 145 PHE B C 1
ATOM 3018 O O . PHE B 1 145 ? -4.539 -3.451 -8.375 1 92.31 145 PHE B O 1
ATOM 3025 N N . ARG B 1 146 ? -3.635 -4.734 -6.773 1 93.06 146 ARG B N 1
ATOM 3026 C CA . ARG B 1 146 ? -2.805 -5.496 -7.699 1 93.06 146 ARG B CA 1
ATOM 3027 C C . ARG B 1 146 ? -2.773 -6.973 -7.32 1 93.06 146 ARG B C 1
ATOM 3029 O O . ARG B 1 146 ? -3.066 -7.332 -6.18 1 93.06 146 ARG B O 1
ATOM 3036 N N . LYS B 1 147 ? -2.449 -7.859 -8.32 1 93.88 147 LYS B N 1
ATOM 3037 C CA . LYS B 1 147 ? -2.396 -9.305 -8.148 1 93.88 147 LYS B CA 1
ATOM 3038 C C . LYS B 1 147 ? -1.428 -9.945 -9.141 1 93.88 147 LYS B C 1
ATOM 3040 O O . LYS B 1 147 ? -1.224 -9.43 -10.234 1 93.88 147 LYS B O 1
ATOM 3045 N N . PHE B 1 148 ? -0.802 -11.016 -8.656 1 92.31 148 PHE B N 1
ATOM 3046 C CA . PHE B 1 148 ? 0.122 -11.742 -9.523 1 92.31 148 PHE B CA 1
ATOM 3047 C C . PHE B 1 148 ? -0.346 -13.18 -9.727 1 92.31 148 PHE B C 1
ATOM 3049 O O . PHE B 1 148 ? -0.866 -13.805 -8.805 1 92.31 148 PHE B O 1
ATOM 3056 N N . SER B 1 149 ? -0.2 -13.664 -10.875 1 96.06 149 SER B N 1
ATOM 3057 C CA . SER B 1 149 ? -0.355 -15.078 -11.195 1 96.06 149 SER B CA 1
ATOM 3058 C C . SER B 1 149 ? 0.914 -15.648 -11.82 1 96.06 149 SER B C 1
ATOM 3060 O O . SER B 1 149 ? 1.531 -15.016 -12.68 1 96.06 149 SER B O 1
ATOM 3062 N N . TYR B 1 150 ? 1.31 -16.797 -11.336 1 93.75 150 TYR B N 1
ATOM 3063 C CA . TYR B 1 150 ? 2.557 -17.422 -11.766 1 93.75 150 TYR B CA 1
ATOM 3064 C C . TYR B 1 150 ? 2.293 -18.75 -12.461 1 93.75 150 TYR B C 1
ATOM 3066 O O . TYR B 1 150 ? 1.537 -19.578 -11.961 1 93.75 150 TYR B O 1
ATOM 3074 N N . LEU B 1 151 ? 2.941 -18.969 -13.594 1 97.69 151 LEU B N 1
ATOM 3075 C CA . LEU B 1 151 ? 2.834 -20.203 -14.359 1 97.69 151 LEU B CA 1
ATOM 3076 C C . LEU B 1 151 ? 4.215 -20.797 -14.617 1 97.69 151 LEU B C 1
ATOM 3078 O O . LEU B 1 151 ? 4.984 -20.266 -15.414 1 97.69 151 LEU B O 1
ATOM 3082 N N . PRO B 1 152 ? 4.516 -21.922 -13.93 1 96.88 152 PRO B N 1
ATOM 3083 C CA . PRO B 1 152 ? 5.73 -22.625 -14.344 1 96.88 152 PRO B CA 1
ATOM 3084 C C . PRO B 1 152 ? 5.629 -23.203 -15.758 1 96.88 152 PRO B C 1
ATOM 3086 O O . PRO B 1 152 ? 4.578 -23.734 -16.141 1 96.88 152 PRO B O 1
ATOM 3089 N N . PHE B 1 153 ? 6.738 -22.984 -16.531 1 97.19 153 PHE B N 1
ATOM 3090 C CA . PHE B 1 153 ? 6.695 -23.484 -17.906 1 97.19 153 PHE B CA 1
ATOM 3091 C C . PHE B 1 153 ? 8.102 -23.781 -18.422 1 97.19 153 PHE B C 1
ATOM 3093 O O . PHE B 1 153 ? 9.094 -23.453 -17.766 1 97.19 153 PHE B O 1
ATOM 3100 N N . ILE B 1 154 ? 8.133 -24.531 -19.406 1 96.44 154 ILE B N 1
ATOM 3101 C CA . ILE B 1 154 ? 9.359 -24.719 -20.172 1 96.44 154 ILE B CA 1
ATOM 3102 C C . ILE B 1 154 ? 9.227 -24.047 -21.531 1 96.44 154 ILE B C 1
ATOM 3104 O O . ILE B 1 154 ? 8.438 -24.469 -22.375 1 96.44 154 ILE B O 1
ATOM 3108 N N . PRO B 1 155 ? 10 -22.969 -21.672 1 95.69 155 PRO B N 1
ATOM 3109 C CA . PRO B 1 155 ? 9.922 -22.297 -22.969 1 95.69 155 PRO B CA 1
ATOM 3110 C C . PRO B 1 155 ? 10.227 -23.219 -24.141 1 95.69 155 PRO B C 1
ATOM 3112 O O . PRO B 1 155 ? 11.266 -23.891 -24.156 1 95.69 155 PRO B O 1
ATOM 3115 N N . THR B 1 156 ? 9.375 -23.297 -25 1 94.25 156 THR B N 1
ATOM 3116 C CA . THR B 1 156 ? 9.5 -24.125 -26.203 1 94.25 156 THR B CA 1
ATOM 3117 C C . THR B 1 156 ? 9.188 -23.297 -27.453 1 94.25 156 THR B C 1
ATOM 3119 O O . THR B 1 156 ? 8.211 -22.547 -27.484 1 94.25 156 THR B O 1
ATOM 3122 N N . ARG B 1 157 ? 10.078 -23.5 -28.5 1 90.94 157 ARG B N 1
ATOM 3123 C CA . ARG B 1 157 ? 9.836 -22.781 -29.75 1 90.94 157 ARG B CA 1
ATOM 3124 C C . ARG B 1 157 ? 8.461 -23.125 -30.312 1 90.94 157 ARG B C 1
ATOM 3126 O O . ARG B 1 157 ? 8.078 -24.297 -30.375 1 90.94 157 ARG B O 1
ATOM 3133 N N . GLY B 1 158 ? 7.699 -22.094 -30.719 1 92.5 158 GLY B N 1
ATOM 3134 C CA . GLY B 1 158 ? 6.395 -22.297 -31.312 1 92.5 158 GLY B CA 1
ATOM 3135 C C . GLY B 1 158 ? 5.254 -22.188 -30.312 1 92.5 158 GLY B C 1
ATOM 3136 O O . GLY B 1 158 ? 4.098 -22 -30.703 1 92.5 158 GLY B O 1
ATOM 3137 N N . ASP B 1 159 ? 5.625 -22.406 -29.031 1 96 159 ASP B N 1
ATOM 3138 C CA . ASP B 1 159 ? 4.59 -22.266 -28.016 1 96 159 ASP B CA 1
ATOM 3139 C C . ASP B 1 159 ? 4.336 -20.781 -27.703 1 96 159 ASP B C 1
ATOM 3141 O O . ASP B 1 159 ? 5.254 -19.969 -27.75 1 96 159 ASP B O 1
ATOM 3145 N N . TYR B 1 160 ? 3.1 -20.531 -27.484 1 97.69 160 TYR B N 1
ATOM 3146 C CA . TYR B 1 160 ? 2.766 -19.203 -26.969 1 97.69 160 TYR B CA 1
ATOM 3147 C C . TYR B 1 160 ? 1.823 -19.312 -25.766 1 97.69 160 TYR B C 1
ATOM 3149 O O . TYR B 1 160 ? 1.169 -20.328 -25.578 1 97.69 160 TYR B O 1
ATOM 3157 N N . TYR B 1 161 ? 1.813 -18.281 -24.984 1 98.5 161 TYR B N 1
ATOM 3158 C CA . TYR B 1 161 ? 1.015 -18.25 -23.766 1 98.5 161 TYR B CA 1
ATOM 3159 C C . TYR B 1 161 ? 0.196 -16.969 -23.688 1 98.5 161 TYR B C 1
ATOM 3161 O O . TYR B 1 161 ? 0.646 -15.906 -24.141 1 98.5 161 TYR B O 1
ATOM 3169 N N . ASP B 1 162 ? -0.992 -17.125 -23.172 1 98.69 162 ASP B N 1
ATOM 3170 C CA . ASP B 1 162 ? -1.843 -15.961 -22.906 1 98.69 162 ASP B CA 1
ATOM 3171 C C . ASP B 1 162 ? -2.291 -15.938 -21.453 1 98.69 162 ASP B C 1
ATOM 3173 O O . ASP B 1 162 ? -2.592 -16.984 -20.875 1 98.69 162 ASP B O 1
ATOM 3177 N N . CYS B 1 163 ? -2.289 -14.766 -20.938 1 98.81 163 CYS B N 1
ATOM 3178 C CA . CYS B 1 163 ? -2.988 -14.516 -19.688 1 98.81 163 CYS B CA 1
ATOM 3179 C C . CYS B 1 163 ? -4.332 -13.836 -19.938 1 98.81 163 CYS B C 1
ATOM 3181 O O . CYS B 1 163 ? -4.383 -12.727 -20.469 1 98.81 163 CYS B O 1
ATOM 3183 N N . ARG B 1 164 ? -5.371 -14.453 -19.578 1 98.69 164 ARG B N 1
ATOM 3184 C CA . ARG B 1 164 ? -6.723 -13.938 -19.766 1 98.69 164 ARG B CA 1
ATOM 3185 C C . ARG B 1 164 ? -7.285 -13.383 -18.469 1 98.69 164 ARG B C 1
ATOM 3187 O O . ARG B 1 164 ? -7.34 -14.094 -17.453 1 98.69 164 ARG B O 1
ATOM 3194 N N . VAL B 1 165 ? -7.695 -12.133 -18.547 1 98.5 165 VAL B N 1
ATOM 3195 C CA . VAL B 1 165 ? -8.18 -11.469 -17.344 1 98.5 165 VAL B CA 1
ATOM 3196 C C . VAL B 1 165 ? -9.617 -10.992 -17.547 1 98.5 165 VAL B C 1
ATOM 3198 O O . VAL B 1 165 ? -9.914 -10.336 -18.562 1 98.5 165 VAL B O 1
ATOM 3201 N N . LYS B 1 166 ? -10.469 -11.336 -16.625 1 96.94 166 LYS B N 1
ATOM 3202 C CA . LYS B 1 166 ? -11.844 -10.828 -16.609 1 96.94 166 LYS B CA 1
ATOM 3203 C C . LYS B 1 166 ? -12.086 -9.922 -15.406 1 96.94 166 LYS B C 1
ATOM 3205 O O . LYS B 1 166 ? -11.641 -10.219 -14.297 1 96.94 166 LYS B O 1
ATOM 3210 N N . HIS B 1 167 ? -12.688 -8.875 -15.695 1 95.81 167 HIS B N 1
ATOM 3211 C CA . HIS B 1 167 ? -13.016 -7.875 -14.688 1 95.81 167 HIS B CA 1
ATOM 3212 C C . HIS B 1 167 ? -14.219 -7.043 -15.109 1 95.81 167 HIS B C 1
ATOM 3214 O O . HIS B 1 167 ? -14.438 -6.809 -16.297 1 95.81 167 HIS B O 1
ATOM 3220 N N . GLU B 1 168 ? -14.992 -6.598 -14.109 1 92.94 168 GLU B N 1
ATOM 3221 C CA . GLU B 1 168 ? -16.219 -5.859 -14.375 1 92.94 168 GLU B CA 1
ATOM 3222 C C . GLU B 1 168 ? -15.93 -4.578 -15.156 1 92.94 168 GLU B C 1
ATOM 3224 O O . GLU B 1 168 ? -16.781 -4.113 -15.93 1 92.94 168 GLU B O 1
ATOM 3229 N N . GLY B 1 169 ? -14.766 -4.059 -15 1 94.06 169 GLY B N 1
ATOM 3230 C CA . GLY B 1 169 ? -14.406 -2.83 -15.688 1 94.06 169 GLY B CA 1
ATOM 3231 C C . GLY B 1 169 ? -14 -3.049 -17.125 1 94.06 169 GLY B C 1
ATOM 3232 O O . GLY B 1 169 ? -13.781 -2.088 -17.875 1 94.06 169 GLY B O 1
ATOM 3233 N N . LEU B 1 170 ? -13.922 -4.254 -17.484 1 95.75 170 LEU B N 1
ATOM 3234 C CA . LEU B 1 170 ? -13.578 -4.609 -18.859 1 95.75 170 LEU B CA 1
ATOM 3235 C C . LEU B 1 170 ? -14.812 -5.062 -19.641 1 95.75 170 LEU B C 1
ATOM 3237 O O . LEU B 1 170 ? -15.625 -5.836 -19.125 1 95.75 170 LEU B O 1
ATOM 3241 N N . SER B 1 171 ? -14.914 -4.578 -20.844 1 95.12 171 SER B N 1
ATOM 3242 C CA . SER B 1 171 ? -16.047 -4.965 -21.688 1 95.12 171 SER B CA 1
ATOM 3243 C C . SER B 1 171 ? -15.93 -6.418 -22.125 1 95.12 171 SER B C 1
ATOM 3245 O O . SER B 1 171 ? -16.938 -7.082 -22.375 1 95.12 171 SER B O 1
ATOM 3247 N N . ALA B 1 172 ? -14.734 -6.844 -22.281 1 96.5 172 ALA B N 1
ATOM 3248 C CA . ALA B 1 172 ? -14.43 -8.227 -22.625 1 96.5 172 ALA B CA 1
ATOM 3249 C C . ALA B 1 172 ? -13.164 -8.711 -21.922 1 96.5 172 ALA B C 1
ATOM 3251 O O . ALA B 1 172 ? -12.414 -7.906 -21.375 1 96.5 172 ALA B O 1
ATOM 3252 N N . ALA B 1 173 ? -13.07 -10.031 -21.984 1 96.94 173 ALA B N 1
ATOM 3253 C CA . ALA B 1 173 ? -11.859 -10.586 -21.391 1 96.94 173 ALA B CA 1
ATOM 3254 C C . ALA B 1 173 ? -10.609 -10.023 -22.062 1 96.94 173 ALA B C 1
ATOM 3256 O O . ALA B 1 173 ? -10.555 -9.914 -23.281 1 96.94 173 ALA B O 1
ATOM 3257 N N . LEU B 1 174 ? -9.719 -9.555 -21.281 1 97.81 174 LEU B N 1
ATOM 3258 C CA . LEU B 1 174 ? -8.453 -9.039 -21.781 1 97.81 174 LEU B CA 1
ATOM 3259 C C . LEU B 1 174 ? -7.426 -10.156 -21.922 1 97.81 174 LEU B C 1
ATOM 3261 O O . LEU B 1 174 ? -7.152 -10.875 -20.953 1 97.81 174 LEU B O 1
ATOM 3265 N N . LEU B 1 175 ? -6.898 -10.344 -23.094 1 97.69 175 LEU B N 1
ATOM 3266 C CA . LEU B 1 175 ? -5.883 -11.359 -23.344 1 97.69 175 LEU B CA 1
ATOM 3267 C C . LEU B 1 175 ? -4.516 -10.719 -23.562 1 97.69 175 LEU B C 1
ATOM 3269 O O . LEU B 1 175 ? -4.328 -9.922 -24.484 1 97.69 175 LEU B O 1
ATOM 3273 N N . LYS B 1 176 ? -3.615 -11.031 -22.703 1 98.31 176 LYS B N 1
ATOM 3274 C CA . LYS B 1 176 ? -2.24 -10.57 -22.875 1 98.31 176 LYS B CA 1
ATOM 3275 C C . LYS B 1 176 ? -1.34 -11.695 -23.375 1 98.31 176 LYS B C 1
ATOM 3277 O O . LYS B 1 176 ? -1.164 -12.703 -22.703 1 98.31 176 LYS B O 1
ATOM 3282 N N . HIS B 1 177 ? -0.731 -11.438 -24.5 1 97.69 177 HIS B N 1
ATOM 3283 C CA . HIS B 1 177 ? 0.028 -12.453 -25.219 1 97.69 177 HIS B CA 1
ATOM 3284 C C . HIS B 1 177 ? 1.499 -12.43 -24.828 1 97.69 177 HIS B C 1
ATOM 3286 O O . HIS B 1 177 ? 2.068 -11.359 -24.594 1 97.69 177 HIS B O 1
ATOM 3292 N N . TRP B 1 178 ? 2.088 -13.625 -24.688 1 97.56 178 TRP B N 1
ATOM 3293 C CA . TRP B 1 178 ? 3.525 -13.766 -24.469 1 97.56 178 TRP B CA 1
ATOM 3294 C C . TRP B 1 178 ? 4.09 -14.922 -25.281 1 97.56 178 TRP B C 1
ATOM 3296 O O . TRP B 1 178 ? 3.48 -15.992 -25.359 1 97.56 178 TRP B O 1
ATOM 3306 N N . GLU B 1 179 ? 5.176 -14.734 -25.875 1 95.56 179 GLU B N 1
ATOM 3307 C CA . GLU B 1 179 ? 5.895 -15.781 -26.594 1 95.56 179 GLU B CA 1
ATOM 3308 C C . GLU B 1 179 ? 7.406 -15.617 -26.453 1 95.56 179 GLU B C 1
ATOM 3310 O O . GLU B 1 179 ? 7.898 -14.492 -26.328 1 95.56 179 GLU B O 1
ATOM 3315 N N . PRO B 1 180 ? 8.078 -16.719 -26.391 1 92.19 180 PRO B N 1
ATOM 3316 C CA . PRO B 1 180 ? 9.531 -16.609 -26.266 1 92.19 180 PRO B CA 1
ATOM 3317 C C . PRO B 1 180 ? 10.164 -15.922 -27.484 1 92.19 180 PRO B C 1
ATOM 3319 O O . PRO B 1 180 ? 9.805 -16.219 -28.625 1 92.19 180 PRO B O 1
ATOM 3322 N N . GLN B 1 181 ? 10.789 -14.758 -27.172 1 80.81 181 GLN B N 1
ATOM 3323 C CA . GLN B 1 181 ? 11.516 -14.102 -28.266 1 80.81 181 GLN B CA 1
ATOM 3324 C C . GLN B 1 181 ? 12.969 -14.586 -28.312 1 80.81 181 GLN B C 1
ATOM 3326 O O . GLN B 1 181 ? 13.797 -14.18 -27.5 1 80.81 181 GLN B O 1
ATOM 3331 N N . VAL B 1 182 ? 13.156 -15.672 -28.625 1 69.94 182 VAL B N 1
ATOM 3332 C CA . VAL B 1 182 ? 14.547 -16.125 -28.734 1 69.94 182 VAL B CA 1
ATOM 3333 C C . VAL B 1 182 ? 15.102 -15.781 -30.109 1 69.94 182 VAL B C 1
ATOM 3335 O O . VAL B 1 182 ? 14.453 -16.031 -31.125 1 69.94 182 VAL B O 1
ATOM 3338 N N . PRO B 1 183 ? 15.914 -14.648 -30.078 1 61.47 183 PRO B N 1
ATOM 3339 C CA . PRO B 1 183 ? 16.5 -14.375 -31.391 1 61.47 183 PRO B CA 1
ATOM 3340 C C . PRO B 1 183 ? 16.797 -15.641 -32.188 1 61.47 183 PRO B C 1
ATOM 3342 O O . PRO B 1 183 ? 17.078 -16.688 -31.609 1 61.47 183 PRO B O 1
ATOM 3345 N N . LEU B 1 184 ? 16.078 -15.773 -33.281 1 55.12 184 LEU B N 1
ATOM 3346 C CA . LEU B 1 184 ? 16.484 -16.859 -34.156 1 55.12 184 LEU B CA 1
ATOM 3347 C C . LEU B 1 184 ? 17.984 -17.141 -34.031 1 55.12 184 LEU B C 1
ATOM 3349 O O . LEU B 1 184 ? 18.766 -16.234 -33.781 1 55.12 184 LEU B O 1
ATOM 3353 N N . PRO B 1 185 ? 18.281 -18.328 -33.531 1 50.16 185 PRO B N 1
ATOM 3354 C CA . PRO B 1 185 ? 19.719 -18.578 -33.531 1 50.16 185 PRO B CA 1
ATOM 3355 C C . PRO B 1 185 ? 20.453 -17.766 -34.594 1 50.16 185 PRO B C 1
ATOM 3357 O O . PRO B 1 185 ? 19.875 -17.438 -35.656 1 50.16 185 PRO B O 1
ATOM 3360 N N . ALA B 1 186 ? 21.188 -16.781 -34.281 1 49.34 186 ALA B N 1
ATOM 3361 C CA . ALA B 1 186 ? 22.016 -16.188 -35.312 1 49.34 186 ALA B CA 1
ATOM 3362 C C . ALA B 1 186 ? 22.188 -17.156 -36.5 1 49.34 186 ALA B C 1
ATOM 3364 O O . ALA B 1 186 ? 22.594 -18.312 -36.281 1 49.34 186 ALA B O 1
ATOM 3365 N N . SER B 1 187 ? 21.391 -17.172 -37.438 1 45.94 187 SER B N 1
ATOM 3366 C CA . SER B 1 187 ? 21.609 -18.062 -38.562 1 45.94 187 SER B CA 1
ATOM 3367 C C . SER B 1 187 ? 23.062 -18.5 -38.688 1 45.94 187 SER B C 1
ATOM 3369 O O . SER B 1 187 ? 23.953 -17.812 -38.156 1 45.94 187 SER B O 1
ATOM 3371 N N . GLU B 1 188 ? 23.344 -19.828 -38.938 1 49.75 188 GLU B N 1
ATOM 3372 C CA . GLU B 1 188 ? 24.562 -20.453 -39.438 1 49.75 188 GLU B CA 1
ATOM 3373 C C . GLU B 1 188 ? 25.438 -19.453 -40.188 1 49.75 188 GLU B C 1
ATOM 3375 O O . GLU B 1 188 ? 26.594 -19.734 -40.5 1 49.75 188 GLU B O 1
ATOM 3380 N N . SER B 1 189 ? 24.844 -18.281 -40.438 1 55.75 189 SER B N 1
ATOM 3381 C CA . SER B 1 189 ? 25.531 -17.359 -41.344 1 55.75 189 SER B CA 1
ATOM 3382 C C . SER B 1 189 ? 26.656 -16.609 -40.656 1 55.75 189 SER B C 1
ATOM 3384 O O . SER B 1 189 ? 27.734 -16.422 -41.219 1 55.75 189 SER B O 1
ATOM 3386 N N . THR B 1 190 ? 26.359 -16.203 -39.344 1 57.66 190 THR B N 1
ATOM 3387 C CA . THR B 1 190 ? 27.453 -15.508 -38.688 1 57.66 190 THR B CA 1
ATOM 3388 C C . THR B 1 190 ? 28.547 -16.484 -38.25 1 57.66 190 THR B C 1
ATOM 3390 O O . THR B 1 190 ? 29.734 -16.172 -38.344 1 57.66 190 THR B O 1
ATOM 3393 N N . GLU B 1 191 ? 28.172 -17.562 -37.656 1 54.75 191 GLU B N 1
ATOM 3394 C CA . GLU B 1 191 ? 29.141 -18.609 -37.406 1 54.75 191 GLU B CA 1
ATOM 3395 C C . GLU B 1 191 ? 29.766 -19.125 -38.688 1 54.75 191 GLU B C 1
ATOM 3397 O O . GLU B 1 191 ? 30.984 -19.359 -38.75 1 54.75 191 GLU B O 1
ATOM 3402 N N . THR B 1 192 ? 28.922 -19.297 -39.719 1 57.31 192 THR B N 1
ATOM 3403 C CA . THR B 1 192 ? 29.422 -19.609 -41.062 1 57.31 192 THR B CA 1
ATOM 3404 C C . THR B 1 192 ? 30.328 -18.484 -41.562 1 57.31 192 THR B C 1
ATOM 3406 O O . THR B 1 192 ? 31.375 -18.75 -42.156 1 57.31 192 THR B O 1
ATOM 3409 N N . LEU B 1 193 ? 29.953 -17.234 -41.188 1 60.53 193 LEU B N 1
ATOM 3410 C CA . LEU B 1 193 ? 30.797 -16.109 -41.594 1 60.53 193 LEU B CA 1
ATOM 3411 C C . LEU B 1 193 ? 32.094 -16.109 -40.812 1 60.53 193 LEU B C 1
ATOM 3413 O O . LEU B 1 193 ? 33.156 -15.859 -41.375 1 60.53 193 LEU B O 1
ATOM 3417 N N . VAL B 1 194 ? 32.094 -16.406 -39.562 1 66.25 194 VAL B N 1
ATOM 3418 C CA . VAL B 1 194 ? 33.312 -16.438 -38.75 1 66.25 194 VAL B CA 1
ATOM 3419 C C . VAL B 1 194 ? 34.188 -17.609 -39.188 1 66.25 194 VAL B C 1
ATOM 3421 O O . VAL B 1 194 ? 35.406 -17.484 -39.281 1 66.25 194 VAL B O 1
ATOM 3424 N N . CYS B 1 195 ? 33.5 -18.781 -39.469 1 61.09 195 CYS B N 1
ATOM 3425 C CA . CYS B 1 195 ? 34.219 -19.922 -40 1 61.09 195 CYS B CA 1
ATOM 3426 C C . CYS B 1 195 ? 34.781 -19.625 -41.375 1 61.09 195 CYS B C 1
ATOM 3428 O O . CYS B 1 195 ? 35.938 -20 -41.688 1 61.09 195 CYS B O 1
ATOM 3430 N N . ALA B 1 196 ? 34.031 -18.938 -42.281 1 66.38 196 ALA B N 1
ATOM 3431 C CA . ALA B 1 196 ? 34.5 -18.531 -43.594 1 66.38 196 ALA B CA 1
ATOM 3432 C C . ALA B 1 196 ? 35.656 -17.562 -43.5 1 66.38 196 ALA B C 1
ATOM 3434 O O . ALA B 1 196 ? 36.625 -17.672 -44.25 1 66.38 196 ALA B O 1
ATOM 3435 N N . LEU B 1 197 ? 35.531 -16.641 -42.5 1 72.06 197 LEU B N 1
ATOM 3436 C CA . LEU B 1 197 ? 36.625 -15.68 -42.312 1 72.06 197 LEU B CA 1
ATOM 3437 C C . LEU B 1 197 ? 37.844 -16.375 -41.75 1 72.06 197 LEU B C 1
ATOM 3439 O O . LEU B 1 197 ? 38.969 -16.078 -42.156 1 72.06 197 LEU B O 1
ATOM 3443 N N . GLY B 1 198 ? 37.688 -17.312 -40.844 1 64.62 198 GLY B N 1
ATOM 3444 C CA . GLY B 1 198 ? 38.812 -18.125 -40.375 1 64.62 198 GLY B CA 1
ATOM 3445 C C . GLY B 1 198 ? 39.469 -18.922 -41.469 1 64.62 198 GLY B C 1
ATOM 3446 O O . GLY B 1 198 ? 40.719 -18.969 -41.531 1 64.62 198 GLY B O 1
ATOM 3447 N N . LEU B 1 199 ? 38.594 -19.562 -42.344 1 65.44 199 LEU B N 1
ATOM 3448 C CA . LEU B 1 199 ? 39.125 -20.312 -43.5 1 65.44 199 LEU B CA 1
ATOM 3449 C C . LEU B 1 199 ? 39.875 -19.375 -44.438 1 65.44 199 LEU B C 1
ATOM 3451 O O . LEU B 1 199 ? 40.938 -19.734 -44.938 1 65.44 199 LEU B O 1
ATOM 3455 N N . ALA B 1 200 ? 39.375 -18.125 -44.594 1 69.31 200 ALA B N 1
ATOM 3456 C CA . ALA B 1 200 ? 40.031 -17.141 -45.469 1 69.31 200 ALA B CA 1
ATOM 3457 C C . ALA B 1 200 ? 41.375 -16.719 -44.906 1 69.31 200 ALA B C 1
ATOM 3459 O O . ALA B 1 200 ? 42.375 -16.656 -45.625 1 69.31 200 ALA B O 1
ATOM 3460 N N . VAL B 1 201 ? 41.406 -16.516 -43.656 1 73.75 201 VAL B N 1
ATOM 3461 C CA . VAL B 1 201 ? 42.656 -16.125 -43 1 73.75 201 VAL B CA 1
ATOM 3462 C C . VAL B 1 201 ? 43.625 -17.312 -43 1 73.75 201 VAL B C 1
ATOM 3464 O O . VAL B 1 201 ? 44.844 -17.109 -43.219 1 73.75 201 VAL B O 1
ATOM 3467 N N . GLY B 1 202 ? 43.125 -18.516 -42.812 1 64.81 202 GLY B N 1
ATOM 3468 C CA . GLY B 1 202 ? 43.938 -19.719 -42.906 1 64.81 202 GLY B CA 1
ATOM 3469 C C . GLY B 1 202 ? 44.562 -19.891 -44.281 1 64.81 202 GLY B C 1
ATOM 3470 O O . GLY B 1 202 ? 45.75 -20.188 -44.406 1 64.81 202 GLY B O 1
ATOM 3471 N N . ILE B 1 203 ? 43.75 -19.688 -45.344 1 67.12 203 ILE B N 1
ATOM 3472 C CA . ILE B 1 203 ? 44.219 -19.812 -46.719 1 67.12 203 ILE B CA 1
ATOM 3473 C C . ILE B 1 203 ? 45.281 -18.75 -47 1 67.12 203 ILE B C 1
ATOM 3475 O O . ILE B 1 203 ? 46.312 -19.047 -47.594 1 67.12 203 ILE B O 1
ATOM 3479 N N . VAL B 1 204 ? 45.031 -17.5 -46.531 1 72.44 204 VAL B N 1
ATOM 3480 C CA . VAL B 1 204 ? 46 -16.422 -46.719 1 72.44 204 VAL B CA 1
ATOM 3481 C C . VAL B 1 204 ? 47.281 -16.766 -46 1 72.44 204 VAL B C 1
ATOM 3483 O O . VAL B 1 204 ? 48.375 -16.547 -46.5 1 72.44 204 VAL B O 1
ATOM 3486 N N . GLY B 1 205 ? 47.156 -17.297 -44.812 1 69.56 205 GLY B N 1
ATOM 3487 C CA . GLY B 1 205 ? 48.312 -17.734 -44.062 1 69.56 205 GLY B CA 1
ATOM 3488 C C . GLY B 1 205 ? 49.125 -18.797 -44.781 1 69.56 205 GLY B C 1
ATOM 3489 O O . GLY B 1 205 ? 50.344 -18.734 -44.781 1 69.56 205 GLY B O 1
ATOM 3490 N N . ILE B 1 206 ? 48.406 -19.75 -45.344 1 66.31 206 ILE B N 1
ATOM 3491 C CA . ILE B 1 206 ? 49.062 -20.828 -46.094 1 66.31 206 ILE B CA 1
ATOM 3492 C C . ILE B 1 206 ? 49.812 -20.25 -47.281 1 66.31 206 ILE B C 1
ATOM 3494 O O . ILE B 1 206 ? 50.969 -20.594 -47.562 1 66.31 206 ILE B O 1
ATOM 3498 N N . ILE B 1 207 ? 49.125 -19.312 -48.031 1 68.81 207 ILE B N 1
ATOM 3499 C CA . ILE B 1 207 ? 49.719 -18.688 -49.219 1 68.81 207 ILE B CA 1
ATOM 3500 C C . ILE B 1 207 ? 50.969 -17.891 -48.812 1 68.81 207 ILE B C 1
ATOM 3502 O O . ILE B 1 207 ? 52 -18.031 -49.438 1 68.81 207 ILE B O 1
ATOM 3506 N N . VAL B 1 208 ? 50.844 -17.125 -47.75 1 73.56 208 VAL B N 1
ATOM 3507 C CA . VAL B 1 208 ? 51.969 -16.297 -47.312 1 73.56 208 VAL B CA 1
ATOM 3508 C C . VAL B 1 208 ? 53.094 -17.203 -46.781 1 73.56 208 VAL B C 1
ATOM 3510 O O . VAL B 1 208 ? 54.25 -16.969 -47.094 1 73.56 208 VAL B O 1
ATOM 3513 N N . GLY B 1 209 ? 52.75 -18.188 -46.031 1 67.69 209 GLY B N 1
ATOM 3514 C CA . GLY B 1 209 ? 53.719 -19.156 -45.531 1 67.69 209 GLY B CA 1
ATOM 3515 C C . GLY B 1 209 ? 54.469 -19.859 -46.656 1 67.69 209 GLY B C 1
ATOM 3516 O O . GLY B 1 209 ? 55.688 -20 -46.594 1 67.69 209 GLY B O 1
ATOM 3517 N N . THR B 1 210 ? 53.75 -20.25 -47.688 1 70.44 210 THR B N 1
ATOM 3518 C CA . THR B 1 210 ? 54.344 -20.938 -48.844 1 70.44 210 THR B CA 1
ATOM 3519 C C . THR B 1 210 ? 55.281 -20 -49.594 1 70.44 210 THR B C 1
ATOM 3521 O O . THR B 1 210 ? 56.375 -20.422 -50 1 70.44 210 THR B O 1
ATOM 3524 N N . ILE B 1 211 ? 54.938 -18.734 -49.688 1 71.31 211 ILE B N 1
ATOM 3525 C CA . ILE B 1 211 ? 55.781 -17.75 -50.375 1 71.31 211 ILE B CA 1
ATOM 3526 C C . ILE B 1 211 ? 57.062 -17.547 -49.594 1 71.31 211 ILE B C 1
ATOM 3528 O O . ILE B 1 211 ? 58.156 -17.5 -50.156 1 71.31 211 ILE B O 1
ATOM 3532 N N . LEU B 1 212 ? 56.938 -17.469 -48.312 1 72.94 212 LEU B N 1
ATOM 3533 C CA . LEU B 1 212 ? 58.125 -17.234 -47.469 1 72.94 212 LEU B CA 1
ATOM 3534 C C . LEU B 1 212 ? 59.062 -18.438 -47.5 1 72.94 212 LEU B C 1
ATOM 3536 O O . LEU B 1 212 ? 60.281 -18.266 -47.5 1 72.94 212 LEU B O 1
ATOM 3540 N N . ILE B 1 213 ? 58.562 -19.641 -47.562 1 67.25 213 ILE B N 1
ATOM 3541 C CA . ILE B 1 213 ? 59.375 -20.859 -47.625 1 67.25 213 ILE B CA 1
ATOM 3542 C C . ILE B 1 213 ? 60.094 -20.922 -48.969 1 67.25 213 ILE B C 1
ATOM 3544 O O . ILE B 1 213 ? 61.281 -21.25 -49.031 1 67.25 213 ILE B O 1
ATOM 3548 N N . ILE B 1 214 ? 59.469 -20.516 -50.031 1 69.5 214 ILE B N 1
ATOM 3549 C CA . ILE B 1 214 ? 60.062 -20.547 -51.344 1 69.5 214 ILE B CA 1
ATOM 3550 C C . ILE B 1 214 ? 61.219 -19.516 -51.406 1 69.5 214 ILE B C 1
ATOM 3552 O O . ILE B 1 214 ? 62.281 -19.812 -51.938 1 69.5 214 ILE B O 1
ATOM 3556 N N . LYS B 1 215 ? 60.969 -18.391 -50.781 1 71.44 215 LYS B N 1
ATOM 3557 C CA . LYS B 1 215 ? 62 -17.359 -50.75 1 71.44 215 LYS B CA 1
ATOM 3558 C C . LYS B 1 215 ? 63.219 -17.812 -49.938 1 71.44 215 LYS B C 1
ATOM 3560 O O . LYS B 1 215 ? 64.375 -17.578 -50.344 1 71.44 215 LYS B O 1
ATOM 3565 N N . ALA B 1 216 ? 62.906 -18.516 -48.875 1 68.75 216 ALA B N 1
ATOM 3566 C CA . ALA B 1 216 ? 64 -19.016 -48 1 68.75 216 ALA B CA 1
ATOM 3567 C C . ALA B 1 216 ? 64.75 -20.109 -48.719 1 68.75 216 ALA B C 1
ATOM 3569 O O . ALA B 1 216 ? 66 -20.172 -48.594 1 68.75 216 ALA B O 1
ATOM 3570 N N . MET B 1 217 ? 64.188 -20.953 -49.562 1 63.81 217 MET B N 1
ATOM 3571 C CA . MET B 1 217 ? 64.875 -22.062 -50.312 1 63.81 217 MET B CA 1
ATOM 3572 C C . MET B 1 217 ? 65.688 -21.531 -51.469 1 63.81 217 MET B C 1
ATOM 3574 O O . MET B 1 217 ? 66.75 -22.062 -51.75 1 63.81 217 MET B O 1
ATOM 3578 N N . LYS B 1 218 ? 65.375 -20.438 -51.969 1 76.44 218 LYS B N 1
ATOM 3579 C CA . LYS B 1 218 ? 66.125 -19.844 -53.062 1 76.44 218 LYS B CA 1
ATOM 3580 C C . LYS B 1 218 ? 67.312 -19.094 -52.531 1 76.44 218 LYS B C 1
ATOM 3582 O O . LYS B 1 218 ? 68.375 -19.078 -53.156 1 76.44 218 LYS B O 1
ATOM 3587 N N . MET B 1 219 ? 67.188 -18.469 -51.406 1 63.75 219 MET B N 1
ATOM 3588 C CA . MET B 1 219 ? 68.312 -17.75 -50.844 1 63.75 219 MET B CA 1
ATOM 3589 C C . MET B 1 219 ? 69.438 -18.719 -50.375 1 63.75 219 MET B C 1
ATOM 3591 O O . MET B 1 219 ? 70.625 -18.422 -50.5 1 63.75 219 MET B O 1
ATOM 3595 N N . ASN B 1 220 ? 69.062 -19.875 -49.969 1 60.25 220 ASN B N 1
ATOM 3596 C CA . ASN B 1 220 ? 70.125 -20.844 -49.562 1 60.25 220 ASN B CA 1
ATOM 3597 C C . ASN B 1 220 ? 70.75 -21.5 -50.781 1 60.25 220 ASN B C 1
ATOM 3599 O O . ASN B 1 220 ? 71.875 -22.031 -50.656 1 60.25 220 ASN B O 1
ATOM 3603 N N . GLY B 1 221 ? 70.125 -21.562 -51.875 1 60.53 221 GLY B N 1
ATOM 3604 C CA . GLY B 1 221 ? 70.75 -22.094 -53.062 1 60.53 221 GLY B CA 1
ATOM 3605 C C . GLY B 1 221 ? 71.875 -21.234 -53.562 1 60.53 221 GLY B C 1
ATOM 3606 O O . GLY B 1 221 ? 72.875 -21.75 -54.094 1 60.53 221 GLY B O 1
ATOM 3607 N N . THR B 1 222 ? 71.812 -19.938 -53.562 1 60.19 222 THR B N 1
ATOM 3608 C CA . THR B 1 222 ? 72.875 -19.094 -54.062 1 60.19 222 THR B CA 1
ATOM 3609 C C . THR B 1 222 ? 74.062 -19.109 -53.094 1 60.19 222 THR B C 1
ATOM 3611 O O . THR B 1 222 ? 75.188 -18.75 -53.438 1 60.19 222 THR B O 1
ATOM 3614 N N . ARG B 1 223 ? 73.812 -19.422 -51.875 1 54.34 223 ARG B N 1
ATOM 3615 C CA . ARG B 1 223 ? 74.938 -19.422 -51 1 54.34 223 ARG B CA 1
ATOM 3616 C C . ARG B 1 223 ? 75.812 -20.641 -51.25 1 54.34 223 ARG B C 1
ATOM 3618 O O . ARG B 1 223 ? 77.062 -20.562 -51.125 1 54.34 223 ARG B O 1
ATOM 3625 N N . ASN B 1 224 ? 75.125 -21.719 -51.594 1 49.88 224 ASN B N 1
ATOM 3626 C CA . ASN B 1 224 ? 76.062 -22.859 -51.75 1 49.88 224 ASN B CA 1
ATOM 3627 C C . ASN B 1 224 ? 76.875 -22.75 -53 1 49.88 224 ASN B C 1
ATOM 3629 O O . ASN B 1 224 ? 77.875 -23.469 -53.156 1 49.88 224 ASN B O 1
ATOM 3633 N N . GLN B 1 225 ? 76.438 -22.016 -54.031 1 51.28 225 GLN B N 1
ATOM 3634 C CA . GLN B 1 225 ? 77.312 -22.062 -55.156 1 51.28 225 GLN B CA 1
ATOM 3635 C C . GLN B 1 225 ? 78.625 -21.25 -54.875 1 51.28 225 GLN B C 1
ATOM 3637 O O . GLN B 1 225 ? 79.562 -21.281 -55.688 1 51.28 225 GLN B O 1
ATOM 3642 N N . ARG B 1 226 ? 78.562 -20.281 -53.969 1 48.22 226 ARG B N 1
ATOM 3643 C CA . ARG B 1 226 ? 79.812 -19.531 -53.875 1 48.22 226 ARG B CA 1
ATOM 3644 C C . ARG B 1 226 ? 80.938 -20.359 -53.219 1 48.22 226 ARG B C 1
ATOM 3646 O O . ARG B 1 226 ? 82.062 -19.953 -53.219 1 48.22 226 ARG B O 1
ATOM 3653 N N . GLY B 1 227 ? 80.438 -21.359 -52.438 1 41 227 GLY B N 1
ATOM 3654 C CA . GLY B 1 227 ? 81.625 -21.875 -51.719 1 41 227 GLY B CA 1
ATOM 3655 C C . GLY B 1 227 ? 82.625 -22.578 -52.656 1 41 227 GLY B C 1
ATOM 3656 O O . GLY B 1 227 ? 83.688 -22.969 -52.219 1 41 227 GLY B O 1
ATOM 3657 N N . LEU B 1 228 ? 82.062 -23.25 -53.75 1 43.41 228 LEU B N 1
ATOM 3658 C CA . LEU B 1 228 ? 83.125 -24.062 -54.344 1 43.41 228 LEU B CA 1
ATOM 3659 C C . LEU B 1 228 ? 84.062 -23.203 -55.219 1 43.41 228 LEU B C 1
ATOM 3661 O O . LEU B 1 228 ? 85.062 -23.719 -55.781 1 43.41 228 LEU B O 1
ATOM 3665 N N . LEU B 1 229 ? 83.875 -21.891 -55.156 1 32.16 229 LEU B N 1
ATOM 3666 C CA . LEU B 1 229 ? 85.062 -21.406 -55.812 1 32.16 229 LEU B CA 1
ATOM 3667 C C . LEU B 1 229 ? 86.25 -21.266 -54.812 1 32.16 229 LEU B C 1
ATOM 3669 O O . LEU B 1 229 ? 86 -20.969 -53.656 1 32.16 229 LEU B O 1
#

Radius of gyration: 37.87 Å; Cα contacts (8 Å, |Δi|>4): 767; chains: 2; bounding box: 118×108×82 Å

Organism: Eudyptula minor (NCBI:txid37083)

Nearest PDB structures (foldseek):
  3qxd-assembly2_D  TM=9.366E-01  e=9.743E-25  Homo sapiens
  4i5b-assembly2_D  TM=9.214E-01  e=4.898E-25  Homo sapiens
  7apz-assembly1_A  TM=9.210E-01  e=1.938E-24  Gallus gallus
  6kvm-assembly1_A  TM=9.237E-01  e=5.296E-24  Gallus gallus
  7pdy-assembly2_C  TM=9.185E-01  e=8.526E-24  Gallus gallus

pLDDT: mean 84.65, std 14.0, range [30.81, 98.81]

Foldseek 3Di:
DDKDWDKAKDADVVVRDIDMWTFIDDPRHTQWIAPQVVLDIGGPDVVSVVVDDDGSVVVNVVNVVNVVVVVVVCVVVVNDDDDWDAWDWDKDWPDQADAQDKTKIKIKTDFGPDPDKDKFKDKPNHTDDPPKDKDHWDADPVRGTIIMIMDIDHAHPPIKMWIWMDDPVDPDIDIDIDHDPDPPPPPVVVVVVVVVVVVVVVVVVVVVVVVVVVVVVVVVVVVVVVVVD/DDKDWDKAKDADVVVRDIDMWTFIDDPRHTQWIAPQVVLDIGGPDVVSVVVDDDGSVVVNVVNVVNVVVVVVVCVVVVNDDDDWDAWDWDKDWPDQADAQDKTKIKIKTDFGPDPDKDKFKDKPNHTDDPPKDKDHWDADPVRGTIIMIMDIDHAHPPIKMWIWMDDPPDPDIDIDIDHRPDPPPPPVVVVVVVV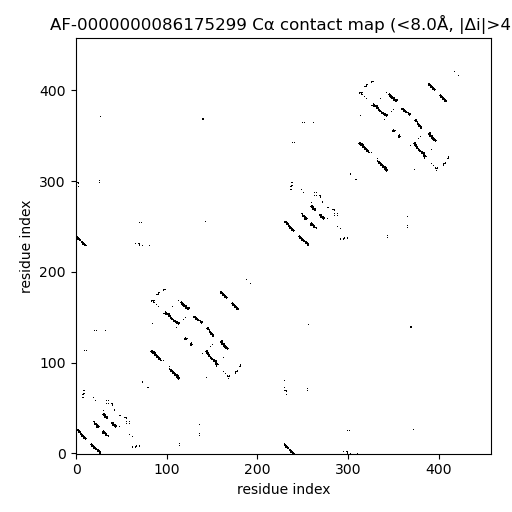VVVVVVVVVVVVVVVVVVVVVVVVVVVVVVVPVD

Sequence (458 aa):
NVIIQAEFYQRDERLQQEGGEFMFDFDGDEIFHVDLQKTETVWRLPKFGSFASFEAQGALQNMAVDKQNLEIMMKRSNRSQATIVPPEVTVFSEDPVELGDPNVLICYVDKFWPSMISITWLRNGQEVTDGVFETVFYPREDHSFRKFSYLPFIPTRGDYYDCRVKHEGLSAALLKHWEPQVPLPASESTETLVCALGLAVGIVGIIVGTILIIKAMKMNGTRNQRGLLNVIIQAEFYQRDERLQQEGGEFMFDFDGDEIFHVDLQKTETVWRLPKFGSFASFEAQGALQNMAVDKQNLEIMMKRSNRSQATIVPPEVTVFSEDPVELGDPNVLICYVDKFWPSMISITWLRNGQEVTDGVFETVFYPREDHSFRKFSYLPFIPTRGDYYDCRVKHEGLSAALLKHWEPQVPLPASESTETLVCALGLAVGIVGIIVGTILIIKAMKMNGTRNQRGLL

Solvent-accessible surface area (backbone atoms only — not comparable to full-atom values): 25409 Å² total; per-residue (Å²): 72,38,33,36,44,41,35,37,32,36,42,39,77,91,76,70,44,70,52,68,49,40,39,34,29,49,72,72,38,68,47,33,34,44,42,73,90,77,56,34,62,43,50,66,50,64,73,54,59,76,80,46,87,66,66,33,61,58,55,54,53,51,49,53,52,41,50,53,51,40,53,53,52,34,60,74,54,72,57,64,67,71,76,74,30,47,66,45,77,48,69,48,60,76,54,88,87,44,80,73,40,78,46,35,40,35,39,40,37,33,59,18,27,69,93,60,72,45,79,45,41,23,48,75,86,36,79,55,66,74,74,52,42,68,58,68,81,39,80,43,94,86,60,26,24,30,38,43,35,37,36,60,42,59,47,47,92,91,51,37,37,33,41,36,38,39,41,88,53,39,95,54,72,44,72,46,76,42,59,84,81,62,74,65,67,75,53,68,54,58,60,43,43,51,52,49,49,48,50,50,52,49,50,50,48,50,53,52,52,50,51,54,51,54,53,54,56,52,58,56,53,63,58,60,61,59,65,76,104,72,38,32,35,43,40,33,37,32,38,41,40,77,90,74,70,43,70,50,68,50,40,40,34,29,48,72,74,37,65,45,32,35,43,42,74,90,77,57,36,62,44,50,68,49,63,73,54,56,75,81,46,86,67,68,34,62,58,54,53,53,50,47,53,54,44,48,55,50,41,52,53,52,34,61,74,53,70,56,67,69,71,78,70,31,46,64,47,78,48,68,48,62,76,50,86,88,46,80,74,41,78,45,36,40,34,38,42,38,32,58,17,28,68,93,59,71,45,79,44,40,24,48,77,86,36,79,55,66,73,73,52,44,69,60,68,80,41,80,43,94,87,60,24,24,31,38,43,37,36,35,60,42,60,49,46,93,92,51,36,38,32,42,37,38,39,41,89,54,39,96,55,72,42,73,45,76,42,59,82,80,63,73,67,70,74,54,69,56,57,60,45,43,52,50,48,50,48,51,49,52,50,52,50,47,51,54,53,50,52,53,53,50,52,53,54,57,53,58,54,53,62,56,59,64,58,62,79,104

InterPro domains:
  IPR001003 MHC class II, alpha chain, N-terminal [PF00993] (3-83)
  IPR001003 MHC class II, alpha chain, N-terminal [SM00920] (1-84)
  IPR003006 Immunoglobulin/major histocompatibility complex, conserved site [PS00290] (161-167)
  IPR003597 Immunoglobulin C1-set [PF07654] (89-170)
  IPR003597 Immunoglobulin C1-set [SM00407] (102-173)
  IPR007110 Immunoglobulin-like domain [PS50835] (87-167)
  IPR011162 MHC classes I/II-like antigen recognition protein [SSF54452] (8-83)
  IPR013783 Immunoglobulin-like fold [G3DSA:2.60.40.10] (83-195)
  IPR014745 MHC class II, alpha/beta chain, N-terminal [G3DSA:3.10.320.10] (1-81)
  IPR036179 Immunoglobulin-like domain superfamily [SSF48726] (84-182)
  IPR050160 Major Histocompatibility Complex/Immunoglobulin [PTHR19944] (6-218)